Protein AF-0000000067942556 (afdb_homodimer)

Structure (mmCIF, N/CA/C/O backbone):
data_AF-0000000067942556-model_v1
#
loop_
_entity.id
_entity.type
_entity.pdbx_description
1 polymer 'PRA1 family protein'
#
loop_
_atom_site.group_PDB
_atom_site.id
_atom_site.type_symbol
_atom_site.label_atom_id
_atom_site.label_alt_id
_atom_site.label_comp_id
_atom_site.label_asym_id
_atom_site.label_entity_id
_atom_site.label_seq_id
_atom_site.pdbx_PDB_ins_code
_atom_site.Cartn_x
_atom_site.Cartn_y
_atom_site.Cartn_z
_atom_site.occupancy
_atom_site.B_iso_or_equiv
_atom_site.auth_seq_id
_atom_site.auth_comp_id
_atom_site.auth_asym_id
_atom_site.auth_atom_id
_atom_site.pdbx_PDB_model_num
ATOM 1 N N . MET A 1 1 ? -66.125 -30.047 -77.438 1 29.67 1 MET A N 1
ATOM 2 C CA . MET A 1 1 ? -66.25 -29.141 -76.25 1 29.67 1 MET A CA 1
ATOM 3 C C . MET A 1 1 ? -64.938 -28.469 -75.938 1 29.67 1 MET A C 1
ATOM 5 O O . MET A 1 1 ? -64 -29.125 -75.5 1 29.67 1 MET A O 1
ATOM 9 N N . SER A 1 2 ? -64.438 -27.516 -76.812 1 34.38 2 SER A N 1
ATOM 10 C CA . SER A 1 2 ? -63.219 -26.75 -76.938 1 34.38 2 SER A CA 1
ATOM 11 C C . SER A 1 2 ? -62.969 -25.875 -75.688 1 34.38 2 SER A C 1
ATOM 13 O O . SER A 1 2 ? -63.75 -24.969 -75.438 1 34.38 2 SER A O 1
ATOM 15 N N . SER A 1 3 ? -62.531 -26.422 -74.625 1 35.84 3 SER A N 1
ATOM 16 C CA . SER A 1 3 ? -62.312 -25.828 -73.312 1 35.84 3 SER A CA 1
ATOM 17 C C . SER A 1 3 ? -61.312 -24.672 -73.375 1 35.84 3 SER A C 1
ATOM 19 O O . SER A 1 3 ? -60.156 -24.875 -73.75 1 35.84 3 SER A O 1
ATOM 21 N N . SER A 1 4 ? -61.75 -23.5 -73.812 1 37.44 4 SER A N 1
ATOM 22 C CA . SER A 1 4 ? -61 -22.281 -73.938 1 37.44 4 SER A CA 1
ATOM 23 C C . SER A 1 4 ? -60.312 -21.922 -72.625 1 37.44 4 SER A C 1
ATOM 25 O O . SER A 1 4 ? -60.938 -21.875 -71.562 1 37.44 4 SER A O 1
ATOM 27 N N . ALA A 1 5 ? -59.031 -22.297 -72.562 1 43.97 5 ALA A N 1
ATOM 28 C CA . ALA A 1 5 ? -58.094 -22.125 -71.438 1 43.97 5 ALA A CA 1
ATOM 29 C C . ALA A 1 5 ? -58.062 -20.672 -71 1 43.97 5 ALA A C 1
ATOM 31 O O . ALA A 1 5 ? -58.094 -19.75 -71.812 1 43.97 5 ALA A O 1
ATOM 32 N N . PRO A 1 6 ? -58.562 -20.328 -69.812 1 46.94 6 PRO A N 1
ATOM 33 C CA . PRO A 1 6 ? -58.688 -18.953 -69.312 1 46.94 6 PRO A CA 1
ATOM 34 C C . PRO A 1 6 ? -57.375 -18.172 -69.375 1 46.94 6 PRO A C 1
ATOM 36 O O . PRO A 1 6 ? -56.312 -18.766 -69.312 1 46.94 6 PRO A O 1
ATOM 39 N N . PRO A 1 7 ? -57.344 -16.938 -69.938 1 42.56 7 PRO A N 1
ATOM 40 C CA . PRO A 1 7 ? -56.156 -16.109 -70.125 1 42.56 7 PRO A CA 1
ATOM 41 C C . PRO A 1 7 ? -55.406 -15.852 -68.875 1 42.56 7 PRO A C 1
ATOM 43 O O . PRO A 1 7 ? -56 -15.805 -67.75 1 42.56 7 PRO A O 1
ATOM 46 N N . VAL A 1 8 ? -54.156 -16.344 -68.688 1 43.06 8 VAL A N 1
ATOM 47 C CA . VAL A 1 8 ? -53.219 -16.219 -67.562 1 43.06 8 VAL A CA 1
ATOM 48 C C . VAL A 1 8 ? -52.938 -14.75 -67.312 1 43.06 8 VAL A C 1
ATOM 50 O O . VAL A 1 8 ? -52.656 -13.969 -68.188 1 43.06 8 VAL A O 1
ATOM 53 N N . LEU A 1 9 ? -53.688 -14.125 -66.438 1 42.94 9 LEU A N 1
ATOM 54 C CA . LEU A 1 9 ? -53.562 -12.727 -66.062 1 42.94 9 LEU A CA 1
ATOM 55 C C . LEU A 1 9 ? -52.094 -12.391 -65.75 1 42.94 9 LEU A C 1
ATOM 57 O O . LEU A 1 9 ? -51.375 -13.227 -65.25 1 42.94 9 LEU A O 1
ATOM 61 N N . PRO A 1 10 ? -51.5 -11.469 -66.5 1 36.75 10 PRO A N 1
ATOM 62 C CA . PRO A 1 10 ? -50.094 -11.102 -66.312 1 36.75 10 PRO A CA 1
ATOM 63 C C . PRO A 1 10 ? -49.75 -10.773 -64.875 1 36.75 10 PRO A C 1
ATOM 65 O O . PRO A 1 10 ? -50.562 -10.219 -64.125 1 36.75 10 PRO A O 1
ATOM 68 N N . VAL A 1 11 ? -49.125 -11.602 -64.188 1 34.81 11 VAL A N 1
ATOM 69 C CA . VAL A 1 11 ? -48.594 -11.422 -62.844 1 34.81 11 VAL A CA 1
ATOM 70 C C . VAL A 1 11 ? -47.875 -10.078 -62.75 1 34.81 11 VAL A C 1
ATOM 72 O O . VAL A 1 11 ? -47 -9.773 -63.562 1 34.81 11 VAL A O 1
ATOM 75 N N . ALA A 1 12 ? -48.562 -8.969 -62.312 1 37.53 12 ALA A N 1
ATOM 76 C CA . ALA A 1 12 ? -48 -7.648 -62.031 1 37.53 12 ALA A CA 1
ATOM 77 C C . ALA A 1 12 ? -46.594 -7.762 -61.406 1 37.53 12 ALA A C 1
ATOM 79 O O . ALA A 1 12 ? -46.375 -8.609 -60.531 1 37.53 12 ALA A O 1
ATOM 80 N N . ASN A 1 13 ? -45.594 -7.574 -62.156 1 37.03 13 ASN A N 1
ATOM 81 C CA . ASN A 1 13 ? -44.219 -7.465 -61.688 1 37.03 13 ASN A CA 1
ATOM 82 C C . ASN A 1 13 ? -44.125 -6.621 -60.438 1 37.03 13 ASN A C 1
ATOM 84 O O . ASN A 1 13 ? -44.406 -5.422 -60.438 1 37.03 13 ASN A O 1
ATOM 88 N N . VAL A 1 14 ? -44.719 -7.066 -59.281 1 43.12 14 VAL A N 1
ATOM 89 C CA . VAL A 1 14 ? -44.531 -6.32 -58.031 1 43.12 14 VAL A CA 1
ATOM 90 C C . VAL A 1 14 ? -43.062 -5.91 -57.906 1 43.12 14 VAL A C 1
ATOM 92 O O . VAL A 1 14 ? -42.156 -6.758 -57.969 1 43.12 14 VAL A O 1
ATOM 95 N N . PRO A 1 15 ? -42.719 -4.664 -58.375 1 41.09 15 PRO A N 1
ATOM 96 C CA . PRO A 1 15 ? -41.344 -4.242 -58.25 1 41.09 15 PRO A CA 1
ATOM 97 C C . PRO A 1 15 ? -40.719 -4.652 -56.906 1 41.09 15 PRO A C 1
ATOM 99 O O . PRO A 1 15 ? -41.438 -4.793 -55.906 1 41.09 15 PRO A O 1
ATOM 102 N N . PRO A 1 16 ? -39.625 -5.457 -56.938 1 42.25 16 PRO A N 1
ATOM 103 C CA . PRO A 1 16 ? -39 -5.848 -55.656 1 42.25 16 PRO A CA 1
ATOM 104 C C . PRO A 1 16 ? -38.938 -4.695 -54.656 1 42.25 16 PRO A C 1
ATOM 106 O O . PRO A 1 16 ? -38.906 -3.529 -55.062 1 42.25 16 PRO A O 1
ATOM 109 N N . PRO A 1 17 ? -39.656 -4.832 -53.469 1 44.44 17 PRO A N 1
ATOM 110 C CA . PRO A 1 17 ? -39.594 -3.744 -52.5 1 44.44 17 PRO A CA 1
ATOM 111 C C . PRO A 1 17 ? -38.219 -3.098 -52.438 1 44.44 17 PRO A C 1
ATOM 113 O O . PRO A 1 17 ? -37.219 -3.734 -52.75 1 44.44 17 PRO A O 1
ATOM 116 N N . PRO A 1 18 ? -38.156 -1.796 -52.656 1 41.84 18 PRO A N 1
ATOM 117 C CA . PRO A 1 18 ? -36.844 -1.133 -52.594 1 41.84 18 PRO A CA 1
ATOM 118 C C . PRO A 1 18 ? -35.938 -1.697 -51.469 1 41.84 18 PRO A C 1
ATOM 120 O O . PRO A 1 18 ? -36.438 -2.24 -50.5 1 41.84 18 PRO A O 1
ATOM 123 N N . PRO A 1 19 ? -34.719 -2.125 -51.844 1 36.06 19 PRO A N 1
ATOM 124 C CA . PRO A 1 19 ? -33.812 -2.604 -50.781 1 36.06 19 PRO A CA 1
ATOM 125 C C . PRO A 1 19 ? -33.906 -1.746 -49.5 1 36.06 19 PRO A C 1
ATOM 127 O O . PRO A 1 19 ? -34.031 -0.525 -49.594 1 36.06 19 PRO A O 1
ATOM 130 N N . ILE A 1 20 ? -34.688 -2.166 -48.5 1 35.66 20 ILE A N 1
ATOM 131 C CA . ILE A 1 20 ? -34.562 -1.499 -47.219 1 35.66 20 ILE A CA 1
ATOM 132 C C . ILE A 1 20 ? -33.094 -1.143 -46.938 1 35.66 20 ILE A C 1
ATOM 134 O O . ILE A 1 20 ? -32.219 -2.025 -46.875 1 35.66 20 ILE A O 1
ATOM 138 N N . GLY A 1 21 ? -32.531 -0.183 -47.688 1 34 21 GLY A N 1
ATOM 139 C CA . GLY A 1 21 ? -31.266 0.31 -47.219 1 34 21 GLY A CA 1
ATOM 140 C C . GLY A 1 21 ? -31.172 0.385 -45.688 1 34 21 GLY A C 1
ATOM 141 O O . GLY A 1 21 ? -31.953 1.108 -45.062 1 34 21 GLY A O 1
ATOM 142 N N . SER A 1 22 ? -31.094 -0.791 -45.031 1 33.66 22 SER A N 1
ATOM 143 C CA . SER A 1 22 ? -30.781 -0.807 -43.625 1 33.66 22 SER A CA 1
ATOM 144 C C . SER A 1 22 ? -29.719 0.242 -43.281 1 33.66 22 SER A C 1
ATOM 146 O O . SER A 1 22 ? -28.531 0.048 -43.531 1 33.66 22 SER A O 1
ATOM 148 N N . THR A 1 23 ? -29.922 1.494 -43.688 1 32.88 23 THR A N 1
ATOM 149 C CA . THR A 1 23 ? -29.062 2.414 -42.969 1 32.88 23 THR A CA 1
ATOM 150 C C . THR A 1 23 ? -29.047 2.072 -41.469 1 32.88 23 THR A C 1
ATOM 152 O O . THR A 1 23 ? -30.031 2.293 -40.781 1 32.88 23 THR A O 1
ATOM 155 N N . VAL A 1 24 ? -28.781 0.89 -41.062 1 27.91 24 VAL A N 1
ATOM 156 C CA . VAL A 1 24 ? -28.297 0.794 -39.688 1 27.91 24 VAL A CA 1
ATOM 157 C C . VAL A 1 24 ? -27.469 2.031 -39.344 1 27.91 24 VAL A C 1
ATOM 159 O O . VAL A 1 24 ? -26.391 2.244 -39.906 1 27.91 24 VAL A O 1
ATOM 162 N N . ALA A 1 25 ? -28.031 3.207 -39.281 1 28.47 25 ALA A N 1
ATOM 163 C CA . ALA A 1 25 ? -27.375 4.262 -38.5 1 28.47 25 ALA A CA 1
ATOM 164 C C . ALA A 1 25 ? -26.516 3.674 -37.375 1 28.47 25 ALA A C 1
ATOM 166 O O . ALA A 1 25 ? -27.031 2.957 -36.5 1 28.47 25 ALA A O 1
ATOM 167 N N . ALA A 1 26 ? -25.328 3.16 -37.719 1 29.22 26 ALA A N 1
ATOM 168 C CA . ALA A 1 26 ? -24.312 2.91 -36.719 1 29.22 26 ALA A CA 1
ATOM 169 C C . ALA A 1 26 ? -24.531 3.807 -35.5 1 29.22 26 ALA A C 1
ATOM 171 O O . ALA A 1 26 ? -24.469 5.035 -35.594 1 29.22 26 ALA A O 1
ATOM 172 N N . THR A 1 27 ? -25.562 3.627 -34.75 1 33.66 27 THR A N 1
ATOM 173 C CA . THR A 1 27 ? -25.516 4.238 -33.438 1 33.66 27 THR A CA 1
ATOM 174 C C . THR A 1 27 ? -24.078 4.441 -32.969 1 33.66 27 THR A C 1
ATOM 176 O O . THR A 1 27 ? -23.344 3.471 -32.75 1 33.66 27 THR A O 1
ATOM 179 N N . GLY A 1 28 ? -23.312 5.234 -33.719 1 34 28 GLY A N 1
ATOM 180 C CA . GLY A 1 28 ? -22.062 5.66 -33.125 1 34 28 GLY A CA 1
ATOM 181 C C . GLY A 1 28 ? -22.016 5.492 -31.625 1 34 28 GLY A C 1
ATOM 182 O O . GLY A 1 28 ? -22.938 5.914 -30.922 1 34 28 GLY A O 1
ATOM 183 N N . SER A 1 29 ? -21.688 4.305 -31.188 1 38.5 29 SER A N 1
ATOM 184 C CA . SER A 1 29 ? -21.312 4.164 -29.797 1 38.5 29 SER A CA 1
ATOM 185 C C . SER A 1 29 ? -20.75 5.469 -29.234 1 38.5 29 SER A C 1
ATOM 187 O O . SER A 1 29 ? -19.672 5.918 -29.656 1 38.5 29 SER A O 1
ATOM 189 N N . ASP A 1 30 ? -21.391 6.531 -29.125 1 39.78 30 ASP A N 1
ATOM 190 C CA . ASP A 1 30 ? -20.922 7.68 -28.375 1 39.78 30 ASP A CA 1
ATOM 191 C C . ASP A 1 30 ? -19.844 7.266 -27.359 1 39.78 30 ASP A C 1
ATOM 193 O O . ASP A 1 30 ? -20.078 6.395 -26.516 1 39.78 30 ASP A O 1
ATOM 197 N N . ALA A 1 31 ? -18.641 7.145 -27.734 1 46.03 31 ALA A N 1
ATOM 198 C CA . ALA A 1 31 ? -17.531 6.957 -26.797 1 46.03 31 ALA A CA 1
ATOM 199 C C . ALA A 1 31 ? -17.891 7.547 -25.422 1 46.03 31 ALA A C 1
ATOM 201 O O . ALA A 1 31 ? -18.438 8.648 -25.344 1 46.03 31 ALA A O 1
ATOM 202 N N . PRO A 1 32 ? -18.031 6.652 -24.531 1 50.38 32 PRO A N 1
ATOM 203 C CA . PRO A 1 32 ? -18.438 7.086 -23.188 1 50.38 32 PRO A CA 1
ATOM 204 C C . PRO A 1 32 ? -17.828 8.43 -22.781 1 50.38 32 PRO A C 1
ATOM 206 O O . PRO A 1 32 ? -18.406 9.148 -21.969 1 50.38 32 PRO A O 1
ATOM 209 N N . ALA A 1 33 ? -16.672 8.703 -23.375 1 53.78 33 ALA A N 1
ATOM 210 C CA . ALA A 1 33 ? -16.094 9.984 -22.953 1 53.78 33 ALA A CA 1
ATOM 211 C C . ALA A 1 33 ? -16.953 11.148 -23.406 1 53.78 33 ALA A C 1
ATOM 213 O O . ALA A 1 33 ? -16.953 12.219 -22.781 1 53.78 33 ALA A O 1
ATOM 214 N N . ASN A 1 34 ? -17.391 10.938 -24.594 1 55.81 34 ASN A N 1
ATOM 215 C CA . ASN A 1 34 ? -18.172 12.062 -25.109 1 55.81 34 ASN A CA 1
ATOM 216 C C . ASN A 1 34 ? -19.625 11.961 -24.672 1 55.81 34 ASN A C 1
ATOM 218 O O . ASN A 1 34 ? -20.484 12.648 -25.234 1 55.81 34 ASN A O 1
ATOM 222 N N . SER A 1 35 ? -19.844 10.969 -23.844 1 61.66 35 SER A N 1
ATOM 223 C CA . SER A 1 35 ? -21.219 10.891 -23.359 1 61.66 35 SER A CA 1
ATOM 224 C C . SER A 1 35 ? -21.578 12.094 -22.5 1 61.66 35 SER A C 1
ATOM 226 O O . SER A 1 35 ? -20.719 12.688 -21.859 1 61.66 35 SER A O 1
ATOM 228 N N . PRO A 1 36 ? -22.656 12.695 -22.797 1 73.88 36 PRO A N 1
ATOM 229 C CA . PRO A 1 36 ? -23.141 13.812 -21.984 1 73.88 36 PRO A CA 1
ATOM 230 C C . PRO A 1 36 ? -22.969 13.586 -20.484 1 73.88 36 PRO A C 1
ATOM 232 O O . PRO A 1 36 ? -22.688 14.523 -19.75 1 73.88 36 PRO A O 1
ATOM 235 N N . ALA A 1 37 ? -22.984 12.398 -20.094 1 73.69 37 ALA A N 1
ATOM 236 C CA . ALA A 1 37 ? -22.812 12.102 -18.688 1 73.69 37 ALA A CA 1
ATOM 237 C C . ALA A 1 37 ? -21.391 12.398 -18.234 1 73.69 37 ALA A C 1
ATOM 239 O O . ALA A 1 37 ? -21.172 12.93 -17.141 1 73.69 37 ALA A O 1
ATOM 240 N N . VAL A 1 38 ? -20.5 12.062 -19.078 1 75.12 38 VAL A N 1
ATOM 241 C CA . VAL A 1 38 ? -19.094 12.32 -18.75 1 75.12 38 VAL A CA 1
ATOM 242 C C . VAL A 1 38 ? -18.859 13.828 -18.688 1 75.12 38 VAL A C 1
ATOM 244 O O . VAL A 1 38 ? -18.125 14.312 -17.812 1 75.12 38 VAL A O 1
ATOM 247 N N . ARG A 1 39 ? -19.453 14.469 -19.547 1 79.62 39 ARG A N 1
ATOM 248 C CA . ARG A 1 39 ? -19.312 15.922 -19.547 1 79.62 39 ARG A CA 1
ATOM 249 C C . ARG A 1 39 ? -19.906 16.531 -18.281 1 79.62 39 ARG A C 1
ATOM 251 O O . ARG A 1 39 ? -19.328 17.438 -17.688 1 79.62 39 ARG A O 1
ATOM 258 N N . VAL A 1 40 ? -21.031 16.062 -17.906 1 81.81 40 VAL A N 1
ATOM 259 C CA . VAL A 1 40 ? -21.672 16.562 -16.688 1 81.81 40 VAL A CA 1
ATOM 260 C C . VAL A 1 40 ? -20.797 16.25 -15.477 1 81.81 40 VAL A C 1
ATOM 262 O O . VAL A 1 40 ? -20.641 17.078 -14.586 1 81.81 40 VAL A O 1
ATOM 265 N N . LEU A 1 41 ? -20.188 15.031 -15.516 1 79.19 41 LEU A N 1
ATOM 266 C CA . LEU A 1 41 ? -19.312 14.641 -14.422 1 79.19 41 LEU A CA 1
ATOM 267 C C . LEU A 1 41 ? -18.078 15.547 -14.359 1 79.19 41 LEU A C 1
ATOM 269 O O . LEU A 1 41 ? -17.688 16 -13.281 1 79.19 41 LEU A O 1
ATOM 273 N N . LEU A 1 42 ? -17.625 15.727 -15.484 1 81.12 42 LEU A N 1
ATOM 274 C CA . LEU A 1 42 ? -16.438 16.578 -15.547 1 81.12 42 LEU A CA 1
ATOM 275 C C . LEU A 1 42 ? -16.766 18 -15.109 1 81.12 42 LEU A C 1
ATOM 277 O O . LEU A 1 42 ? -15.984 18.625 -14.398 1 81.12 42 LEU A O 1
ATOM 281 N N . ASN A 1 43 ? -17.859 18.5 -15.547 1 83.75 43 ASN A N 1
ATOM 282 C CA . ASN A 1 43 ? -18.297 19.828 -15.156 1 83.75 43 ASN A CA 1
ATOM 283 C C . ASN A 1 43 ? -18.578 19.922 -13.656 1 83.75 43 ASN A C 1
ATOM 285 O O . ASN A 1 43 ? -18.219 20.906 -13.016 1 83.75 43 ASN A O 1
ATOM 289 N N . ASN A 1 44 ? -19.156 18.906 -13.164 1 83.81 44 ASN A N 1
ATOM 290 C CA . ASN A 1 44 ? -19.406 18.875 -11.727 1 83.81 44 ASN A CA 1
ATOM 291 C C . ASN A 1 44 ? -18.109 18.828 -10.93 1 83.81 44 ASN A C 1
ATOM 293 O O . ASN A 1 44 ? -17.984 19.484 -9.898 1 83.81 44 ASN A O 1
ATOM 297 N N . LEU A 1 45 ? -17.234 18.078 -11.43 1 80.69 45 LEU A N 1
ATOM 298 C CA . LEU A 1 45 ? -15.93 17.984 -10.781 1 80.69 45 LEU A CA 1
ATOM 299 C C . LEU A 1 45 ? -15.203 19.328 -10.828 1 80.69 45 LEU A C 1
ATOM 301 O O . LEU A 1 45 ? -14.625 19.766 -9.836 1 80.69 45 LEU A O 1
ATOM 305 N N . SER A 1 46 ? -15.32 19.922 -11.906 1 85.88 46 SER A N 1
ATOM 306 C CA . SER A 1 46 ? -14.68 21.219 -12.078 1 85.88 46 SER A CA 1
ATOM 307 C C . SER A 1 46 ? -15.312 22.281 -11.18 1 85.88 46 SER A C 1
ATOM 309 O O . SER A 1 46 ? -14.609 23.094 -10.578 1 85.88 46 SER A O 1
ATOM 311 N N . GLU A 1 47 ? -16.562 22.266 -11.117 1 83.88 47 GLU A N 1
ATOM 312 C CA . GLU A 1 47 ? -17.266 23.219 -10.273 1 83.88 47 GLU A CA 1
ATOM 313 C C . GLU A 1 47 ? -16.984 22.953 -8.789 1 83.88 47 GLU A C 1
ATOM 315 O O . GLU A 1 47 ? -16.781 23.906 -8.023 1 83.88 47 GLU A O 1
ATOM 320 N N . SER A 1 48 ? -16.984 21.719 -8.469 1 81.62 48 SER A N 1
ATOM 321 C CA . SER A 1 48 ? -16.672 21.328 -7.09 1 81.62 48 SER A CA 1
ATOM 322 C C . SER A 1 48 ? -15.258 21.75 -6.707 1 81.62 48 SER A C 1
ATOM 324 O O . SER A 1 48 ? -15.023 22.219 -5.594 1 81.62 48 SER A O 1
ATOM 326 N N . LEU A 1 49 ? -14.484 21.578 -7.598 1 82.75 49 LEU A N 1
ATOM 327 C CA . LEU A 1 49 ? -13.102 21.969 -7.352 1 82.75 49 LEU A CA 1
ATOM 328 C C . LEU A 1 49 ? -12.969 23.484 -7.223 1 82.75 49 LEU A C 1
ATOM 330 O O . LEU A 1 49 ? -12.25 23.969 -6.348 1 82.75 49 LEU A O 1
ATOM 334 N N . ARG A 1 50 ? -13.656 24.156 -8.023 1 84 50 ARG A N 1
ATOM 335 C CA . ARG A 1 50 ? -13.625 25.625 -7.969 1 84 50 ARG A CA 1
ATOM 336 C C . ARG A 1 50 ? -14.234 26.125 -6.668 1 84 50 ARG A C 1
ATOM 338 O O . ARG A 1 50 ? -13.695 27.062 -6.047 1 84 50 ARG A O 1
ATOM 345 N N . HIS A 1 51 ? -15.258 25.516 -6.328 1 81.25 51 HIS A N 1
ATOM 346 C CA . HIS A 1 51 ? -15.914 25.891 -5.078 1 81.25 51 HIS A CA 1
ATOM 347 C C . HIS A 1 51 ? -15.023 25.594 -3.877 1 81.25 51 HIS A C 1
ATOM 349 O O . HIS A 1 51 ? -14.906 26.406 -2.965 1 81.25 51 HIS A O 1
ATOM 355 N N . GLY A 1 52 ? -14.445 24.5 -3.936 1 80.19 52 GLY A N 1
ATOM 356 C CA . GLY A 1 52 ? -13.531 24.125 -2.867 1 80.19 52 GLY A CA 1
ATOM 357 C C . GLY A 1 52 ? -12.328 25.031 -2.754 1 80.19 52 GLY A C 1
ATOM 358 O O . GLY A 1 52 ? -11.945 25.438 -1.651 1 80.19 52 GLY A O 1
ATOM 359 N N . LEU A 1 53 ? -11.883 25.406 -3.842 1 83.38 53 LEU A N 1
ATOM 360 C CA . LEU A 1 53 ? -10.703 26.266 -3.861 1 83.38 53 LEU A CA 1
ATOM 361 C C . LEU A 1 53 ? -11.07 27.688 -3.418 1 83.38 53 LEU A C 1
ATOM 363 O O . LEU A 1 53 ? -10.203 28.422 -2.955 1 83.38 53 LEU A O 1
ATOM 367 N N . ALA A 1 54 ? -12.336 27.953 -3.537 1 84.69 54 ALA A N 1
ATOM 368 C CA . ALA A 1 54 ? -12.805 29.281 -3.121 1 84.69 54 ALA A CA 1
ATOM 369 C C . ALA A 1 54 ? -12.852 29.375 -1.599 1 84.69 54 ALA A C 1
ATOM 371 O O . ALA A 1 54 ? -12.859 30.484 -1.048 1 84.69 54 ALA A O 1
ATOM 372 N N . LEU A 1 55 ? -12.875 28.219 -0.959 1 85.88 55 LEU A N 1
ATOM 373 C CA . LEU A 1 55 ? -12.953 28.188 0.497 1 85.88 55 LEU A CA 1
ATOM 374 C C . LEU A 1 55 ? -11.57 28.328 1.122 1 85.88 55 LEU A C 1
ATOM 376 O O . LEU A 1 55 ? -11.43 28.297 2.348 1 85.88 55 LEU A O 1
ATOM 380 N N . ARG A 1 56 ? -10.609 28.672 0.343 1 88.31 56 ARG A N 1
ATOM 381 C CA . ARG A 1 56 ? -9.242 28.812 0.847 1 88.31 56 ARG A CA 1
ATOM 382 C C . ARG A 1 56 ? -9.078 30.109 1.625 1 88.31 56 ARG A C 1
ATOM 384 O O . ARG A 1 56 ? -9.742 31.109 1.33 1 88.31 56 ARG A O 1
ATOM 391 N N . ARG A 1 57 ? -8.25 30.031 2.684 1 91.19 57 ARG A N 1
ATOM 392 C CA . ARG A 1 57 ? -7.871 31.234 3.404 1 91.19 57 ARG A CA 1
ATOM 393 C C . ARG A 1 57 ? -6.789 32 2.652 1 91.19 57 ARG A C 1
ATOM 395 O O . ARG A 1 57 ? -6.086 31.438 1.815 1 91.19 57 ARG A O 1
ATOM 402 N N . PRO A 1 58 ? -6.781 33.312 2.91 1 93.12 58 PRO A N 1
ATOM 403 C CA . PRO A 1 58 ? -5.719 34.062 2.244 1 93.12 58 PRO A CA 1
ATOM 404 C C . PRO A 1 58 ? -4.324 33.531 2.539 1 93.12 58 PRO A C 1
ATOM 406 O O . PRO A 1 58 ? -4.02 33.188 3.686 1 93.12 58 PRO A O 1
ATOM 409 N N . TRP A 1 59 ? -3.555 33.406 1.539 1 93.94 59 TRP A N 1
ATOM 410 C CA . TRP A 1 59 ? -2.211 32.844 1.636 1 93.94 59 TRP A CA 1
ATOM 411 C C . TRP A 1 59 ? -1.336 33.688 2.564 1 93.94 59 TRP A C 1
ATOM 413 O O . TRP A 1 59 ? -0.419 33.156 3.201 1 93.94 59 TRP A O 1
ATOM 423 N N . THR A 1 60 ? -1.626 34.969 2.645 1 93.31 60 THR A N 1
ATOM 424 C CA . THR A 1 60 ? -0.861 35.875 3.508 1 93.31 60 THR A CA 1
ATOM 425 C C . THR A 1 60 ? -1.084 35.531 4.977 1 93.31 60 THR A C 1
ATOM 427 O O . THR A 1 60 ? -0.178 35.688 5.801 1 93.31 60 THR A O 1
ATOM 430 N N . GLU A 1 61 ? -2.293 35.062 5.215 1 92 61 GLU A N 1
ATOM 431 C CA . GLU A 1 61 ? -2.592 34.625 6.578 1 92 61 GLU A CA 1
ATOM 432 C C . GLU A 1 61 ? -1.825 33.375 6.938 1 92 61 GLU A C 1
ATOM 434 O O . GLU A 1 61 ? -1.373 33.219 8.07 1 92 61 GLU A O 1
ATOM 439 N N . LEU A 1 62 ? -1.673 32.531 5.949 1 93.69 62 LEU A N 1
ATOM 440 C CA . LEU A 1 62 ? -0.983 31.266 6.148 1 93.69 62 LEU A CA 1
ATOM 441 C C . LEU A 1 62 ? 0.496 31.484 6.445 1 93.69 62 LEU A C 1
ATOM 443 O O . LEU A 1 62 ? 1.077 30.797 7.285 1 93.69 62 LEU A O 1
ATOM 447 N N . VAL A 1 63 ? 1.02 32.438 5.84 1 93.19 63 VAL A N 1
ATOM 448 C CA . VAL A 1 63 ? 2.465 32.625 5.945 1 93.19 63 VAL A CA 1
ATOM 449 C C . VAL A 1 63 ? 2.777 33.75 6.934 1 93.19 63 VAL A C 1
ATOM 451 O O . VAL A 1 63 ? 3.916 34.219 7.02 1 93.19 63 VAL A O 1
ATOM 454 N N . ASP A 1 64 ? 1.762 34.25 7.676 1 91.5 64 ASP A N 1
ATOM 455 C CA . ASP A 1 64 ? 1.982 35.312 8.656 1 91.5 64 ASP A CA 1
ATOM 456 C C . ASP A 1 64 ? 2.994 34.875 9.711 1 91.5 64 ASP A C 1
ATOM 458 O O . ASP A 1 64 ? 2.67 34.094 10.602 1 91.5 64 ASP A O 1
ATOM 462 N N . ARG A 1 65 ? 4.141 35.438 9.727 1 88.56 65 ARG A N 1
ATOM 463 C CA . ARG A 1 65 ? 5.238 35.031 10.602 1 88.56 65 ARG A CA 1
ATOM 464 C C . ARG A 1 65 ? 4.977 35.469 12.039 1 88.56 65 ARG A C 1
ATOM 466 O O . ARG A 1 65 ? 5.523 34.875 12.977 1 88.56 65 ARG A O 1
ATOM 473 N N . SER A 1 66 ? 4.199 36.469 12.195 1 90.06 66 SER A N 1
ATOM 474 C CA . SER A 1 66 ? 3.922 37 13.531 1 90.06 66 SER A CA 1
ATOM 475 C C . SER A 1 66 ? 3.074 36 14.336 1 90.06 66 SER A C 1
ATOM 477 O O . SER A 1 66 ? 3.023 36.062 15.562 1 90.06 66 SER A O 1
ATOM 479 N N . ALA A 1 67 ? 2.496 35.062 13.648 1 90.44 67 ALA A N 1
ATOM 480 C CA . ALA A 1 67 ? 1.596 34.125 14.32 1 90.44 67 ALA A CA 1
ATOM 481 C C . ALA A 1 67 ? 2.303 32.812 14.625 1 90.44 67 ALA A C 1
ATOM 483 O O . ALA A 1 67 ? 1.693 31.875 15.156 1 90.44 67 ALA A O 1
ATOM 484 N N . PHE A 1 68 ? 3.574 32.75 14.32 1 93.62 68 PHE A N 1
ATOM 485 C CA . PHE A 1 68 ? 4.312 31.516 14.547 1 93.62 68 PHE A CA 1
ATOM 486 C C . PHE A 1 68 ? 4.906 31.484 15.953 1 93.62 68 PHE A C 1
ATOM 488 O O . PHE A 1 68 ? 5.379 32.5 16.453 1 93.62 68 PHE A O 1
ATOM 495 N N . SER A 1 69 ? 4.762 30.422 16.594 1 93.44 69 SER A N 1
ATOM 496 C CA . SER A 1 69 ? 5.348 30.203 17.922 1 93.44 69 SER A CA 1
ATOM 497 C C . SER A 1 69 ? 5.68 28.734 18.141 1 93.44 69 SER A C 1
ATOM 499 O O . SER A 1 69 ? 5.051 27.859 17.547 1 93.44 69 SER A O 1
ATOM 501 N N . LYS A 1 70 ? 6.609 28.5 18.859 1 92.5 70 LYS A N 1
ATOM 502 C CA . LYS A 1 70 ? 7.008 27.141 19.156 1 92.5 70 LYS A CA 1
ATOM 503 C C . LYS A 1 70 ? 6.07 26.5 20.188 1 92.5 70 LYS A C 1
ATOM 505 O O . LYS A 1 70 ? 5.773 27.109 21.219 1 92.5 70 LYS A O 1
ATOM 510 N N . PRO A 1 71 ? 5.637 25.312 19.844 1 90.44 71 PRO A N 1
ATOM 511 C CA . PRO A 1 71 ? 4.801 24.641 20.828 1 90.44 71 PRO A CA 1
ATOM 512 C C . PRO A 1 71 ? 5.582 24.219 22.078 1 90.44 71 PRO A C 1
ATOM 514 O O . PRO A 1 71 ? 6.77 23.891 21.984 1 90.44 71 PRO A O 1
ATOM 517 N N . GLU A 1 72 ? 4.879 24.203 23.141 1 86.81 72 GLU A N 1
ATOM 518 C CA . GLU A 1 72 ? 5.516 23.922 24.422 1 86.81 72 GLU A CA 1
ATOM 519 C C . GLU A 1 72 ? 5.645 22.422 24.672 1 86.81 72 GLU A C 1
ATOM 521 O O . GLU A 1 72 ? 6.516 21.984 25.422 1 86.81 72 GLU A O 1
ATOM 526 N N . SER A 1 73 ? 4.723 21.672 24.094 1 81.38 73 SER A N 1
ATOM 527 C CA . SER A 1 73 ? 4.699 20.234 24.25 1 81.38 73 SER A CA 1
ATOM 528 C C . SER A 1 73 ? 4.227 19.547 22.969 1 81.38 73 SER A C 1
ATOM 530 O O . SER A 1 73 ? 3.703 20.188 22.062 1 81.38 73 SER A O 1
ATOM 532 N N . PHE A 1 74 ? 4.496 18.312 22.984 1 80.81 74 PHE A N 1
ATOM 533 C CA . PHE A 1 74 ? 4.047 17.547 21.828 1 80.81 74 PHE A CA 1
ATOM 534 C C . PHE A 1 74 ? 2.525 17.5 21.766 1 80.81 74 PHE A C 1
ATOM 536 O O . PHE A 1 74 ? 1.938 17.516 20.688 1 80.81 74 PHE A O 1
ATOM 543 N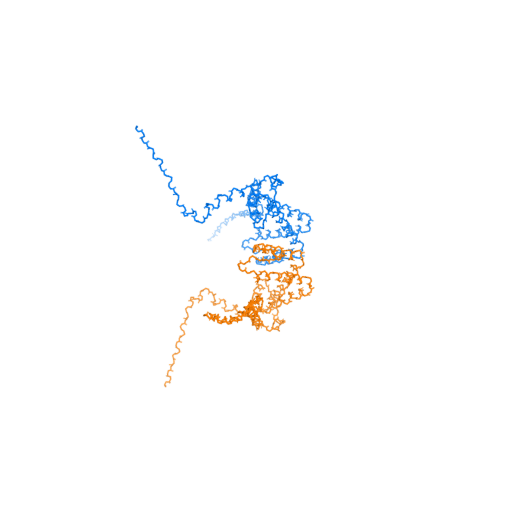 N . SER A 1 75 ? 1.974 17.375 22.922 1 81 75 SER A N 1
ATOM 544 C CA . SER A 1 75 ? 0.516 17.359 22.984 1 81 75 SER A CA 1
ATOM 545 C C . SER A 1 75 ? -0.076 18.656 22.453 1 81 75 SER A C 1
ATOM 547 O O . SER A 1 75 ? -1.062 18.641 21.703 1 81 75 SER A O 1
ATOM 549 N N . GLU A 1 76 ? 0.516 19.688 22.828 1 86.62 76 GLU A N 1
ATOM 550 C CA . GLU A 1 76 ? 0.079 20.984 22.312 1 86.62 76 GLU A CA 1
ATOM 551 C C . GLU A 1 76 ? 0.286 21.062 20.797 1 86.62 76 GLU A C 1
ATOM 553 O O . GLU A 1 76 ? -0.558 21.609 20.078 1 86.62 76 GLU A O 1
ATOM 558 N N . ALA A 1 77 ? 1.371 20.578 20.359 1 89.69 77 ALA A N 1
ATOM 559 C CA . ALA A 1 77 ? 1.677 20.578 18.938 1 89.69 77 ALA A CA 1
ATOM 560 C C . ALA A 1 77 ? 0.618 19.812 18.141 1 89.69 77 ALA A C 1
ATOM 562 O O . ALA A 1 77 ? 0.17 20.281 17.094 1 89.69 77 ALA A O 1
ATOM 563 N N . THR A 1 78 ? 0.261 18.719 18.672 1 86.75 78 THR A N 1
ATOM 564 C CA . THR A 1 78 ? -0.735 17.891 17.984 1 86.75 78 THR A CA 1
ATOM 565 C C . THR A 1 78 ? -2.086 18.609 17.953 1 86.75 78 THR A C 1
ATOM 567 O O . THR A 1 78 ? -2.809 18.516 16.953 1 86.75 78 THR A O 1
ATOM 570 N N . LEU A 1 79 ? -2.393 19.266 19 1 87.06 79 LEU A N 1
ATOM 571 C CA . LEU A 1 79 ? -3.637 20.016 19.062 1 87.06 79 LEU A CA 1
ATOM 572 C C . LEU A 1 79 ? -3.619 21.172 18.062 1 87.06 79 LEU A C 1
ATOM 574 O O . LEU A 1 79 ? -4.602 21.391 17.344 1 87.06 79 LEU A O 1
ATOM 578 N N . ARG A 1 80 ? -2.547 21.797 18.016 1 93.25 80 ARG A N 1
ATOM 579 C CA . ARG A 1 80 ? -2.4 22.906 17.078 1 93.25 80 ARG A CA 1
ATOM 580 C C . ARG A 1 80 ? -2.545 22.422 15.633 1 93.25 80 ARG A C 1
ATOM 582 O O . ARG A 1 80 ? -3.191 23.078 14.82 1 93.25 80 ARG A O 1
ATOM 589 N N . VAL A 1 81 ? -1.951 21.328 15.359 1 94.06 81 VAL A N 1
ATOM 590 C CA . VAL A 1 81 ? -2.023 20.766 14.016 1 94.06 81 VAL A CA 1
ATOM 591 C C . VAL A 1 81 ? -3.479 20.469 13.656 1 94.06 81 VAL A C 1
ATOM 593 O O . VAL A 1 81 ? -3.918 20.766 12.539 1 94.06 81 VAL A O 1
ATOM 596 N N . ARG A 1 82 ? -4.148 19.906 14.578 1 92.62 82 ARG A N 1
ATOM 597 C CA . ARG A 1 82 ? -5.547 19.562 14.336 1 92.62 82 ARG A CA 1
ATOM 598 C C . ARG A 1 82 ? -6.383 20.812 14.102 1 92.62 82 ARG A C 1
ATOM 600 O O . ARG A 1 82 ? -7.191 20.859 13.172 1 92.62 82 ARG A O 1
ATOM 607 N N . LYS A 1 83 ? -6.258 21.812 14.914 1 92.06 83 LYS A N 1
ATOM 608 C CA . LYS A 1 83 ? -7.008 23.062 14.797 1 92.06 83 LYS A CA 1
ATOM 609 C C . LYS A 1 83 ? -6.664 23.797 13.508 1 92.06 83 LYS A C 1
ATOM 611 O O . LYS A 1 83 ? -7.555 24.234 12.781 1 92.06 83 LYS A O 1
ATOM 616 N N . ASN A 1 84 ? -5.371 23.875 13.25 1 94.62 84 ASN A N 1
ATOM 617 C CA . ASN A 1 84 ? -4.93 24.562 12.039 1 94.62 84 ASN A CA 1
ATOM 618 C C . ASN A 1 84 ? -5.328 23.797 10.781 1 94.62 84 ASN A C 1
ATOM 620 O O . ASN A 1 84 ? -5.594 24.391 9.742 1 94.62 84 ASN A O 1
ATOM 624 N N . TYR A 1 85 ? -5.383 22.516 10.891 1 93.88 85 TYR A N 1
ATOM 625 C CA . TYR A 1 85 ? -5.812 21.719 9.758 1 93.88 85 TYR A CA 1
ATOM 626 C C . TYR A 1 85 ? -7.258 22.016 9.383 1 93.88 85 TYR A C 1
ATOM 628 O O . TYR A 1 85 ? -7.594 22.109 8.203 1 93.88 85 TYR A O 1
ATOM 636 N N . SER A 1 86 ? -8.023 22.109 10.406 1 91.5 86 SER A N 1
ATOM 637 C CA . SER A 1 86 ? -9.438 22.422 10.172 1 91.5 86 SER A CA 1
ATOM 638 C C . SER A 1 86 ? -9.609 23.812 9.602 1 91.5 86 SER A C 1
ATOM 640 O O . SER A 1 86 ? -10.477 24.047 8.75 1 91.5 86 SER A O 1
ATOM 642 N N . TYR A 1 87 ? -8.789 24.734 10.062 1 91.69 87 TYR A N 1
ATOM 643 C CA . TYR A 1 87 ? -8.898 26.125 9.672 1 91.69 87 TYR A CA 1
ATOM 644 C C . TYR A 1 87 ? -8.32 26.344 8.273 1 91.69 87 TYR A C 1
ATOM 646 O O . TYR A 1 87 ? -8.93 27.016 7.438 1 91.69 87 TYR A O 1
ATOM 654 N N . PHE A 1 88 ? -7.168 25.734 7.918 1 94.44 88 PHE A N 1
ATOM 655 C CA . PHE A 1 88 ? -6.469 25.922 6.652 1 94.44 88 PHE A CA 1
ATOM 656 C C . PHE A 1 88 ? -6.605 24.688 5.77 1 94.44 88 PHE A C 1
ATOM 658 O O . PHE A 1 88 ? -5.688 24.359 5.02 1 94.44 88 PHE A O 1
ATOM 665 N N . ARG A 1 89 ? -7.641 23.969 5.777 1 94.06 89 ARG A N 1
ATOM 666 C CA . ARG A 1 89 ? -7.793 22.672 5.121 1 94.06 89 ARG A CA 1
ATOM 667 C C . ARG A 1 89 ? -7.551 22.797 3.621 1 94.06 89 ARG A C 1
ATOM 669 O O . ARG A 1 89 ? -6.781 22.016 3.049 1 94.06 89 ARG A O 1
ATOM 676 N N . VAL A 1 90 ? -8.156 23.719 3.07 1 94.12 90 VAL A N 1
ATOM 677 C CA . VAL A 1 90 ? -8.062 23.875 1.622 1 94.12 90 VAL A CA 1
ATOM 678 C C . VAL A 1 90 ? -6.648 24.297 1.239 1 94.12 90 VAL A C 1
ATOM 680 O O . VAL A 1 90 ? -6.09 23.812 0.255 1 94.12 90 VAL A O 1
ATOM 683 N N . ASN A 1 91 ? -6.031 25.219 1.961 1 95.94 91 ASN A N 1
ATOM 684 C CA . ASN A 1 91 ? -4.652 25.641 1.717 1 95.94 91 ASN A CA 1
ATOM 685 C C . ASN A 1 91 ? -3.688 24.453 1.809 1 95.94 91 ASN A C 1
ATOM 687 O O . ASN A 1 91 ? -2.793 24.312 0.973 1 95.94 91 ASN A O 1
ATOM 691 N N . TYR A 1 92 ? -3.928 23.641 2.787 1 97.31 92 TYR A N 1
ATOM 692 C CA . TYR A 1 92 ? -3.047 22.5 3.008 1 97.31 92 TYR A CA 1
ATOM 693 C C . TYR A 1 92 ? -3.178 21.484 1.882 1 97.31 92 TYR A C 1
ATOM 695 O O . TYR A 1 92 ? -2.178 20.938 1.411 1 97.31 92 TYR A O 1
ATOM 703 N N . TYR A 1 93 ? -4.332 21.203 1.478 1 96.06 93 TYR A N 1
ATOM 704 C CA . TYR A 1 93 ? -4.523 20.312 0.341 1 96.06 93 TYR A CA 1
ATOM 705 C C . TYR A 1 93 ? -3.836 20.859 -0.905 1 96.06 93 TYR A C 1
ATOM 707 O O . TYR A 1 93 ? -3.225 20.094 -1.665 1 96.06 93 TYR A O 1
ATOM 715 N N . ALA A 1 94 ? -3.98 22.078 -1.107 1 95.38 94 ALA A N 1
ATOM 716 C CA . ALA A 1 94 ? -3.355 22.719 -2.262 1 95.38 94 ALA A CA 1
ATOM 717 C C . ALA A 1 94 ? -1.835 22.594 -2.199 1 95.38 94 ALA A C 1
ATOM 719 O O . ALA A 1 94 ? -1.182 22.359 -3.217 1 95.38 94 ALA A O 1
ATOM 720 N N . ILE A 1 95 ? -1.293 22.766 -1.049 1 97.25 95 ILE A N 1
ATOM 721 C CA . ILE A 1 95 ? 0.15 22.672 -0.857 1 97.25 95 ILE A CA 1
ATOM 722 C C . ILE A 1 95 ? 0.615 21.25 -1.172 1 97.25 95 ILE A C 1
ATOM 724 O O . ILE A 1 95 ? 1.577 21.062 -1.918 1 97.25 95 ILE A O 1
ATOM 728 N N . VAL A 1 96 ? -0.089 20.297 -0.643 1 97.94 96 VAL A N 1
ATOM 729 C CA . VAL A 1 96 ? 0.265 18.906 -0.873 1 97.94 96 VAL A CA 1
ATOM 730 C C . VAL A 1 96 ? 0.128 18.578 -2.357 1 97.94 96 VAL A C 1
ATOM 732 O O . VAL A 1 96 ? 1.002 17.922 -2.939 1 97.94 96 VAL A O 1
ATOM 735 N N . ALA A 1 97 ? -0.909 19.031 -2.943 1 96.94 97 ALA A N 1
ATOM 736 C CA . ALA A 1 97 ? -1.122 18.812 -4.371 1 96.94 97 ALA A CA 1
ATOM 737 C C . ALA A 1 97 ? -0.021 19.484 -5.199 1 96.94 97 ALA A C 1
ATOM 739 O O . ALA A 1 97 ? 0.44 18.906 -6.191 1 96.94 97 ALA A O 1
ATOM 740 N N . GLY A 1 98 ? 0.309 20.656 -4.797 1 97.69 98 GLY A N 1
ATOM 741 C CA . GLY A 1 98 ? 1.388 21.344 -5.484 1 97.69 98 GLY A CA 1
ATOM 742 C C . GLY A 1 98 ? 2.709 20.609 -5.418 1 97.69 98 GLY A C 1
ATOM 743 O O . GLY A 1 98 ? 3.406 20.484 -6.426 1 97.69 98 GLY A O 1
ATOM 744 N N . ILE A 1 99 ? 3.025 20.141 -4.27 1 98.44 99 ILE A N 1
ATOM 745 C CA . ILE A 1 99 ? 4.266 19.391 -4.078 1 98.44 99 ILE A CA 1
ATOM 746 C C . ILE A 1 99 ? 4.23 18.109 -4.914 1 98.44 99 ILE A C 1
ATOM 748 O O . ILE A 1 99 ? 5.223 17.75 -5.551 1 98.44 99 ILE A O 1
ATOM 752 N N . LEU A 1 100 ? 3.121 17.469 -4.918 1 98.06 100 LEU A N 1
ATOM 753 C CA . LEU A 1 100 ? 2.947 16.266 -5.73 1 98.06 100 LEU A CA 1
ATOM 754 C C . LEU A 1 100 ? 3.127 16.578 -7.211 1 98.06 100 LEU A C 1
ATOM 756 O O . LEU A 1 100 ? 3.828 15.859 -7.922 1 98.06 100 LEU A O 1
ATOM 760 N N . ALA A 1 101 ? 2.553 17.625 -7.625 1 97.5 101 ALA A N 1
ATOM 761 C CA . ALA A 1 101 ? 2.631 18.031 -9.031 1 97.5 101 ALA A CA 1
ATOM 762 C C . ALA A 1 101 ? 4.07 18.328 -9.438 1 97.5 101 ALA A C 1
ATOM 764 O O . ALA A 1 101 ? 4.547 17.859 -10.469 1 97.5 101 ALA A O 1
ATOM 765 N N . VAL A 1 102 ? 4.73 19.062 -8.656 1 98.06 102 VAL A N 1
ATOM 766 C CA . VAL A 1 102 ? 6.117 19.422 -8.945 1 98.06 102 VAL A CA 1
ATOM 767 C C . VAL A 1 102 ? 6.977 18.156 -8.969 1 98.06 102 VAL A C 1
ATOM 769 O O . VAL A 1 102 ? 7.84 18.016 -9.844 1 98.06 102 VAL A O 1
ATOM 772 N N . SER A 1 103 ? 6.699 17.312 -7.996 1 98.06 103 SER A N 1
ATOM 773 C CA . SER A 1 103 ? 7.457 16.062 -7.926 1 98.06 103 SER A CA 1
ATOM 774 C C . SER A 1 103 ? 7.246 15.219 -9.18 1 98.06 103 SER A C 1
ATOM 776 O O . SER A 1 103 ? 8.203 14.648 -9.711 1 98.06 103 SER A O 1
ATOM 778 N N . LEU A 1 104 ? 6.141 15.133 -9.664 1 97.75 104 LEU A N 1
ATOM 779 C CA . LEU A 1 104 ? 5.836 14.344 -10.852 1 97.75 104 LEU A CA 1
ATOM 780 C C . LEU A 1 104 ? 6.371 15.016 -12.109 1 97.75 104 LEU A C 1
ATOM 782 O O . LEU A 1 104 ? 6.871 14.344 -13.016 1 97.75 104 LEU A O 1
ATOM 786 N N . LEU A 1 105 ? 6.332 16.312 -12.172 1 97.5 105 LEU A N 1
ATOM 787 C CA . LEU A 1 105 ? 6.816 17.062 -13.336 1 97.5 105 LEU A CA 1
ATOM 788 C C . LEU A 1 105 ? 8.336 16.984 -13.43 1 97.5 105 LEU A C 1
ATOM 790 O O . LEU A 1 105 ? 8.891 17.016 -14.531 1 97.5 105 LEU A O 1
ATOM 794 N N . THR A 1 106 ? 8.898 16.844 -12.312 1 97.75 106 THR A N 1
ATOM 795 C CA . THR A 1 106 ? 10.359 16.75 -12.305 1 97.75 106 THR A CA 1
ATOM 796 C C . THR A 1 106 ? 10.805 15.32 -12.539 1 97.75 106 THR A C 1
ATOM 798 O O . THR A 1 106 ? 12.008 15.047 -12.648 1 97.75 106 THR A O 1
ATOM 801 N N . ASN A 1 107 ? 9.969 14.422 -12.594 1 98 107 ASN A N 1
ATOM 802 C CA . ASN A 1 107 ? 10.211 13.016 -12.906 1 98 107 ASN A CA 1
ATOM 803 C C . ASN A 1 107 ? 9.359 12.547 -14.086 1 98 107 ASN A C 1
ATOM 805 O O . ASN A 1 107 ? 8.398 11.805 -13.906 1 98 107 ASN A O 1
ATOM 809 N N . PRO A 1 108 ? 9.773 12.859 -15.297 1 96.94 108 PRO A N 1
ATOM 810 C CA . PRO A 1 108 ? 8.945 12.602 -16.469 1 96.94 108 PRO A CA 1
ATOM 811 C C . PRO A 1 108 ? 8.68 11.109 -16.688 1 96.94 108 PRO A C 1
ATOM 813 O O . PRO A 1 108 ? 7.605 10.734 -17.172 1 96.94 108 PRO A O 1
ATOM 816 N N . PHE A 1 109 ? 9.711 10.359 -16.422 1 97.25 109 PHE A N 1
ATOM 817 C CA . PHE A 1 109 ? 9.523 8.922 -16.578 1 97.25 109 PHE A CA 1
ATOM 818 C C . PHE A 1 109 ? 8.391 8.422 -15.688 1 97.25 109 PHE A C 1
ATOM 820 O O . PHE A 1 109 ? 7.504 7.703 -16.141 1 97.25 109 PHE A O 1
ATOM 827 N N . SER A 1 110 ? 8.422 8.758 -14.414 1 97.5 110 SER A N 1
ATOM 828 C CA . SER A 1 110 ? 7.355 8.375 -13.492 1 97.5 110 SER A CA 1
ATOM 829 C C . SER A 1 110 ? 6.016 8.961 -13.914 1 97.5 110 SER A C 1
ATOM 831 O O . SER A 1 110 ? 4.977 8.312 -13.781 1 97.5 110 SER A O 1
ATOM 833 N N . LEU A 1 111 ? 6.098 10.086 -14.398 1 97.94 111 LEU A N 1
ATOM 834 C CA . LEU A 1 111 ? 4.871 10.742 -14.844 1 97.94 111 LEU A CA 1
ATOM 835 C C . LEU A 1 111 ? 4.234 9.977 -16 1 97.94 111 LEU A C 1
ATOM 837 O O . LEU A 1 111 ? 3.033 9.695 -15.977 1 97.94 111 LEU A O 1
ATOM 841 N N . ILE A 1 112 ? 4.934 9.609 -16.953 1 98.06 112 ILE A N 1
ATOM 842 C CA . ILE A 1 112 ? 4.441 8.898 -18.125 1 98.06 112 ILE A CA 1
ATOM 843 C C . ILE A 1 112 ? 3.857 7.551 -17.703 1 98.06 112 ILE A C 1
ATOM 845 O O . ILE A 1 112 ? 2.77 7.172 -18.141 1 98.06 112 ILE A O 1
ATOM 849 N N . LEU A 1 113 ? 4.562 6.883 -16.859 1 97.94 113 LEU A N 1
ATOM 850 C CA . LEU A 1 113 ? 4.102 5.578 -16.391 1 97.94 113 LEU A CA 1
ATOM 851 C C . LEU A 1 113 ? 2.809 5.711 -15.602 1 97.94 113 LEU A C 1
ATOM 853 O O . LEU A 1 113 ? 1.902 4.887 -15.742 1 97.94 113 LEU A O 1
ATOM 857 N N . LEU A 1 114 ? 2.812 6.703 -14.82 1 97.62 114 LEU A N 1
ATOM 858 C CA . LEU A 1 114 ? 1.618 6.91 -14.008 1 97.62 114 LEU A CA 1
ATOM 859 C C . LEU A 1 114 ? 0.418 7.254 -14.891 1 97.62 114 LEU A C 1
ATOM 861 O O . LEU A 1 114 ? -0.677 6.727 -14.68 1 97.62 114 LEU A O 1
ATOM 865 N N . VAL A 1 115 ? 0.579 8.109 -15.781 1 96.62 115 VAL A N 1
ATOM 866 C CA . VAL A 1 115 ? -0.495 8.484 -16.703 1 96.62 115 VAL A CA 1
ATOM 867 C C . VAL A 1 115 ? -0.945 7.27 -17.5 1 96.62 115 VAL A C 1
ATOM 869 O O . VAL A 1 115 ? -2.143 7.055 -17.703 1 96.62 115 VAL A O 1
ATOM 872 N N . GLY A 1 116 ? 0.005 6.523 -18.016 1 96.62 116 GLY A N 1
ATOM 873 C CA . GLY A 1 116 ? -0.325 5.293 -18.719 1 96.62 116 GLY A CA 1
ATOM 874 C C . GLY A 1 116 ? -1.116 4.312 -17.875 1 96.62 116 GLY A C 1
ATOM 875 O O . GLY A 1 116 ? -2.074 3.703 -18.344 1 96.62 116 GLY A O 1
ATOM 876 N N . LEU A 1 117 ? -0.704 4.176 -16.703 1 96.38 117 LEU A N 1
ATOM 877 C CA . LEU A 1 117 ? -1.404 3.285 -15.781 1 96.38 117 LEU A CA 1
ATOM 878 C C . LEU A 1 117 ? -2.824 3.779 -15.523 1 96.38 117 LEU A C 1
ATOM 880 O O . LEU A 1 117 ? -3.773 2.992 -15.539 1 96.38 117 LEU A O 1
ATOM 884 N N . LEU A 1 118 ? -2.926 5.039 -15.25 1 94.38 118 LEU A N 1
ATOM 885 C CA . LEU A 1 118 ? -4.242 5.625 -15.008 1 94.38 118 LEU A CA 1
ATOM 886 C C . LEU A 1 118 ? -5.133 5.473 -16.234 1 94.38 118 LEU A C 1
ATOM 888 O O . LEU A 1 118 ? -6.32 5.164 -16.109 1 94.38 118 LEU A O 1
ATOM 892 N N . ALA A 1 119 ? -4.609 5.695 -17.375 1 93 119 ALA A N 1
ATOM 893 C CA . ALA A 1 119 ? -5.352 5.535 -18.625 1 93 119 ALA A CA 1
ATOM 894 C C . ALA A 1 119 ? -5.824 4.094 -18.797 1 93 119 ALA A C 1
ATOM 896 O O . ALA A 1 119 ? -6.957 3.854 -19.234 1 93 119 ALA A O 1
ATOM 897 N N . SER A 1 120 ? -5.031 3.213 -18.469 1 91.5 120 SER A N 1
ATOM 898 C CA . SER A 1 120 ? -5.371 1.799 -18.578 1 91.5 120 SER A CA 1
ATOM 899 C C . SER A 1 120 ? -6.52 1.433 -17.641 1 91.5 120 SER A C 1
ATOM 901 O O . SER A 1 120 ? -7.441 0.718 -18.031 1 91.5 120 SER A O 1
ATOM 903 N N . TRP A 1 121 ? -6.453 1.92 -16.5 1 91 121 TRP A N 1
ATOM 904 C CA . TRP A 1 121 ? -7.523 1.665 -15.539 1 91 121 TRP A CA 1
ATOM 905 C C . TRP A 1 121 ? -8.828 2.307 -15.992 1 91 121 TRP A C 1
ATOM 907 O O . TRP A 1 121 ? -9.898 1.697 -15.891 1 91 121 TRP A O 1
ATOM 917 N N . THR A 1 122 ? -8.695 3.516 -16.422 1 86.38 122 THR A N 1
ATOM 918 C CA . THR A 1 122 ? -9.875 4.23 -16.891 1 86.38 122 THR A CA 1
ATOM 919 C C . THR A 1 122 ? -10.484 3.533 -18.109 1 86.38 122 THR A C 1
ATOM 921 O O . THR A 1 122 ? -11.711 3.434 -18.219 1 86.38 122 THR A O 1
ATOM 924 N N . PHE A 1 123 ? -9.648 3.1 -18.984 1 82.25 123 PHE A N 1
ATOM 925 C CA . PHE A 1 123 ? -10.109 2.379 -20.156 1 82.25 123 PHE A CA 1
ATOM 926 C C . PHE A 1 123 ? -10.867 1.116 -19.766 1 82.25 123 PHE A C 1
ATOM 928 O O . PHE A 1 123 ? -11.922 0.819 -20.312 1 82.25 123 PHE A O 1
ATOM 935 N N . LEU A 1 124 ? -10.32 0.464 -18.812 1 78.62 124 LEU A N 1
ATOM 936 C CA . LEU A 1 124 ? -10.977 -0.758 -18.359 1 78.62 124 LEU A CA 1
ATOM 937 C C . LEU A 1 124 ? -12.32 -0.445 -17.703 1 78.62 124 LEU A C 1
ATOM 939 O O . LEU A 1 124 ? -13.297 -1.175 -17.906 1 78.62 124 LEU A O 1
ATOM 943 N N . TYR A 1 125 ? -12.32 0.521 -16.906 1 74.38 125 TYR A N 1
ATOM 944 C CA . TYR A 1 125 ? -13.539 0.876 -16.188 1 74.38 125 TYR A CA 1
ATOM 945 C C . TYR A 1 125 ? -14.609 1.396 -17.141 1 74.38 125 TYR A C 1
ATOM 947 O O . TYR A 1 125 ? -15.797 1.126 -16.953 1 74.38 125 TYR A O 1
ATOM 955 N N . LEU A 1 126 ? -14.188 2.145 -18.047 1 66.19 126 LEU A N 1
ATOM 956 C CA . LEU A 1 126 ? -15.141 2.766 -18.953 1 66.19 126 LEU A CA 1
ATOM 957 C C . LEU A 1 126 ? -15.609 1.771 -20.016 1 66.19 126 LEU A C 1
ATOM 959 O O . LEU A 1 126 ? -16.75 1.843 -20.469 1 66.19 126 LEU A O 1
ATOM 963 N N . PHE A 1 127 ? -14.719 1.077 -20.484 1 59.66 127 PHE A N 1
ATOM 964 C CA . PHE A 1 127 ? -15.078 0.198 -21.594 1 59.66 127 PHE A CA 1
ATOM 965 C C . PHE A 1 127 ? -15.602 -1.137 -21.078 1 59.66 127 PHE A C 1
ATOM 967 O O . PHE A 1 127 ? -15.961 -2.016 -21.859 1 59.66 127 PHE A O 1
ATOM 974 N N . ARG A 1 128 ? -15.477 -1.344 -19.75 1 57.06 128 ARG A N 1
ATOM 975 C CA . ARG A 1 128 ? -16.031 -2.609 -19.281 1 57.06 128 ARG A CA 1
ATOM 976 C C . ARG A 1 128 ? -17.562 -2.598 -19.375 1 57.06 128 ARG A C 1
ATOM 978 O O . ARG A 1 128 ? -18.234 -1.914 -18.594 1 57.06 128 ARG A O 1
ATOM 985 N N . PRO A 1 129 ? -18.047 -2.723 -20.5 1 49.72 129 PRO A N 1
ATOM 986 C CA . PRO A 1 129 ? -19.5 -2.928 -20.516 1 49.72 129 PRO A CA 1
ATOM 987 C C . PRO A 1 129 ? -19.953 -4.031 -19.562 1 49.72 129 PRO A C 1
ATOM 989 O O . PRO A 1 129 ? -19.188 -4.961 -19.281 1 49.72 129 PRO A O 1
ATOM 992 N N . SER A 1 130 ? -20.828 -3.713 -18.531 1 48.78 130 SER A N 1
ATOM 993 C CA . SER A 1 130 ? -21.469 -4.66 -17.609 1 48.78 130 SER A CA 1
ATOM 994 C C . SER A 1 130 ? -21.609 -6.035 -18.266 1 48.78 130 SER A C 1
ATOM 996 O O . SER A 1 130 ? -21.594 -7.055 -17.562 1 48.78 130 SER A O 1
ATOM 998 N N . ASP A 1 131 ? -22.094 -6.191 -19.422 1 50.09 131 ASP A N 1
ATOM 999 C CA . ASP A 1 131 ? -22.625 -7.457 -19.938 1 50.09 131 ASP A CA 1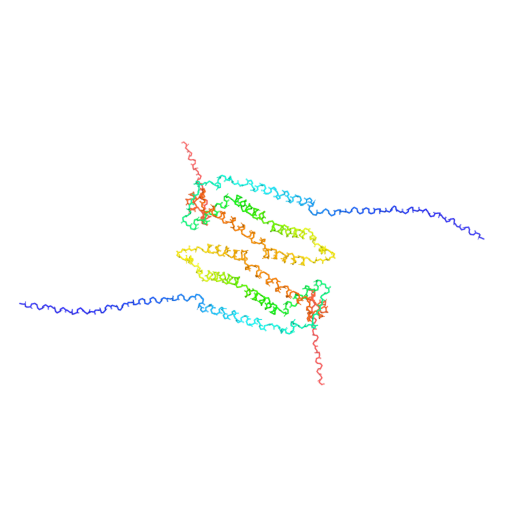
ATOM 1000 C C . ASP A 1 131 ? -21.562 -8.188 -20.766 1 50.09 131 ASP A C 1
ATOM 1002 O O . ASP A 1 131 ? -21.766 -9.344 -21.156 1 50.09 131 ASP A O 1
ATOM 1006 N N . ARG A 1 132 ? -20.578 -7.406 -21.5 1 51.88 132 ARG A N 1
ATOM 1007 C CA . ARG A 1 132 ? -19.844 -8.18 -22.5 1 51.88 132 ARG A CA 1
ATOM 1008 C C . ARG A 1 132 ? -18.391 -8.359 -22.094 1 51.88 132 ARG A C 1
ATOM 1010 O O . ARG A 1 132 ? -17.797 -7.477 -21.453 1 51.88 132 ARG A O 1
ATOM 1017 N N . PRO A 1 133 ? -17.875 -9.586 -22.109 1 52.69 133 PRO A N 1
ATOM 1018 C CA . PRO A 1 133 ? -16.469 -9.914 -21.891 1 52.69 133 PRO A CA 1
ATOM 1019 C C . PRO A 1 133 ? -15.523 -8.992 -22.641 1 52.69 133 PRO A C 1
ATOM 1021 O O . PRO A 1 133 ? -15.852 -8.531 -23.734 1 52.69 133 PRO A O 1
ATOM 1024 N N . LEU A 1 134 ? -14.75 -8.156 -22.094 1 50.88 134 LEU A N 1
ATOM 1025 C CA . LEU A 1 134 ? -13.797 -7.246 -22.719 1 50.88 134 LEU A CA 1
ATOM 1026 C C . LEU A 1 134 ? -13.039 -7.941 -23.844 1 50.88 134 LEU A C 1
ATOM 1028 O O . LEU A 1 134 ? -12.43 -8.992 -23.625 1 50.88 134 LEU A O 1
ATOM 1032 N N . VAL A 1 135 ? -13.453 -7.734 -25.016 1 48.56 135 VAL A N 1
ATOM 1033 C CA . VAL A 1 135 ? -12.742 -8.281 -26.172 1 48.56 135 VAL A CA 1
ATOM 1034 C C . VAL A 1 135 ? -11.469 -7.473 -26.422 1 48.56 135 VAL A C 1
ATOM 1036 O O . VAL A 1 135 ? -11.531 -6.277 -26.719 1 48.56 135 VAL A O 1
ATOM 1039 N N . ILE A 1 136 ? -10.461 -7.664 -25.719 1 47.97 136 ILE A N 1
ATOM 1040 C CA . ILE A 1 136 ? -9.203 -7.031 -26.109 1 47.97 136 ILE A CA 1
ATOM 1041 C C . ILE A 1 136 ? -8.5 -7.891 -27.156 1 47.97 136 ILE A C 1
ATOM 1043 O O . ILE A 1 136 ? -8.156 -9.047 -26.891 1 47.97 136 ILE A O 1
ATOM 1047 N N . LEU A 1 137 ? -8.109 -7.301 -28.234 1 49.03 137 LEU A N 1
ATOM 1048 C CA . LEU A 1 137 ? -7.422 -7.887 -29.391 1 49.03 137 LEU A CA 1
ATOM 1049 C C . LEU A 1 137 ? -8.102 -9.172 -29.828 1 49.03 137 LEU A C 1
ATOM 1051 O O . LEU A 1 137 ? -7.43 -10.156 -30.156 1 49.03 137 LEU A O 1
ATOM 1055 N N . GLY A 1 138 ? -9.359 -9.258 -29.672 1 50.41 138 GLY A N 1
ATOM 1056 C CA . GLY A 1 138 ? -10.102 -10.391 -30.203 1 50.41 138 GLY A CA 1
ATOM 1057 C C . GLY A 1 138 ? -10.414 -11.445 -29.172 1 50.41 138 GLY A C 1
ATOM 1058 O O . GLY A 1 138 ? -11.047 -12.453 -29.469 1 50.41 138 GLY A O 1
ATOM 1059 N N . ARG A 1 139 ? -9.641 -11.32 -28.078 1 55.47 139 ARG A N 1
ATOM 1060 C CA . ARG A 1 139 ? -9.898 -12.336 -27.062 1 55.47 139 ARG A CA 1
ATOM 1061 C C . ARG A 1 139 ? -10.789 -11.797 -25.953 1 55.47 139 ARG A C 1
ATOM 1063 O O . ARG A 1 139 ? -10.719 -10.609 -25.609 1 55.47 139 ARG A O 1
ATOM 1070 N N . THR A 1 140 ? -11.734 -12.422 -25.703 1 57.94 140 THR A N 1
ATOM 1071 C CA . THR A 1 140 ? -12.695 -12.094 -24.656 1 57.94 140 THR A CA 1
ATOM 1072 C C . THR A 1 140 ? -12.094 -12.328 -23.281 1 57.94 140 THR A C 1
ATOM 1074 O O . THR A 1 140 ? -11.695 -13.445 -22.953 1 57.94 140 THR A O 1
ATOM 1077 N N . TYR A 1 141 ? -11.555 -11.258 -22.75 1 62.62 141 TYR A N 1
ATOM 1078 C CA . TYR A 1 141 ? -11.062 -11.391 -21.375 1 62.62 141 TYR A CA 1
ATOM 1079 C C . TYR A 1 141 ? -12.195 -11.219 -20.375 1 62.62 141 TYR A C 1
ATOM 1081 O O . TYR A 1 141 ? -13.055 -10.352 -20.547 1 62.62 141 TYR A O 1
ATOM 1089 N N . THR A 1 142 ? -12.242 -12.219 -19.5 1 67.44 142 THR A N 1
ATOM 1090 C CA . THR A 1 142 ? -13.203 -12.102 -18.406 1 67.44 142 THR A CA 1
ATOM 1091 C C . THR A 1 142 ? -12.82 -10.945 -17.484 1 67.44 142 THR A C 1
ATOM 1093 O O . THR A 1 142 ? -11.688 -10.469 -17.516 1 67.44 142 THR A O 1
ATOM 1096 N N . ASP A 1 143 ? -13.727 -10.367 -16.875 1 71.88 143 ASP A N 1
ATOM 1097 C CA . ASP A 1 143 ? -13.531 -9.266 -15.938 1 71.88 143 ASP A CA 1
ATOM 1098 C C . ASP A 1 143 ? -12.445 -9.594 -14.914 1 71.88 143 ASP A C 1
ATOM 1100 O O . ASP A 1 143 ? -11.617 -8.734 -14.586 1 71.88 143 ASP A O 1
ATOM 1104 N N . PHE A 1 144 ? -12.492 -10.75 -14.531 1 72.31 144 PHE A N 1
ATOM 1105 C CA . PHE A 1 144 ? -11.516 -11.141 -13.516 1 72.31 144 PHE A CA 1
ATOM 1106 C C . PHE A 1 144 ? -10.102 -11.133 -14.094 1 72.31 144 PHE A C 1
ATOM 1108 O O . PHE A 1 144 ? -9.164 -10.695 -13.43 1 72.31 144 PHE A O 1
ATOM 1115 N N . GLU A 1 145 ? -10.039 -11.547 -15.273 1 75.12 145 GLU A N 1
ATOM 1116 C CA . GLU A 1 145 ? -8.727 -11.594 -15.906 1 75.12 145 GLU A CA 1
ATOM 1117 C C . GLU A 1 145 ? -8.148 -10.195 -16.109 1 75.12 145 GLU A C 1
ATOM 1119 O O . GLU A 1 145 ? -6.973 -9.961 -15.82 1 75.12 145 GLU A O 1
ATOM 1124 N N . THR A 1 146 ? -8.93 -9.406 -16.547 1 79.56 146 THR A N 1
ATOM 1125 C CA . THR A 1 146 ? -8.484 -8.039 -16.781 1 79.56 146 THR A CA 1
ATOM 1126 C C . THR A 1 146 ? -8.094 -7.359 -15.477 1 79.56 146 THR A C 1
ATOM 1128 O O . THR A 1 146 ? -7.086 -6.66 -15.406 1 79.56 146 THR A O 1
ATOM 1131 N N . LEU A 1 147 ? -8.789 -7.656 -14.5 1 83.88 147 LEU A N 1
ATOM 1132 C CA . LEU A 1 147 ? -8.508 -7.07 -13.195 1 83.88 147 LEU A CA 1
ATOM 1133 C C . LEU A 1 147 ? -7.199 -7.613 -12.633 1 83.88 147 LEU A C 1
ATOM 1135 O O . LEU A 1 147 ? -6.418 -6.863 -12.039 1 83.88 147 LEU A O 1
ATOM 1139 N N . ALA A 1 148 ? -6.98 -8.797 -12.867 1 84.25 148 ALA A N 1
ATOM 1140 C CA . ALA A 1 148 ? -5.766 -9.422 -12.367 1 84.25 148 ALA A CA 1
ATOM 1141 C C . ALA A 1 148 ? -4.531 -8.883 -13.086 1 84.25 148 ALA A C 1
ATOM 1143 O O . ALA A 1 148 ? -3.516 -8.586 -12.453 1 84.25 148 ALA A O 1
ATOM 1144 N N . ILE A 1 149 ? -4.668 -8.742 -14.297 1 86.56 149 ILE A N 1
ATOM 1145 C CA . ILE A 1 149 ? -3.549 -8.266 -15.102 1 86.56 149 ILE A CA 1
ATOM 1146 C C . ILE A 1 149 ? -3.244 -6.812 -14.75 1 86.56 149 ILE A C 1
ATOM 1148 O O . ILE A 1 149 ? -2.084 -6.445 -14.555 1 86.56 149 ILE A O 1
ATOM 1152 N N . LEU A 1 150 ? -4.293 -6.047 -14.688 1 92 150 LEU A N 1
ATOM 1153 C CA . LEU A 1 150 ? -4.098 -4.633 -14.383 1 92 150 LEU A CA 1
ATOM 1154 C C . LEU A 1 150 ? -3.564 -4.453 -12.969 1 92 150 LEU A C 1
ATOM 1156 O O . LEU A 1 150 ? -2.76 -3.553 -12.711 1 92 150 LEU A O 1
ATOM 1160 N N . SER A 1 151 ? -4.016 -5.285 -12.102 1 93.06 151 SER A N 1
ATOM 1161 C CA . SER A 1 151 ? -3.506 -5.23 -10.734 1 93.06 151 SER A CA 1
ATOM 1162 C C . SER A 1 151 ? -2.033 -5.625 -10.672 1 93.06 151 SER A C 1
ATOM 1164 O O . SER A 1 151 ? -1.248 -5.004 -9.961 1 93.06 151 SER A O 1
ATOM 1166 N N . GLY A 1 152 ? -1.694 -6.648 -11.359 1 94.25 152 GLY A N 1
ATOM 1167 C CA . GLY A 1 152 ? -0.292 -7.023 -11.461 1 94.25 152 GLY A CA 1
ATOM 1168 C C . GLY A 1 152 ? 0.578 -5.926 -12.039 1 94.25 152 GLY A C 1
ATOM 1169 O O . GLY A 1 152 ? 1.667 -5.656 -11.531 1 94.25 152 GLY A O 1
ATOM 1170 N N . LEU A 1 153 ? 0.059 -5.348 -13.016 1 95 153 LEU A N 1
ATOM 1171 C CA . LEU A 1 153 ? 0.766 -4.242 -13.656 1 95 153 LEU A CA 1
ATOM 1172 C C . LEU A 1 153 ? 0.935 -3.074 -12.688 1 95 153 LEU A C 1
ATOM 1174 O O . LEU A 1 153 ? 1.98 -2.422 -12.672 1 95 153 LEU A O 1
ATOM 1178 N N . THR A 1 154 ? -0.053 -2.82 -11.961 1 97.06 154 THR A N 1
ATOM 1179 C CA . THR A 1 154 ? 0.016 -1.761 -10.961 1 97.06 154 THR A CA 1
ATOM 1180 C C . THR A 1 154 ? 1.133 -2.035 -9.953 1 97.06 154 THR A C 1
ATOM 1182 O O . THR A 1 154 ? 1.931 -1.147 -9.648 1 97.06 154 THR A O 1
ATOM 1185 N N . LEU A 1 155 ? 1.234 -3.221 -9.562 1 97 155 LEU A N 1
ATOM 1186 C CA . LEU A 1 155 ? 2.264 -3.596 -8.602 1 97 155 LEU A CA 1
ATOM 1187 C C . LEU A 1 155 ? 3.656 -3.439 -9.203 1 97 155 LEU A C 1
ATOM 1189 O O . LEU A 1 155 ? 4.57 -2.943 -8.547 1 97 155 LEU A O 1
ATOM 1193 N N . ILE A 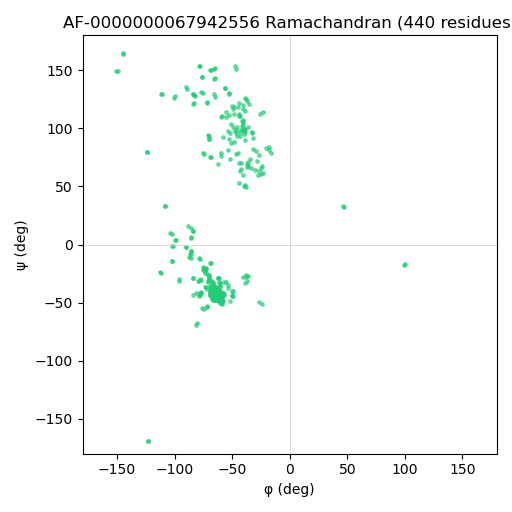1 156 ? 3.744 -3.793 -10.336 1 96.5 156 ILE A N 1
ATOM 1194 C CA . ILE A 1 156 ? 5.023 -3.701 -11.031 1 96.5 156 ILE A CA 1
ATOM 1195 C C . ILE A 1 156 ? 5.426 -2.234 -11.18 1 96.5 156 ILE A C 1
ATOM 1197 O O . ILE A 1 156 ? 6.551 -1.856 -10.836 1 96.5 156 ILE A O 1
ATOM 1201 N N . VAL A 1 157 ? 4.5 -1.473 -11.609 1 97.25 157 VAL A N 1
ATOM 1202 C CA . VAL A 1 157 ? 4.781 -0.068 -11.891 1 97.25 157 VAL A CA 1
ATOM 1203 C C . VAL A 1 157 ? 5.082 0.665 -10.578 1 97.25 157 VAL A C 1
ATOM 1205 O O . VAL A 1 157 ? 6.031 1.445 -10.508 1 97.25 157 VAL A O 1
ATOM 1208 N N . VAL A 1 158 ? 4.395 0.371 -9.562 1 97.38 158 VAL A N 1
ATOM 1209 C CA . VAL A 1 158 ? 4.496 1.121 -8.32 1 97.38 158 VAL A CA 1
ATOM 1210 C C . VAL A 1 158 ? 5.73 0.672 -7.543 1 97.38 158 VAL A C 1
ATOM 1212 O O . VAL A 1 158 ? 6.422 1.494 -6.934 1 97.38 158 VAL A O 1
ATOM 1215 N N . PHE A 1 159 ? 6.109 -0.561 -7.668 1 96.94 159 PHE A N 1
ATOM 1216 C CA . PHE A 1 159 ? 7.145 -1.042 -6.762 1 96.94 159 PHE A CA 1
ATOM 1217 C C . PHE A 1 159 ? 8.43 -1.336 -7.52 1 96.94 159 PHE A C 1
ATOM 1219 O O . PHE A 1 159 ? 9.516 -1.346 -6.934 1 96.94 159 PHE A O 1
ATOM 1226 N N . LEU A 1 160 ? 8.328 -1.587 -8.734 1 95.44 160 LEU A N 1
ATOM 1227 C CA . LEU A 1 160 ? 9.531 -1.964 -9.469 1 95.44 160 LEU A CA 1
ATOM 1228 C C . LEU A 1 160 ? 10.055 -0.79 -10.289 1 95.44 160 LEU A C 1
ATOM 1230 O O . LEU A 1 160 ? 11.078 -0.91 -10.961 1 95.44 160 LEU A O 1
ATOM 1234 N N . THR A 1 161 ? 9.391 0.26 -10.227 1 95.5 161 THR A N 1
ATOM 1235 C CA . THR A 1 161 ? 9.859 1.506 -10.82 1 95.5 161 THR A CA 1
ATOM 1236 C C . THR A 1 161 ? 9.93 2.613 -9.766 1 95.5 161 THR A C 1
ATOM 1238 O O . THR A 1 161 ? 9.805 2.35 -8.57 1 95.5 161 THR A O 1
ATOM 1241 N N . SER A 1 162 ? 10.125 3.873 -10.281 1 94.75 162 SER A N 1
ATOM 1242 C CA . SER A 1 162 ? 10.289 4.98 -9.352 1 94.75 162 SER A CA 1
ATOM 1243 C C . SER A 1 162 ? 8.945 5.617 -9 1 94.75 162 SER A C 1
ATOM 1245 O O . SER A 1 162 ? 8.875 6.504 -8.148 1 94.75 162 SER A O 1
ATOM 1247 N N . VAL A 1 163 ? 7.922 5.125 -9.586 1 96.81 163 VAL A N 1
ATOM 1248 C CA . VAL A 1 163 ? 6.621 5.77 -9.43 1 96.81 163 VAL A CA 1
ATOM 1249 C C . VAL A 1 163 ? 6.23 5.781 -7.949 1 96.81 163 VAL A C 1
ATOM 1251 O O . VAL A 1 163 ? 5.855 6.824 -7.41 1 96.81 163 VAL A O 1
ATOM 1254 N N . GLY A 1 164 ? 6.316 4.656 -7.359 1 96.88 164 GLY A N 1
ATOM 1255 C CA . GLY A 1 164 ? 5.945 4.574 -5.957 1 96.88 164 GLY A CA 1
ATOM 1256 C C . GLY A 1 164 ? 6.777 5.473 -5.062 1 96.88 164 GLY A C 1
ATOM 1257 O O . GLY A 1 164 ? 6.242 6.16 -4.191 1 96.88 164 GLY A O 1
ATOM 1258 N N . SER A 1 165 ? 8.047 5.441 -5.223 1 96.88 165 SER A N 1
ATOM 1259 C CA . SER A 1 165 ? 8.938 6.234 -4.387 1 96.88 165 SER A CA 1
ATOM 1260 C C . SER A 1 165 ? 8.703 7.73 -4.59 1 96.88 165 SER A C 1
ATOM 1262 O O . SER A 1 165 ? 8.727 8.5 -3.629 1 96.88 165 SER A O 1
ATOM 1264 N N . VAL A 1 166 ? 8.492 8.141 -5.789 1 97.75 166 VAL A N 1
ATOM 1265 C CA . VAL A 1 166 ? 8.242 9.539 -6.102 1 97.75 166 VAL A CA 1
ATOM 1266 C C . VAL A 1 166 ? 6.945 10 -5.426 1 97.75 166 VAL A C 1
ATOM 1268 O O . VAL A 1 166 ? 6.91 11.055 -4.793 1 97.75 166 VAL A O 1
ATOM 1271 N N . LEU A 1 167 ? 5.949 9.172 -5.539 1 98.06 167 LEU A N 1
ATOM 1272 C CA . LEU A 1 167 ? 4.652 9.523 -4.969 1 98.06 167 LEU A CA 1
ATOM 1273 C C . LEU A 1 167 ? 4.727 9.578 -3.447 1 98.06 167 LEU A C 1
ATOM 1275 O O . LEU A 1 167 ? 4.266 10.547 -2.834 1 98.06 167 LEU A O 1
ATOM 1279 N N . VAL A 1 168 ? 5.301 8.594 -2.908 1 98 168 VAL A N 1
ATOM 1280 C CA . VAL A 1 168 ? 5.328 8.484 -1.454 1 98 168 VAL A CA 1
ATOM 1281 C C . VAL A 1 168 ? 6.238 9.57 -0.874 1 98 168 VAL A C 1
ATOM 1283 O O . VAL A 1 168 ? 5.898 10.195 0.132 1 98 168 VAL A O 1
ATOM 1286 N N . SER A 1 169 ? 7.352 9.781 -1.457 1 97.69 169 SER A N 1
ATOM 1287 C CA . SER A 1 169 ? 8.25 10.82 -0.957 1 97.69 169 SER A CA 1
ATOM 1288 C C . SER A 1 169 ? 7.602 12.203 -1.05 1 97.69 169 SER A C 1
ATOM 1290 O O . SER A 1 169 ? 7.762 13.031 -0.15 1 97.69 169 SER A O 1
ATOM 1292 N N . ALA A 1 170 ? 6.906 12.422 -2.141 1 98.38 170 ALA A N 1
ATOM 1293 C CA . ALA A 1 170 ? 6.219 13.695 -2.307 1 98.38 170 ALA A CA 1
ATOM 1294 C C . ALA A 1 170 ? 5.129 13.875 -1.251 1 98.38 170 ALA A C 1
ATOM 1296 O O . ALA A 1 170 ? 4.996 14.945 -0.66 1 98.38 170 ALA A O 1
ATOM 1297 N N . LEU A 1 171 ? 4.406 12.844 -1.09 1 97.81 171 LEU A N 1
ATOM 1298 C CA . LEU A 1 171 ? 3.338 12.898 -0.096 1 97.81 171 LEU A CA 1
ATOM 1299 C C . LEU A 1 171 ? 3.91 13.086 1.306 1 97.81 171 LEU A C 1
ATOM 1301 O O . LEU A 1 171 ? 3.385 13.875 2.096 1 97.81 171 LEU A O 1
ATOM 1305 N N . MET A 1 172 ? 4.953 12.398 1.559 1 97.69 172 MET A N 1
ATOM 1306 C CA . MET A 1 172 ? 5.594 12.523 2.863 1 97.69 172 MET A CA 1
ATOM 1307 C C . MET A 1 172 ? 6.117 13.938 3.074 1 97.69 172 MET A C 1
ATOM 1309 O O . MET A 1 172 ? 6 14.492 4.168 1 97.69 172 MET A O 1
ATOM 1313 N N . LEU A 1 173 ? 6.656 14.438 2.113 1 97.5 173 LEU A N 1
ATOM 1314 C CA . LEU A 1 173 ? 7.137 15.812 2.174 1 97.5 173 LEU A CA 1
ATOM 1315 C C . LEU A 1 173 ? 5.984 16.797 2.389 1 97.5 173 LEU A C 1
ATOM 1317 O O . LEU A 1 173 ? 6.086 17.703 3.205 1 97.5 173 LEU A O 1
ATOM 1321 N N . GLY A 1 174 ? 4.891 16.625 1.657 1 98.06 174 GLY A N 1
ATOM 1322 C CA . GLY A 1 174 ? 3.719 17.469 1.831 1 98.06 174 GLY A CA 1
ATOM 1323 C C . GLY A 1 174 ? 3.145 17.406 3.234 1 98.06 174 GLY A C 1
ATOM 1324 O O . GLY A 1 174 ? 2.865 18.453 3.84 1 98.06 174 GLY A O 1
ATOM 1325 N N . VAL A 1 175 ? 3.039 16.234 3.703 1 96.31 175 VAL A N 1
ATOM 1326 C CA . VAL A 1 175 ? 2.502 16.047 5.047 1 96.31 175 VAL A CA 1
ATOM 1327 C C . VAL A 1 175 ? 3.439 16.688 6.07 1 96.31 175 VAL A C 1
ATOM 1329 O O . VAL A 1 175 ? 2.986 17.312 7.023 1 96.31 175 VAL A O 1
ATOM 1332 N N . ALA A 1 176 ? 4.719 16.516 5.887 1 96 176 ALA A N 1
ATOM 1333 C CA . ALA A 1 176 ? 5.703 17.094 6.797 1 96 176 ALA A CA 1
ATOM 1334 C C . ALA A 1 176 ? 5.598 18.609 6.824 1 96 176 ALA A C 1
ATOM 1336 O O . ALA A 1 176 ? 5.594 19.219 7.895 1 96 176 ALA A O 1
ATOM 1337 N N . VAL A 1 177 ? 5.453 19.172 5.691 1 97.69 177 VAL A N 1
ATOM 1338 C CA . VAL A 1 177 ? 5.359 20.625 5.578 1 97.69 177 VAL A CA 1
ATOM 1339 C C . VAL A 1 177 ? 4.09 21.125 6.277 1 97.69 177 VAL A C 1
ATOM 1341 O O . VAL A 1 177 ? 4.133 22.078 7.043 1 97.69 177 VAL A O 1
ATOM 1344 N N . VAL A 1 178 ? 3.01 20.422 6.047 1 97.38 178 VAL A N 1
ATOM 1345 C CA . VAL A 1 178 ? 1.725 20.812 6.621 1 97.38 178 VAL A CA 1
ATOM 1346 C C . VAL A 1 178 ? 1.763 20.625 8.141 1 97.38 178 VAL A C 1
ATOM 1348 O O . VAL A 1 178 ? 1.299 21.484 8.883 1 97.38 178 VAL A O 1
ATOM 1351 N N . CYS A 1 179 ? 2.332 19.562 8.594 1 94.81 179 CYS A N 1
ATOM 1352 C CA . CYS A 1 179 ? 2.4 19.297 10.023 1 94.81 179 CYS A CA 1
ATOM 1353 C C . CYS A 1 179 ? 3.303 20.297 10.727 1 94.81 179 CYS A C 1
ATOM 1355 O O . CYS A 1 179 ? 2.994 20.75 11.836 1 94.81 179 CYS A O 1
ATOM 1357 N N . ILE A 1 180 ? 4.379 20.656 10.125 1 95.44 180 ILE A N 1
ATOM 1358 C CA . ILE A 1 180 ? 5.297 21.625 10.703 1 95.44 180 ILE A CA 1
ATOM 1359 C C . ILE A 1 180 ? 4.609 22.984 10.789 1 95.44 180 ILE A C 1
ATOM 1361 O O . ILE A 1 180 ? 4.645 23.641 11.828 1 95.44 180 ILE A O 1
ATOM 1365 N N . HIS A 1 181 ? 3.979 23.359 9.773 1 97 181 HIS A N 1
ATOM 1366 C CA . HIS A 1 181 ? 3.256 24.625 9.789 1 97 181 HIS A CA 1
ATOM 1367 C C . HIS A 1 181 ? 2.145 24.609 10.836 1 97 181 HIS A C 1
ATOM 1369 O O . HIS A 1 181 ? 1.989 25.578 11.594 1 97 181 HIS A O 1
ATOM 1375 N N . GLY A 1 182 ? 1.368 23.516 10.805 1 96.12 182 GLY A N 1
ATOM 1376 C CA . GLY A 1 182 ? 0.264 23.406 11.742 1 96.12 182 GLY A CA 1
ATOM 1377 C C . GLY A 1 182 ? 0.71 23.422 13.188 1 96.12 182 GLY A C 1
ATOM 1378 O O . GLY A 1 182 ? 0.01 23.953 14.055 1 96.12 182 GLY A O 1
ATOM 1379 N N . ALA A 1 183 ? 1.832 22.891 13.445 1 94.44 183 ALA A N 1
ATOM 1380 C CA . ALA A 1 183 ? 2.338 22.812 14.812 1 94.44 183 ALA A CA 1
ATOM 1381 C C . ALA A 1 183 ? 2.883 24.156 15.281 1 94.44 183 ALA A C 1
ATOM 1383 O O . ALA A 1 183 ? 2.789 24.5 16.453 1 94.44 183 ALA A O 1
ATOM 1384 N N . PHE A 1 184 ? 3.387 24.938 14.414 1 95.81 184 PHE A N 1
ATOM 1385 C CA . PHE A 1 184 ? 4.098 26.141 14.82 1 95.81 184 PHE A CA 1
ATOM 1386 C C . PHE A 1 184 ? 3.219 27.375 14.641 1 95.81 184 PHE A C 1
ATOM 1388 O O . PHE A 1 184 ? 3.523 28.438 15.18 1 95.81 184 PHE A O 1
ATOM 1395 N N . ARG A 1 185 ? 2.152 27.188 13.906 1 94.31 185 ARG A N 1
ATOM 1396 C CA . ARG A 1 185 ? 1.212 28.297 13.758 1 94.31 185 ARG A CA 1
ATOM 1397 C C . ARG A 1 185 ? 0.244 28.359 14.938 1 94.31 185 ARG A C 1
ATOM 1399 O O . ARG A 1 185 ? -0.492 27.391 15.188 1 94.31 185 ARG A O 1
ATOM 1406 N N . ALA A 1 186 ? 0.2 29.453 15.656 1 90.25 186 ALA A N 1
ATOM 1407 C CA . ALA A 1 186 ? -0.71 29.625 16.781 1 90.25 186 ALA A CA 1
ATOM 1408 C C . ALA A 1 186 ? -2.15 29.797 16.312 1 90.25 186 ALA A C 1
ATOM 1410 O O . ALA A 1 186 ? -2.436 30.656 15.469 1 90.25 186 ALA A O 1
ATOM 1411 N N . PRO A 1 187 ? -3.016 28.875 16.797 1 84.25 187 PRO A N 1
ATOM 1412 C CA . PRO A 1 187 ? -4.41 29 16.375 1 84.25 187 PRO A CA 1
ATOM 1413 C C . PRO A 1 187 ? -5.07 30.281 16.875 1 84.25 187 PRO A C 1
ATOM 1415 O O . PRO A 1 187 ? -4.672 30.812 17.922 1 84.25 187 PRO A O 1
ATOM 1418 N N . GLU A 1 188 ? -5.926 30.891 16.094 1 70.94 188 GLU A N 1
ATOM 1419 C CA . GLU A 1 188 ? -6.629 32.094 16.516 1 70.94 188 GLU A CA 1
ATOM 1420 C C . GLU A 1 188 ? -7.457 31.859 17.766 1 70.94 188 GLU A C 1
ATOM 1422 O O . GLU A 1 188 ? -7.559 32.719 18.625 1 70.94 188 GLU A O 1
ATOM 1427 N N . ASP A 1 189 ? -8.297 30.812 17.938 1 61.47 189 ASP A N 1
ATOM 1428 C CA . ASP A 1 189 ? -9.227 30.562 19.031 1 61.47 189 ASP A CA 1
ATOM 1429 C C . ASP A 1 189 ? -8.531 29.828 20.172 1 61.47 189 ASP A C 1
ATOM 1431 O O . ASP A 1 189 ? -9.188 29.406 21.125 1 61.47 189 ASP A O 1
ATOM 1435 N N . LEU A 1 190 ? -7.426 29.328 20.109 1 52.12 190 LEU A N 1
ATOM 1436 C CA . LEU A 1 190 ? -6.918 28.531 21.219 1 52.12 190 LEU A CA 1
ATOM 1437 C C . LEU A 1 190 ? -7.07 29.281 22.531 1 52.12 190 LEU A C 1
ATOM 1439 O O . LEU A 1 190 ? -7.379 28.672 23.562 1 52.12 190 LEU A O 1
ATOM 1443 N N . PHE A 1 191 ? -6.766 30.516 22.578 1 45.75 191 PHE A N 1
ATOM 1444 C CA . PHE A 1 191 ? -6.84 31.219 23.859 1 45.75 191 PHE A CA 1
ATOM 1445 C C . PHE A 1 191 ? -8.289 31.391 24.297 1 45.75 191 PHE A C 1
ATOM 1447 O O . PHE A 1 191 ? -8.57 31.562 25.484 1 45.75 191 PHE A O 1
ATOM 1454 N N . LEU A 1 192 ? -9.234 31.438 23.422 1 42.09 192 LEU A N 1
ATOM 1455 C CA . LEU A 1 192 ? -10.594 31.656 23.875 1 42.09 192 LEU A CA 1
ATOM 1456 C C . LEU A 1 192 ? -11.195 30.359 24.438 1 42.09 192 LEU A C 1
ATOM 1458 O O . LEU A 1 192 ? -11.984 30.391 25.375 1 42.09 192 LEU A O 1
ATOM 1462 N N . ASP A 1 193 ? -11.047 29.234 23.844 1 43 193 ASP A N 1
ATOM 1463 C CA . ASP A 1 193 ? -11.695 27.969 24.219 1 43 193 ASP A CA 1
ATOM 1464 C C . ASP A 1 193 ? -11.117 27.422 25.516 1 43 193 ASP A C 1
ATOM 1466 O O . ASP A 1 193 ? -11.711 26.531 26.125 1 43 193 ASP A O 1
ATOM 1470 N N . ASP A 1 194 ? -9.977 27.531 25.922 1 41.75 194 ASP A N 1
ATOM 1471 C CA . ASP A 1 194 ? -9.609 27.078 27.266 1 41.75 194 ASP A CA 1
ATOM 1472 C C . ASP A 1 194 ? -10.523 27.719 28.312 1 41.75 194 ASP A C 1
ATOM 1474 O O . ASP A 1 194 ? -10.648 27.188 29.422 1 41.75 194 ASP A O 1
ATOM 1478 N N . GLN A 1 195 ? -11 28.938 28.203 1 37.03 195 GLN A N 1
ATOM 1479 C CA . GLN A 1 195 ? -11.922 29.531 29.156 1 37.03 195 GLN A CA 1
ATOM 1480 C C . GLN A 1 195 ? -13.312 28.906 29.047 1 37.03 195 GLN A C 1
ATOM 1482 O O . GLN A 1 195 ? -13.984 28.688 30.062 1 37.03 195 GLN A O 1
ATOM 1487 N N . ASP A 1 196 ? -14.023 28.812 27.891 1 37.56 196 ASP A N 1
ATOM 1488 C CA . ASP A 1 196 ? -15.43 28.422 27.812 1 37.56 196 ASP A CA 1
ATOM 1489 C C . ASP A 1 196 ? -15.562 26.906 27.797 1 37.56 196 ASP A C 1
ATOM 1491 O O . ASP A 1 196 ? -16.562 26.359 28.297 1 37.56 196 ASP A O 1
ATOM 1495 N N . ASN A 1 197 ? -14.773 26.125 27.062 1 39.72 197 ASN A N 1
ATOM 1496 C CA . ASN A 1 197 ? -15 24.688 26.938 1 39.72 197 ASN A CA 1
ATOM 1497 C C . ASN A 1 197 ? -14.57 23.953 28.203 1 39.72 197 ASN A C 1
ATOM 1499 O O . ASN A 1 197 ? -14.695 22.734 28.297 1 39.72 197 ASN A O 1
ATOM 1503 N N . SER A 1 198 ? -13.711 24.359 29.125 1 37.16 198 SER A N 1
ATOM 1504 C CA . SER A 1 198 ? -13.672 23.75 30.453 1 37.16 198 SER A CA 1
ATOM 1505 C C . SER A 1 198 ? -15.062 23.688 31.078 1 37.16 198 SER A C 1
ATOM 1507 O O . SER A 1 198 ? -15.312 22.859 31.969 1 37.16 198 SER A O 1
ATOM 1509 N N . GLN A 1 199 ? -15.883 24.766 31 1 35.97 199 GLN A N 1
ATOM 1510 C CA . GLN A 1 199 ? -17.219 24.75 31.609 1 35.97 199 GLN A CA 1
ATOM 1511 C C . GLN A 1 199 ? -18.188 23.906 30.797 1 35.97 199 GLN A C 1
ATOM 1513 O O . GLN A 1 199 ? -19.062 23.25 31.344 1 35.97 199 GLN A O 1
ATOM 1518 N N . ALA A 1 200 ? -18.359 24.203 29.5 1 36.22 200 ALA A N 1
ATOM 1519 C CA . ALA A 1 200 ? -19.625 23.844 28.859 1 36.22 200 ALA A CA 1
ATOM 1520 C C . ALA A 1 200 ? -19.625 22.375 28.453 1 36.22 200 ALA A C 1
ATOM 1522 O O . ALA A 1 200 ? -20.625 21.672 28.641 1 36.22 200 ALA A O 1
ATOM 1523 N N . THR A 1 201 ? -18.844 21.906 27.469 1 37.22 201 THR A N 1
ATOM 1524 C CA . THR A 1 201 ? -19.328 20.812 26.625 1 37.22 201 THR A CA 1
ATOM 1525 C C . THR A 1 201 ? -18.969 19.453 27.234 1 37.22 201 THR A C 1
ATOM 1527 O O . THR A 1 201 ? -18.016 18.797 26.797 1 37.22 201 THR A O 1
ATOM 1530 N N . GLY A 1 202 ? -18.609 19.328 28.422 1 32.31 202 GLY A N 1
ATOM 1531 C CA . GLY A 1 202 ? -18.609 17.953 28.891 1 32.31 202 GLY A CA 1
ATOM 1532 C C . GLY A 1 202 ? -19.875 17.203 28.516 1 32.31 202 GLY A C 1
ATOM 1533 O O . GLY A 1 202 ? -20.859 17.812 28.062 1 32.31 202 GLY A O 1
ATOM 1534 N N . PHE A 1 203 ? -19.859 15.891 28.328 1 37.59 203 PHE A N 1
ATOM 1535 C CA . PHE A 1 203 ? -20.984 14.977 28.156 1 37.59 203 PHE A CA 1
ATOM 1536 C C . PHE A 1 203 ? -22.156 15.391 29.047 1 37.59 203 PHE A C 1
ATOM 1538 O O . PHE A 1 203 ? -23.297 15.062 28.75 1 37.59 203 PHE A O 1
ATOM 1545 N N . LEU A 1 204 ? -21.766 15.953 30.156 1 35.56 204 LEU A N 1
ATOM 1546 C CA . LEU A 1 204 ? -22.828 16.234 31.125 1 35.56 204 LEU A CA 1
ATOM 1547 C C . LEU A 1 204 ? -23.609 17.484 30.734 1 35.56 204 LEU A C 1
ATOM 1549 O O . LEU A 1 204 ? -24.484 17.922 31.469 1 35.56 204 LEU A O 1
ATOM 1553 N N . SER A 1 205 ? -23.125 18.281 29.781 1 40.91 205 SER A N 1
ATOM 1554 C CA . SER A 1 205 ? -23.859 19.484 29.438 1 40.91 205 SER A CA 1
ATOM 1555 C C . SER A 1 205 ? -25.25 19.156 28.906 1 40.91 205 SER A C 1
ATOM 1557 O O . SER A 1 205 ? -26.109 20.047 28.812 1 40.91 205 SER A O 1
ATOM 1559 N N . PHE A 1 206 ? -25.422 18.047 28.234 1 42.84 206 PHE A N 1
ATOM 1560 C CA . PHE A 1 206 ? -26.766 17.609 27.891 1 42.84 206 PHE A CA 1
ATOM 1561 C C . PHE A 1 206 ? -27.641 17.5 29.125 1 42.84 206 PHE A C 1
ATOM 1563 O O . PHE A 1 206 ? -28.875 17.531 29.016 1 42.84 206 PHE A O 1
ATOM 1570 N N . LEU A 1 207 ? -26.938 17.141 30.188 1 36.31 207 LEU A N 1
ATOM 1571 C CA . LEU A 1 207 ? -27.734 17.031 31.406 1 36.31 207 LEU A CA 1
ATOM 1572 C C . LEU A 1 207 ? -28.141 18.406 31.922 1 36.31 207 LEU A C 1
ATOM 1574 O O . LEU A 1 207 ? -28.828 18.516 32.938 1 36.31 207 LEU A O 1
ATOM 1578 N N . ARG A 1 208 ? -27.391 19.438 31.484 1 36.38 208 ARG A N 1
ATOM 1579 C CA . ARG A 1 208 ? -27.812 20.719 32 1 36.38 208 ARG A CA 1
ATOM 1580 C C . ARG A 1 208 ? -29.156 21.141 31.391 1 36.38 208 ARG A C 1
ATOM 1582 O O . ARG A 1 208 ? -29.281 21.266 30.172 1 36.38 208 ARG A O 1
ATOM 1589 N N . THR A 1 209 ? -30.156 20.766 32.062 1 36.16 209 THR A N 1
ATOM 1590 C CA . THR A 1 209 ? -31.562 21.141 31.875 1 36.16 209 THR A CA 1
ATOM 1591 C C . THR A 1 209 ? -31.688 22.625 31.562 1 36.16 209 THR A C 1
ATOM 1593 O O . THR A 1 209 ? -31.047 23.469 32.219 1 36.16 209 THR A O 1
ATOM 1596 N N . PRO A 1 210 ? -32 23.031 30.266 1 39.25 210 PRO A N 1
ATOM 1597 C CA . PRO A 1 210 ? -32.312 24.438 29.938 1 39.25 210 PRO A CA 1
ATOM 1598 C C . PRO A 1 210 ? -32.938 25.188 31.094 1 39.25 210 PRO A C 1
ATOM 1600 O O . PRO A 1 210 ? -33.969 24.766 31.609 1 39.25 210 PRO A O 1
ATOM 1603 N N . VAL A 1 211 ? -32.188 25.656 32.031 1 36.09 211 VAL A N 1
ATOM 1604 C CA . VAL A 1 211 ? -32.812 26.469 33.062 1 36.09 211 VAL A CA 1
ATOM 1605 C C . VAL A 1 211 ? -33.75 27.484 32.438 1 36.09 211 VAL A C 1
ATOM 1607 O O . VAL A 1 211 ? -33.375 28.172 31.469 1 36.09 211 VAL A O 1
ATOM 1610 N N . ALA A 1 212 ? -35.062 27.203 32.469 1 38.75 212 ALA A N 1
ATOM 1611 C CA . ALA A 1 212 ? -36.219 28.016 32.156 1 38.75 212 ALA A CA 1
ATOM 1612 C C . ALA A 1 212 ? -36 29.484 32.5 1 38.75 212 ALA A C 1
ATOM 1614 O O . ALA A 1 212 ? -35.625 29.812 33.625 1 38.75 212 ALA A O 1
ATOM 1615 N N . ALA A 1 213 ? -35.594 30.266 31.469 1 39.22 213 ALA A N 1
ATOM 1616 C CA . ALA A 1 213 ? -35.656 31.734 31.5 1 39.22 213 ALA A CA 1
ATOM 1617 C C . ALA A 1 213 ? -36.844 32.219 32.344 1 39.22 213 ALA A C 1
ATOM 1619 O O . ALA A 1 213 ? -38 31.812 32.094 1 39.22 213 ALA A O 1
ATOM 1620 N N . ALA A 1 214 ? -36.688 32.469 33.594 1 36.66 214 ALA A N 1
ATOM 1621 C CA . ALA A 1 214 ? -37.656 33.125 34.5 1 36.66 214 ALA A CA 1
ATOM 1622 C C . ALA A 1 214 ? -38.344 34.281 33.812 1 36.66 214 ALA A C 1
ATOM 1624 O O . ALA A 1 214 ? -37.719 35.062 33.094 1 36.66 214 ALA A O 1
ATOM 1625 N N . VAL A 1 215 ? -39.625 34.125 33.406 1 38.91 215 VAL A N 1
ATOM 1626 C CA . VAL A 1 215 ? -40.594 35.125 32.938 1 38.91 215 VAL A CA 1
ATOM 1627 C C . VAL A 1 215 ? -40.5 36.375 33.781 1 38.91 215 VAL A C 1
ATOM 1629 O O . VAL A 1 215 ? -40.469 36.312 35 1 38.91 215 VAL A O 1
ATOM 1632 N N . PRO A 1 216 ? -39.812 37.469 33.219 1 36.66 216 PRO A N 1
ATOM 1633 C CA . PRO A 1 216 ? -39.75 38.719 33.969 1 36.66 216 PRO A CA 1
ATOM 1634 C C . PRO A 1 216 ? -41.094 39.156 34.531 1 36.66 216 PRO A C 1
ATOM 1636 O O . PRO A 1 216 ? -42.125 39 33.844 1 36.66 216 PRO A O 1
ATOM 1639 N N . SER A 1 217 ? -41.438 38.875 35.781 1 33.75 217 SER A N 1
ATOM 1640 C CA . SER A 1 217 ? -42.625 39.344 36.469 1 33.75 217 SER A CA 1
ATOM 1641 C C . SER A 1 217 ? -42.875 40.812 36.25 1 33.75 217 SER A C 1
ATOM 1643 O O . SER A 1 217 ? -42.031 41.656 36.562 1 33.75 217 SER A O 1
ATOM 1645 N N . VAL A 1 218 ? -43.438 41.219 35.094 1 36.25 218 VAL A N 1
ATOM 1646 C CA . VAL A 1 218 ? -43.969 42.562 34.812 1 36.25 218 VAL A CA 1
ATOM 1647 C C . VAL A 1 218 ? -44.75 43.062 36.031 1 36.25 218 VAL A C 1
ATOM 1649 O O . VAL A 1 218 ? -45.781 42.469 36.406 1 36.25 218 VAL A O 1
ATOM 1652 N N . THR A 1 219 ? -44.094 43.406 37.188 1 32.03 219 THR A N 1
ATOM 1653 C CA . THR A 1 219 ? -44.781 44.031 38.312 1 32.03 219 THR A CA 1
ATOM 1654 C C . THR A 1 219 ? -45.656 45.188 37.812 1 32.03 219 THR A C 1
ATOM 1656 O O . THR A 1 219 ? -45.188 46.062 37.094 1 32.03 219 THR A O 1
ATOM 1659 N N . GLY A 1 220 ? -46.969 44.938 37.625 1 31 220 GLY A N 1
ATOM 1660 C CA . GLY A 1 220 ? -48.062 45.906 37.438 1 31 220 GLY A CA 1
ATOM 1661 C C . GLY A 1 220 ? -47.938 47.125 38.344 1 31 220 GLY A C 1
ATOM 1662 O O . GLY A 1 220 ? -48.094 47.031 39.562 1 31 220 GLY A O 1
ATOM 1663 N N . ARG A 1 221 ? -46.844 47.875 38.219 1 28.06 221 ARG A N 1
ATOM 1664 C CA . ARG A 1 221 ? -46.938 49.094 39 1 28.06 221 ARG A CA 1
ATOM 1665 C C . ARG A 1 221 ? -48.219 49.875 38.688 1 28.06 221 ARG A C 1
ATOM 1667 O O . ARG A 1 221 ? -48.438 50.281 37.562 1 28.06 221 ARG A O 1
ATOM 1674 N N . VAL A 1 222 ? -49.25 49.562 39.469 1 28.34 222 VAL A N 1
ATOM 1675 C CA . VAL A 1 222 ? -50.312 50.531 39.719 1 28.34 222 VAL A CA 1
ATOM 1676 C C . VAL A 1 222 ? -49.719 51.812 40.281 1 28.34 222 VAL A C 1
ATOM 1678 O O . VAL A 1 222 ? -48.781 51.781 41.062 1 28.34 222 VAL A O 1
ATOM 1681 N N . MET B 1 1 ? 22.203 9.164 106.375 1 29.39 1 MET B N 1
ATOM 1682 C CA . MET B 1 1 ? 21.25 8.359 105.625 1 29.39 1 MET B CA 1
ATOM 1683 C C . MET B 1 1 ? 21.656 8.242 104.188 1 29.39 1 MET B C 1
ATOM 1685 O O . MET B 1 1 ? 21.766 9.25 103.5 1 29.39 1 MET B O 1
ATOM 1689 N N . SER B 1 2 ? 22.562 7.301 103.875 1 34 2 SER B N 1
ATOM 1690 C CA . SER B 1 2 ? 23.359 6.938 102.688 1 34 2 SER B CA 1
ATOM 1691 C C . SER B 1 2 ? 22.469 6.539 101.5 1 34 2 SER B C 1
ATOM 1693 O O . SER B 1 2 ? 21.766 5.523 101.562 1 34 2 SER B O 1
ATOM 1695 N N . SER B 1 3 ? 21.766 7.477 100.938 1 36.31 3 SER B N 1
ATOM 1696 C CA . SER B 1 3 ? 20.797 7.258 99.875 1 36.31 3 SER B CA 1
ATOM 1697 C C . SER B 1 3 ? 21.422 6.492 98.688 1 36.31 3 SER B C 1
ATOM 1699 O O . SER B 1 3 ? 22.391 6.949 98.125 1 36.31 3 SER B O 1
ATOM 1701 N N . SER B 1 4 ? 21.5 5.172 98.812 1 37.09 4 SER B N 1
ATOM 1702 C CA . SER B 1 4 ? 22 4.223 97.875 1 37.09 4 SER B CA 1
ATOM 1703 C C . SER B 1 4 ? 21.328 4.414 96.5 1 37.09 4 SER B C 1
ATOM 1705 O O . SER B 1 4 ? 20.109 4.477 96.438 1 37.09 4 SER B O 1
ATOM 1707 N N . ALA B 1 5 ? 22.016 5.16 95.625 1 44.22 5 ALA B N 1
ATOM 1708 C CA . ALA B 1 5 ? 21.656 5.52 94.25 1 44.22 5 ALA B CA 1
ATOM 1709 C C . ALA B 1 5 ? 21.219 4.289 93.5 1 44.22 5 ALA B C 1
ATOM 1711 O O . ALA B 1 5 ? 21.781 3.209 93.625 1 44.22 5 ALA B O 1
ATOM 1712 N N . PRO B 1 6 ? 19.938 4.18 93.125 1 45.62 6 PRO B N 1
ATOM 1713 C CA . PRO B 1 6 ? 19.391 2.971 92.5 1 45.62 6 PRO B CA 1
ATOM 1714 C C . PRO B 1 6 ? 20.188 2.537 91.312 1 45.62 6 PRO B C 1
ATOM 1716 O O . PRO B 1 6 ? 20.844 3.367 90.625 1 45.62 6 PRO B O 1
ATOM 1719 N N . PRO B 1 7 ? 20.625 1.253 91.188 1 41.97 7 PRO B N 1
ATOM 1720 C CA . PRO B 1 7 ? 21.453 0.722 90.125 1 41.97 7 PRO B CA 1
ATOM 1721 C C . PRO B 1 7 ? 20.859 0.956 88.688 1 41.97 7 PRO B C 1
ATOM 1723 O O . PRO B 1 7 ? 19.641 0.979 88.562 1 41.97 7 PRO B O 1
ATOM 1726 N N . VAL B 1 8 ? 21.469 1.847 87.875 1 41.91 8 VAL B N 1
ATOM 1727 C CA . VAL B 1 8 ? 21.109 2.197 86.5 1 41.91 8 VAL B CA 1
ATOM 1728 C C . VAL B 1 8 ? 20.969 0.93 85.688 1 41.91 8 VAL B C 1
ATOM 1730 O O . VAL B 1 8 ? 21.859 0.071 85.688 1 41.91 8 VAL B O 1
ATOM 1733 N N . LEU B 1 9 ? 19.859 0.291 85.625 1 41.34 9 LEU B N 1
ATOM 1734 C CA . LEU B 1 9 ? 19.625 -0.924 84.875 1 41.34 9 LEU B CA 1
ATOM 1735 C C . LEU B 1 9 ? 20.219 -0.797 83.5 1 41.34 9 LEU B C 1
ATOM 1737 O O . LEU B 1 9 ? 20.219 0.292 82.875 1 41.34 9 LEU B O 1
ATOM 1741 N N . PRO B 1 10 ? 21.188 -1.644 83.125 1 37.69 10 PRO B N 1
ATOM 1742 C CA . PRO B 1 10 ? 21.844 -1.574 81.812 1 37.69 10 PRO B CA 1
ATOM 1743 C C . PRO B 1 10 ? 20.859 -1.497 80.625 1 37.69 10 PRO B C 1
ATOM 1745 O O . PRO B 1 10 ? 19.781 -2.092 80.688 1 37.69 10 PRO B O 1
ATOM 1748 N N . VAL B 1 11 ? 20.688 -0.35 80.125 1 39.75 11 VAL B N 1
ATOM 1749 C CA . VAL B 1 11 ? 19.891 -0.132 78.875 1 39.75 11 VAL B CA 1
ATOM 1750 C C . VAL B 1 11 ? 20.156 -1.247 77.875 1 39.75 11 VAL B C 1
ATOM 1752 O O . VAL B 1 11 ? 21.312 -1.518 77.562 1 39.75 11 VAL B O 1
ATOM 1755 N N . ALA B 1 12 ? 19.406 -2.346 77.875 1 36.84 12 ALA B N 1
ATOM 1756 C CA . ALA B 1 12 ? 19.469 -3.426 76.938 1 36.84 12 ALA B CA 1
ATOM 1757 C C . ALA B 1 12 ? 19.719 -2.877 75.5 1 36.84 12 ALA B C 1
ATOM 1759 O O . ALA B 1 12 ? 19.109 -1.889 75.125 1 36.84 12 ALA B O 1
ATOM 1760 N N . ASN B 1 13 ? 20.938 -2.91 75 1 38.5 13 ASN B N 1
ATOM 1761 C CA . ASN B 1 13 ? 21.312 -2.627 73.625 1 38.5 13 ASN B CA 1
ATOM 1762 C C . ASN B 1 13 ? 20.344 -3.27 72.625 1 38.5 13 ASN B C 1
ATOM 1764 O O . ASN B 1 13 ? 20.25 -4.496 72.562 1 38.5 13 ASN B O 1
ATOM 1768 N N . VAL B 1 14 ? 19.078 -2.873 72.625 1 42.25 14 VAL B N 1
ATOM 1769 C CA . VAL B 1 14 ? 18.188 -3.396 71.625 1 42.25 14 VAL B CA 1
ATOM 1770 C C . VAL B 1 14 ? 18.922 -3.4 70.25 1 42.25 14 VAL B C 1
ATOM 1772 O O . VAL B 1 14 ? 19.453 -2.371 69.812 1 42.25 14 VAL B O 1
ATOM 1775 N N . PRO B 1 15 ? 19.5 -4.559 69.875 1 39.44 15 PRO B N 1
ATOM 1776 C CA . PRO B 1 15 ? 20.203 -4.59 68.625 1 39.44 15 PRO B CA 1
ATOM 1777 C C . PRO B 1 15 ? 19.422 -3.875 67.5 1 39.44 15 PRO B C 1
ATOM 1779 O O . PRO B 1 15 ? 18.203 -3.787 67.562 1 39.44 15 PRO B O 1
ATOM 1782 N N . PRO B 1 16 ? 20.094 -2.801 66.875 1 42.16 16 PRO B N 1
ATOM 1783 C CA . PRO B 1 16 ? 19.375 -2.121 65.75 1 42.16 16 PRO B CA 1
ATOM 1784 C C . PRO B 1 16 ? 18.625 -3.09 64.875 1 42.16 16 PRO B C 1
ATOM 1786 O O . PRO B 1 16 ? 18.984 -4.262 64.75 1 42.16 16 PRO B O 1
ATOM 1789 N N . PRO B 1 17 ? 17.234 -2.971 64.875 1 43.41 17 PRO B N 1
ATOM 1790 C CA . PRO B 1 17 ? 16.516 -3.881 63.969 1 43.41 17 PRO B CA 1
ATOM 1791 C C . PRO B 1 17 ? 17.281 -4.152 62.656 1 43.41 17 PRO B C 1
ATOM 1793 O O . PRO B 1 17 ? 18.094 -3.33 62.219 1 43.41 17 PRO B O 1
ATOM 1796 N N . PRO B 1 18 ? 17.594 -5.422 62.375 1 39.84 18 PRO B N 1
ATOM 1797 C CA . PRO B 1 18 ? 18.328 -5.703 61.125 1 39.84 18 PRO B CA 1
ATOM 1798 C C . PRO B 1 18 ? 17.859 -4.832 59.969 1 39.84 18 PRO B C 1
ATOM 1800 O O . PRO B 1 18 ? 16.734 -4.355 59.938 1 39.84 18 PRO B O 1
ATOM 1803 N N . PRO B 1 19 ? 18.859 -4.109 59.312 1 35.78 19 PRO B N 1
ATOM 1804 C CA . PRO B 1 19 ? 18.453 -3.336 58.156 1 35.78 19 PRO B CA 1
ATOM 1805 C C . PRO B 1 19 ? 17.422 -4.07 57.281 1 35.78 19 PRO B C 1
ATOM 1807 O O . PRO B 1 19 ? 17.469 -5.297 57.188 1 35.78 19 PRO B O 1
ATOM 1810 N N . ILE B 1 20 ? 16.141 -3.742 57.438 1 35.16 20 ILE B N 1
ATOM 1811 C CA . ILE B 1 20 ? 15.203 -4.254 56.438 1 35.16 20 ILE B CA 1
ATOM 1812 C C . ILE B 1 20 ? 15.875 -4.262 55.062 1 35.16 20 ILE B C 1
ATOM 1814 O O . ILE B 1 20 ? 16.25 -3.207 54.531 1 35.16 20 ILE B O 1
ATOM 1818 N N . GLY B 1 21 ? 16.891 -5.105 54.844 1 33.59 21 GLY B N 1
ATOM 1819 C CA . GLY B 1 21 ? 17.297 -5.285 53.438 1 33.59 21 GLY B CA 1
ATOM 1820 C C . GLY B 1 21 ? 16.125 -5.215 52.469 1 33.59 21 GLY B C 1
ATOM 1821 O O . GLY B 1 21 ? 15.195 -6.02 52.562 1 33.59 21 GLY B O 1
ATOM 1822 N N . SER B 1 22 ? 15.609 -4.031 52.25 1 33.75 22 SER B N 1
ATOM 1823 C CA . SER B 1 22 ? 14.688 -3.891 51.125 1 33.75 22 SER B CA 1
ATOM 1824 C C . SER B 1 22 ? 15.133 -4.727 49.938 1 33.75 22 SER B C 1
ATOM 1826 O O . SER B 1 22 ? 16.062 -4.336 49.188 1 33.75 22 SER B O 1
ATOM 1828 N N . THR B 1 23 ? 15.438 -6.02 50.156 1 33.16 23 THR B N 1
ATOM 1829 C CA . THR B 1 23 ? 15.445 -6.754 48.906 1 33.16 23 THR B CA 1
ATOM 1830 C C . THR B 1 23 ? 14.289 -6.309 48 1 33.16 23 THR B C 1
ATOM 1832 O O . THR B 1 23 ? 13.133 -6.656 48.25 1 33.16 23 THR B O 1
ATOM 1835 N N . VAL B 1 24 ? 14.117 -5.027 47.781 1 31.81 24 VAL B N 1
ATOM 1836 C CA . VAL B 1 24 ? 13.383 -4.758 46.531 1 31.81 24 VAL B CA 1
ATOM 1837 C C . VAL B 1 24 ? 13.68 -5.852 45.531 1 31.81 24 VAL B C 1
ATOM 1839 O O . VAL B 1 24 ? 14.812 -5.988 45.062 1 31.81 24 VAL B O 1
ATOM 1842 N N . ALA B 1 25 ? 13.328 -7.051 45.75 1 28.3 25 ALA B N 1
ATOM 1843 C CA . ALA B 1 25 ? 13.219 -7.961 44.625 1 28.3 25 ALA B CA 1
ATOM 1844 C C . ALA B 1 25 ? 12.875 -7.203 43.344 1 28.3 25 ALA B C 1
ATOM 1846 O O . ALA B 1 25 ? 11.812 -6.574 43.25 1 28.3 25 ALA B O 1
ATOM 1847 N N . ALA B 1 26 ? 13.828 -6.457 42.812 1 30.53 26 ALA B N 1
ATOM 1848 C CA . ALA B 1 26 ? 13.633 -6.094 41.406 1 30.53 26 ALA B CA 1
ATOM 1849 C C . ALA B 1 26 ? 12.742 -7.113 40.688 1 30.53 26 ALA B C 1
ATOM 1851 O O . ALA B 1 26 ? 13.102 -8.289 40.594 1 30.53 26 ALA B O 1
ATOM 1852 N N . THR B 1 27 ? 11.516 -7.195 41.062 1 33.94 27 THR B N 1
ATOM 1853 C CA . THR B 1 27 ? 10.648 -7.855 40.125 1 33.94 27 THR B CA 1
ATOM 1854 C C . THR B 1 27 ? 11.242 -7.785 38.719 1 33.94 27 THR B C 1
ATOM 1856 O O . THR B 1 27 ? 11.367 -6.699 38.125 1 33.94 27 THR B O 1
ATOM 1859 N N . GLY B 1 28 ? 12.43 -8.359 38.5 1 33.84 28 GLY B N 1
ATOM 1860 C CA . GLY B 1 28 ? 12.828 -8.578 37.125 1 33.84 28 GLY B CA 1
ATOM 1861 C C . GLY B 1 28 ? 11.68 -8.477 36.156 1 33.84 28 GLY B C 1
ATOM 1862 O O . GLY B 1 28 ? 10.656 -9.148 36.312 1 33.84 28 GLY B O 1
ATOM 1863 N N . SER B 1 29 ? 11.305 -7.277 35.844 1 38.31 29 SER B N 1
ATOM 1864 C CA . SER B 1 29 ? 10.461 -7.137 34.688 1 38.31 29 SER B CA 1
ATOM 1865 C C . SER B 1 29 ? 10.703 -8.266 33.688 1 38.31 29 SER B C 1
ATOM 1867 O O . SER B 1 29 ? 11.781 -8.352 33.094 1 38.31 29 SER B O 1
ATOM 1869 N N . ASP B 1 30 ? 10.516 -9.492 34 1 40.16 30 ASP B N 1
ATOM 1870 C CA . ASP B 1 30 ? 10.5 -10.531 32.969 1 40.16 30 ASP B CA 1
ATOM 1871 C C . ASP B 1 30 ? 10.289 -9.93 31.594 1 40.16 30 ASP B C 1
ATOM 1873 O O . ASP B 1 30 ? 9.297 -9.227 31.359 1 40.16 30 ASP B O 1
ATOM 1877 N N . ALA B 1 31 ? 11.32 -9.414 30.953 1 46.38 31 ALA B N 1
ATOM 1878 C CA . ALA B 1 31 ? 11.211 -9.031 29.547 1 46.38 31 ALA B CA 1
ATOM 1879 C C . ALA B 1 31 ? 10.094 -9.797 28.859 1 46.38 31 ALA B C 1
ATOM 1881 O O . ALA B 1 31 ? 9.969 -11.016 29.016 1 46.38 31 ALA B O 1
ATOM 1882 N N . PRO B 1 32 ? 9.117 -9.062 28.469 1 51.78 32 PRO B N 1
ATOM 1883 C CA . PRO B 1 32 ? 7.965 -9.711 27.844 1 51.78 32 PRO B CA 1
ATOM 1884 C C . PRO B 1 32 ? 8.359 -10.883 26.938 1 51.78 32 PRO B C 1
ATOM 1886 O O . PRO B 1 32 ? 7.547 -11.781 26.703 1 51.78 32 PRO B O 1
ATOM 1889 N N . ALA B 1 33 ? 9.562 -10.734 26.422 1 53.5 33 ALA B N 1
ATOM 1890 C CA . ALA B 1 33 ? 9.961 -11.852 25.562 1 53.5 33 ALA B CA 1
ATOM 1891 C C . ALA B 1 33 ? 10.094 -13.141 26.375 1 53.5 33 ALA B C 1
ATOM 1893 O O . ALA B 1 33 ? 9.898 -14.242 25.844 1 53.5 33 ALA B O 1
ATOM 1894 N N . ASN B 1 34 ? 10.703 -12.953 27.578 1 56.25 34 ASN B N 1
ATOM 1895 C CA . ASN B 1 34 ? 10.914 -14.18 28.328 1 56.25 34 ASN B CA 1
ATOM 1896 C C . ASN B 1 34 ? 9.688 -14.547 29.156 1 56.25 34 ASN B C 1
ATOM 1898 O O . ASN B 1 34 ? 9.773 -15.367 30.078 1 56.25 34 ASN B O 1
ATOM 1902 N N . SER B 1 35 ? 8.648 -13.789 28.953 1 61.19 35 SER B N 1
ATOM 1903 C CA . SER B 1 35 ? 7.43 -14.141 29.672 1 61.19 35 SER B CA 1
ATOM 1904 C C . SER B 1 35 ? 6.895 -15.5 29.219 1 61.19 35 SER B C 1
ATOM 1906 O O . SER B 1 35 ? 7.113 -15.914 28.094 1 61.19 35 SER B O 1
ATOM 1908 N N . PRO B 1 36 ? 6.676 -16.344 30.172 1 74.25 36 PRO B N 1
ATOM 1909 C CA . PRO B 1 36 ? 6.07 -17.641 29.859 1 74.25 36 PRO B CA 1
ATOM 1910 C C . PRO B 1 36 ? 4.992 -17.547 28.781 1 74.25 36 PRO B C 1
ATOM 1912 O O . PRO B 1 36 ? 4.852 -18.453 27.969 1 74.25 36 PRO B O 1
ATOM 1915 N N . ALA B 1 37 ? 4.402 -16.422 28.688 1 73.81 37 ALA B N 1
ATOM 1916 C CA . ALA B 1 37 ? 3.365 -16.266 27.672 1 73.81 37 ALA B CA 1
ATOM 1917 C C . ALA B 1 37 ? 3.969 -16.219 26.266 1 73.81 37 ALA B C 1
ATOM 1919 O O . ALA B 1 37 ? 3.414 -16.781 25.328 1 73.81 37 ALA B O 1
ATOM 1920 N N . VAL B 1 38 ? 5.051 -15.586 26.219 1 74.69 38 VAL B N 1
ATOM 1921 C CA . VAL B 1 38 ? 5.727 -15.5 24.938 1 74.69 38 VAL B CA 1
ATOM 1922 C C . VAL B 1 38 ? 6.223 -16.875 24.516 1 74.69 38 VAL B C 1
ATOM 1924 O O . VAL B 1 38 ? 6.129 -17.25 23.344 1 74.69 38 VAL B O 1
ATOM 1927 N N . ARG B 1 39 ? 6.684 -17.547 25.453 1 79.31 39 ARG B N 1
ATOM 1928 C CA . ARG B 1 39 ? 7.148 -18.906 25.172 1 79.31 39 ARG B CA 1
ATOM 1929 C C . ARG B 1 39 ? 5.996 -19.797 24.719 1 79.31 39 ARG B C 1
ATOM 1931 O O . ARG B 1 39 ? 6.148 -20.578 23.781 1 79.31 39 ARG B O 1
ATOM 1938 N N . VAL B 1 40 ? 4.93 -19.719 25.359 1 81.69 40 VAL B N 1
ATOM 1939 C CA . VAL B 1 40 ? 3.764 -20.5 24.984 1 81.69 40 VAL B CA 1
ATOM 1940 C C . VAL B 1 40 ? 3.301 -20.109 23.594 1 81.69 40 VAL B C 1
ATOM 1942 O O . VAL B 1 40 ? 2.939 -20.969 22.781 1 81.69 40 VAL B O 1
ATOM 1945 N N . LEU B 1 41 ? 3.377 -18.781 23.312 1 79.12 41 LEU B N 1
ATOM 1946 C CA . LEU B 1 41 ? 2.984 -18.297 22 1 79.12 41 LEU B CA 1
ATOM 1947 C C . LEU B 1 41 ? 3.926 -18.828 20.922 1 79.12 41 LEU B C 1
ATOM 1949 O O . LEU B 1 41 ? 3.477 -19.281 19.859 1 79.12 41 LEU B O 1
ATOM 1953 N N . LEU B 1 42 ? 5.094 -18.766 21.281 1 81.12 42 LEU B N 1
ATOM 1954 C CA . LEU B 1 42 ? 6.086 -19.25 20.328 1 81.12 42 LEU B CA 1
ATOM 1955 C C . LEU B 1 42 ? 5.938 -20.75 20.109 1 81.12 42 LEU B C 1
ATOM 1957 O O . LEU B 1 42 ? 6.047 -21.219 18.969 1 81.12 42 LEU B O 1
ATOM 1961 N N . ASN B 1 43 ? 5.73 -21.453 21.141 1 84 43 ASN B N 1
ATOM 1962 C CA . ASN B 1 43 ? 5.535 -22.891 21.031 1 84 43 ASN B CA 1
ATOM 1963 C C . ASN B 1 43 ? 4.27 -23.234 20.25 1 84 43 ASN B C 1
ATOM 1965 O O . ASN B 1 43 ? 4.27 -24.156 19.438 1 84 43 ASN B O 1
ATOM 1969 N N . ASN B 1 44 ? 3.287 -22.484 20.5 1 83.94 44 ASN B N 1
ATOM 1970 C CA . ASN B 1 44 ? 2.049 -22.672 19.75 1 83.94 44 ASN B CA 1
ATOM 1971 C C . ASN B 1 44 ? 2.232 -22.375 18.266 1 83.94 44 ASN B C 1
ATOM 1973 O O . ASN B 1 44 ? 1.716 -23.109 17.406 1 83.94 44 ASN B O 1
ATOM 1977 N N . LEU B 1 45 ? 2.936 -21.375 18.031 1 80.94 45 LEU B N 1
ATOM 1978 C CA . LEU B 1 45 ? 3.223 -21.016 16.641 1 80.94 45 LEU B CA 1
ATOM 1979 C C . LEU B 1 45 ? 4.062 -22.094 15.969 1 80.94 45 LEU B C 1
ATOM 1981 O O . LEU B 1 45 ? 3.785 -22.484 14.836 1 80.94 45 LEU B O 1
ATOM 1985 N N . SER B 1 46 ? 4.949 -22.578 16.672 1 86.06 46 SER B N 1
ATOM 1986 C CA . SER B 1 46 ? 5.812 -23.625 16.141 1 86.06 46 SER B CA 1
ATOM 1987 C C . SER B 1 46 ? 5.035 -24.906 15.891 1 86.06 46 SER B C 1
ATOM 1989 O O . SER B 1 46 ? 5.227 -25.562 14.867 1 86.06 46 SER B O 1
ATOM 1991 N N . GLU B 1 47 ? 4.215 -25.234 16.781 1 84.19 47 GLU B N 1
ATOM 1992 C CA . GLU B 1 47 ? 3.4 -26.438 16.641 1 84.19 47 GLU B CA 1
ATOM 1993 C C . GLU B 1 47 ? 2.404 -26.281 15.492 1 84.19 47 GLU B C 1
ATOM 1995 O O . GLU B 1 47 ? 2.199 -27.219 14.719 1 84.19 47 GLU B O 1
ATOM 2000 N N . SER B 1 48 ? 1.833 -25.125 15.43 1 81.81 48 SER B N 1
ATOM 2001 C CA . SER B 1 48 ? 0.894 -24.844 14.352 1 81.81 48 SER B CA 1
ATOM 2002 C C . SER B 1 48 ? 1.583 -24.906 12.992 1 81.81 48 SER B C 1
ATOM 2004 O O . SER B 1 48 ? 1.021 -25.422 12.023 1 81.81 48 SER B O 1
ATOM 2006 N N . LEU B 1 49 ? 2.682 -24.438 13.023 1 82.75 49 LEU B N 1
ATOM 2007 C CA . LEU B 1 49 ? 3.447 -24.469 11.781 1 82.75 49 LEU B CA 1
ATOM 2008 C C . LEU B 1 49 ? 3.83 -25.891 11.406 1 82.75 49 LEU B C 1
ATOM 2010 O O . LEU B 1 49 ? 3.748 -26.281 10.242 1 82.75 49 LEU B O 1
ATOM 2014 N N . ARG B 1 50 ? 4.184 -26.625 12.359 1 84.25 50 ARG B N 1
ATOM 2015 C CA . ARG B 1 50 ? 4.555 -28.016 12.109 1 84.25 50 ARG B CA 1
ATOM 2016 C C . ARG B 1 50 ? 3.35 -28.828 11.641 1 84.25 50 ARG B C 1
ATOM 2018 O O . ARG B 1 50 ? 3.463 -29.641 10.727 1 84.25 50 ARG B O 1
ATOM 2025 N N . HIS B 1 51 ? 2.301 -28.547 12.266 1 81.62 51 HIS B N 1
ATOM 2026 C CA . HIS B 1 51 ? 1.074 -29.234 11.883 1 81.62 51 HIS B CA 1
ATOM 2027 C C . HIS B 1 51 ? 0.644 -28.859 10.477 1 81.62 51 HIS B C 1
ATOM 2029 O O . HIS B 1 51 ? 0.264 -29.719 9.68 1 81.62 51 HIS B O 1
ATOM 2035 N N . GLY B 1 52 ? 0.741 -27.656 10.227 1 80.38 52 GLY B N 1
ATOM 2036 C CA . GLY B 1 52 ? 0.402 -27.172 8.891 1 80.38 52 GLY B CA 1
ATOM 2037 C C . GLY B 1 52 ? 1.3 -27.734 7.809 1 80.38 52 GLY B C 1
ATOM 2038 O O . GLY B 1 52 ? 0.821 -28.141 6.75 1 80.38 52 GLY B O 1
ATOM 2039 N N . LEU B 1 53 ? 2.486 -27.844 8.141 1 83.38 53 LEU B N 1
ATOM 2040 C CA . LEU B 1 53 ? 3.451 -28.344 7.172 1 83.38 53 LEU B CA 1
ATOM 2041 C C . LEU B 1 53 ? 3.279 -29.859 6.973 1 83.38 53 LEU B C 1
ATOM 2043 O O . LEU B 1 53 ? 3.658 -30.391 5.93 1 83.38 53 LEU B O 1
ATOM 2047 N N . ALA B 1 54 ? 2.668 -30.438 7.969 1 84.75 54 ALA B N 1
ATOM 2048 C CA . ALA B 1 54 ? 2.428 -31.875 7.875 1 84.75 54 ALA B CA 1
ATOM 2049 C C . ALA B 1 54 ? 1.299 -32.188 6.895 1 84.75 54 ALA B C 1
ATOM 2051 O O . ALA B 1 54 ? 1.185 -33.312 6.398 1 84.75 54 ALA B O 1
ATOM 2052 N N . LEU B 1 55 ? 0.492 -31.172 6.648 1 85.88 55 LEU B N 1
ATOM 2053 C CA . LEU B 1 55 ? -0.644 -31.344 5.75 1 85.88 55 LEU B CA 1
ATOM 2054 C C . LEU B 1 55 ? -0.217 -31.172 4.293 1 85.88 55 LEU B C 1
ATOM 2056 O O . LEU B 1 55 ? -1.047 -31.25 3.385 1 85.88 55 LEU B O 1
ATOM 2060 N N . ARG B 1 56 ? 1.047 -31.141 4.062 1 88.25 56 ARG B N 1
ATOM 2061 C CA . ARG B 1 56 ? 1.55 -30.969 2.703 1 88.25 56 ARG B CA 1
ATOM 2062 C C . ARG B 1 56 ? 1.425 -32.281 1.904 1 88.25 56 ARG B C 1
ATOM 2064 O O . ARG B 1 56 ? 1.504 -33.375 2.467 1 88.25 56 ARG B O 1
ATOM 2071 N N . ARG B 1 57 ? 1.119 -32.125 0.599 1 91.25 57 ARG B N 1
ATOM 2072 C CA . ARG B 1 57 ? 1.137 -33.25 -0.305 1 91.25 57 ARG B CA 1
ATOM 2073 C C . ARG B 1 57 ? 2.562 -33.625 -0.711 1 91.25 57 ARG B C 1
ATOM 2075 O O . ARG B 1 57 ? 3.467 -32.781 -0.619 1 91.25 57 ARG B O 1
ATOM 2082 N N . PRO B 1 58 ? 2.721 -34.906 -1.048 1 93.12 58 PRO B N 1
ATOM 2083 C CA . PRO B 1 58 ? 4.07 -35.25 -1.492 1 93.12 58 PRO B CA 1
ATOM 2084 C C . PRO B 1 58 ? 4.559 -34.406 -2.654 1 93.12 58 PRO B C 1
ATOM 2086 O O . PRO B 1 58 ? 3.803 -34.125 -3.594 1 93.12 58 PRO B O 1
ATOM 2089 N N . TRP B 1 59 ? 5.742 -33.969 -2.555 1 93.94 59 TRP B N 1
ATOM 2090 C CA . TRP B 1 59 ? 6.344 -33.062 -3.549 1 93.94 59 TRP B CA 1
ATOM 2091 C C . TRP B 1 59 ? 6.414 -33.75 -4.91 1 93.94 59 TRP B C 1
ATOM 2093 O O . TRP B 1 59 ? 6.363 -33.094 -5.949 1 93.94 59 TRP B O 1
ATOM 2103 N N . THR B 1 60 ? 6.531 -35.062 -4.898 1 93.31 60 THR B N 1
ATOM 2104 C CA . THR B 1 60 ? 6.598 -35.812 -6.141 1 93.31 60 THR B CA 1
ATOM 2105 C C . THR B 1 60 ? 5.277 -35.719 -6.902 1 93.31 60 THR B C 1
ATOM 2107 O O . THR B 1 60 ? 5.262 -35.75 -8.133 1 93.31 60 THR B O 1
ATOM 2110 N N . GLU B 1 61 ? 4.242 -35.656 -6.105 1 91.94 61 GLU B N 1
ATOM 2111 C CA . GLU B 1 61 ? 2.932 -35.5 -6.73 1 91.94 61 GLU B CA 1
ATOM 2112 C C . GLU B 1 61 ? 2.799 -34.125 -7.383 1 91.94 61 GLU B C 1
ATOM 2114 O O . GLU B 1 61 ? 2.191 -34 -8.445 1 91.94 61 GLU B O 1
ATOM 2119 N N . LEU B 1 62 ? 3.396 -33.156 -6.738 1 93.62 62 LEU B N 1
ATOM 2120 C CA . LEU B 1 62 ? 3.334 -31.781 -7.23 1 93.62 62 LEU B CA 1
ATOM 2121 C C . LEU B 1 62 ? 4.086 -31.641 -8.547 1 93.62 62 LEU B C 1
ATOM 2123 O O . LEU B 1 62 ? 3.633 -30.938 -9.453 1 93.62 62 LEU B O 1
ATOM 2127 N N . VAL B 1 63 ? 5.102 -32.375 -8.648 1 93.12 63 VAL B N 1
ATOM 2128 C CA . VAL B 1 63 ? 5.961 -32.156 -9.812 1 93.12 63 VAL B CA 1
ATOM 2129 C C . VAL B 1 63 ? 5.711 -33.281 -10.836 1 93.12 63 VAL B C 1
ATOM 2131 O O . VAL B 1 63 ? 6.473 -33.438 -11.789 1 93.12 63 VAL B O 1
ATOM 2134 N N . ASP B 1 64 ? 4.68 -34.094 -10.625 1 91.5 64 ASP B N 1
ATOM 2135 C CA . ASP B 1 64 ? 4.363 -35.188 -11.57 1 91.5 64 ASP B CA 1
ATOM 2136 C C . ASP B 1 64 ? 4.082 -34.625 -12.961 1 91.5 64 ASP B C 1
ATOM 2138 O O . ASP B 1 64 ? 3.014 -34.062 -13.203 1 91.5 64 ASP B O 1
ATOM 2142 N N . ARG B 1 65 ? 4.938 -34.844 -13.891 1 88.62 65 ARG B N 1
ATOM 2143 C CA . ARG B 1 65 ? 4.852 -34.281 -15.234 1 88.62 65 ARG B CA 1
ATOM 2144 C C . ARG B 1 65 ? 3.732 -34.938 -16.031 1 88.62 65 ARG B C 1
ATOM 2146 O O . ARG B 1 65 ? 3.213 -34.344 -16.984 1 88.62 65 ARG B O 1
ATOM 2153 N N . SER B 1 66 ? 3.402 -36.125 -15.688 1 89.94 66 SER B N 1
ATOM 2154 C CA . SER B 1 66 ? 2.369 -36.844 -16.422 1 89.94 66 SER B CA 1
ATOM 2155 C C . SER B 1 66 ? 0.996 -36.219 -16.203 1 89.94 66 SER B C 1
ATOM 2157 O O . SER B 1 66 ? 0.07 -36.469 -16.984 1 89.94 66 SER B O 1
ATOM 2159 N N . ALA B 1 67 ? 0.906 -35.406 -15.211 1 90.44 67 ALA B N 1
ATOM 2160 C CA . ALA B 1 67 ? -0.391 -34.812 -14.867 1 90.44 67 ALA B CA 1
ATOM 2161 C C . ALA B 1 67 ? -0.53 -33.406 -15.438 1 90.44 67 ALA B C 1
ATOM 2163 O O . ALA B 1 67 ? -1.549 -32.75 -15.227 1 90.44 67 ALA B O 1
ATOM 2164 N N . PHE B 1 68 ? 0.455 -33 -16.172 1 93.56 68 PHE B N 1
ATOM 2165 C CA . PHE B 1 68 ? 0.416 -31.641 -16.719 1 93.56 68 PHE B CA 1
ATOM 2166 C C . PHE B 1 68 ? -0.268 -31.641 -18.078 1 93.56 68 PHE B C 1
ATOM 2168 O O . PHE B 1 68 ? -0.076 -32.562 -18.891 1 93.56 68 PHE B O 1
ATOM 2175 N N . SER B 1 69 ? -1.112 -30.719 -18.281 1 93.5 69 SER B N 1
ATOM 2176 C CA . SER B 1 69 ? -1.784 -30.531 -19.562 1 93.5 69 SER B CA 1
ATOM 2177 C C . SER B 1 69 ? -2.135 -29.062 -19.766 1 93.5 69 SER B C 1
ATOM 2179 O O . SER B 1 69 ? -2.311 -28.312 -18.812 1 93.5 69 SER B O 1
ATOM 2181 N N . LYS B 1 70 ? -2.146 -28.688 -20.906 1 92.5 70 LYS B N 1
ATOM 2182 C CA . LYS B 1 70 ? -2.494 -27.312 -21.25 1 92.5 70 LYS B CA 1
ATOM 2183 C C . LYS B 1 70 ? -4 -27.078 -21.141 1 92.5 70 LYS B C 1
ATOM 2185 O O . LYS B 1 70 ? -4.785 -27.875 -21.672 1 92.5 70 LYS B O 1
ATOM 2190 N N . PRO B 1 71 ? -4.32 -26 -20.438 1 90.44 71 PRO B N 1
ATOM 2191 C CA . PRO B 1 71 ? -5.75 -25.703 -20.375 1 90.44 71 PRO B CA 1
ATOM 2192 C C . PRO B 1 71 ? -6.309 -25.266 -21.734 1 90.44 71 PRO B C 1
ATOM 2194 O O . PRO B 1 71 ? -5.605 -24.609 -22.5 1 90.44 71 PRO B O 1
ATOM 2197 N N . GLU B 1 72 ? -7.531 -25.562 -21.906 1 86.94 72 GLU B N 1
ATOM 2198 C CA . GLU B 1 72 ? -8.172 -25.297 -23.188 1 86.94 72 GLU B CA 1
ATOM 2199 C C . GLU B 1 72 ? -8.672 -23.859 -23.266 1 86.94 72 GLU B C 1
ATOM 2201 O O . GLU B 1 72 ? -8.812 -23.297 -24.359 1 86.94 72 GLU B O 1
ATOM 2206 N N . SER B 1 73 ? -9.008 -23.312 -22.109 1 81.44 73 SER B N 1
ATOM 2207 C CA . SER B 1 73 ? -9.531 -21.953 -22.031 1 81.44 73 SER B CA 1
ATOM 2208 C C . SER B 1 73 ? -9.062 -21.25 -20.75 1 81.44 73 SER B C 1
ATOM 2210 O O . SER B 1 73 ? -8.539 -21.906 -19.844 1 81.44 73 SER B O 1
ATOM 2212 N N . PHE B 1 74 ? -9.211 -20.031 -20.797 1 80.94 74 PHE B N 1
ATOM 2213 C CA . PHE B 1 74 ? -8.836 -19.281 -19.609 1 80.94 74 PHE B CA 1
ATOM 2214 C C . PHE B 1 74 ? -9.742 -19.625 -18.438 1 80.94 74 PHE B C 1
ATOM 2216 O O . PHE B 1 74 ? -9.297 -19.656 -17.297 1 80.94 74 PHE B O 1
ATOM 2223 N N . SER B 1 75 ? -10.969 -19.797 -18.781 1 81.19 75 SER B N 1
ATOM 2224 C CA . SER B 1 75 ? -11.922 -20.172 -17.734 1 81.19 75 SER B CA 1
ATOM 2225 C C . SER B 1 75 ? -11.539 -21.5 -17.094 1 81.19 75 SER B C 1
ATOM 2227 O O . SER B 1 75 ? -11.594 -21.641 -15.875 1 81.19 75 SER B O 1
ATOM 2229 N N . GLU B 1 76 ? -11.172 -22.375 -17.922 1 86.81 76 GLU B N 1
ATOM 2230 C CA . GLU B 1 76 ? -10.711 -23.656 -17.422 1 86.81 76 GLU B CA 1
ATOM 2231 C C . GLU B 1 76 ? -9.445 -23.5 -16.578 1 86.81 76 GLU B C 1
ATOM 2233 O O . GLU B 1 76 ? -9.289 -24.156 -15.547 1 86.81 76 GLU B O 1
ATOM 2238 N N . ALA B 1 77 ? -8.602 -22.688 -17.031 1 89.81 77 ALA B N 1
ATOM 2239 C CA . ALA B 1 77 ? -7.355 -22.438 -16.328 1 89.81 77 ALA B CA 1
ATOM 2240 C C . ALA B 1 77 ? -7.621 -21.891 -14.922 1 89.81 77 ALA B C 1
ATOM 2242 O O . ALA B 1 77 ? -6.996 -22.328 -13.953 1 89.81 77 ALA B O 1
ATOM 2243 N N . THR B 1 78 ? -8.516 -21 -14.859 1 86.75 78 THR B N 1
ATOM 2244 C CA . THR B 1 78 ? -8.852 -20.391 -13.57 1 86.75 78 THR B CA 1
ATOM 2245 C C . THR B 1 78 ? -9.461 -21.422 -12.633 1 86.75 78 THR B C 1
ATOM 2247 O O . THR B 1 78 ? -9.188 -21.406 -11.43 1 86.75 78 THR B O 1
ATOM 2250 N N . LEU B 1 79 ? -10.258 -22.266 -13.188 1 87.06 79 LEU B N 1
ATOM 2251 C CA . LEU B 1 79 ? -10.859 -23.328 -12.398 1 87.06 79 LEU B CA 1
ATOM 2252 C C . LEU B 1 79 ? -9.805 -24.297 -11.891 1 87.06 79 LEU B C 1
ATOM 2254 O O . LEU B 1 79 ? -9.82 -24.688 -10.719 1 87.06 79 LEU B O 1
ATOM 2258 N N . ARG B 1 80 ? -8.945 -24.609 -12.727 1 93.31 80 ARG B N 1
ATOM 2259 C CA . ARG B 1 80 ? -7.867 -25.516 -12.344 1 93.31 80 ARG B CA 1
ATOM 2260 C C . ARG B 1 80 ? -7.016 -24.906 -11.234 1 93.31 80 ARG B C 1
ATOM 2262 O O . ARG B 1 80 ? -6.629 -25.609 -10.289 1 93.31 80 ARG B O 1
ATOM 2269 N N . VAL B 1 81 ? -6.734 -23.672 -11.359 1 94.12 81 VAL B N 1
ATOM 2270 C CA . VAL B 1 81 ? -5.934 -22.984 -10.352 1 94.12 81 VAL B CA 1
ATOM 2271 C C . VAL B 1 81 ? -6.637 -23.047 -9 1 94.12 81 VAL B C 1
ATOM 2273 O O . VAL B 1 81 ? -6.004 -23.312 -7.977 1 94.12 81 VAL B O 1
ATOM 2276 N N . ARG B 1 82 ? -7.891 -22.797 -9.047 1 92.69 82 ARG B N 1
ATOM 2277 C CA . ARG B 1 82 ? -8.656 -22.812 -7.805 1 92.69 82 ARG B CA 1
ATOM 2278 C C . ARG B 1 82 ? -8.672 -24.203 -7.184 1 92.69 82 ARG B C 1
ATOM 2280 O O . ARG B 1 82 ? -8.461 -24.359 -5.977 1 92.69 82 ARG B O 1
ATOM 2287 N N . LYS B 1 83 ? -8.922 -25.234 -7.93 1 92 83 LYS B N 1
ATOM 2288 C CA . LYS B 1 83 ? -8.969 -26.609 -7.453 1 92 83 LYS B CA 1
ATOM 2289 C C . LYS B 1 83 ? -7.602 -27.062 -6.945 1 92 83 LYS B C 1
ATOM 2291 O O . LYS B 1 83 ? -7.496 -27.641 -5.855 1 92 83 LYS B O 1
ATOM 2296 N N . ASN B 1 84 ? -6.602 -26.75 -7.746 1 94.69 84 ASN B N 1
ATOM 2297 C CA . ASN B 1 84 ? -5.25 -27.141 -7.363 1 94.69 84 ASN B CA 1
ATOM 2298 C C . ASN B 1 84 ? -4.762 -26.359 -6.145 1 94.69 84 ASN B C 1
ATOM 2300 O O . ASN B 1 84 ? -3.994 -26.891 -5.336 1 94.69 84 ASN B O 1
ATOM 2304 N N . TYR B 1 85 ? -5.211 -25.172 -6.027 1 94 85 TYR B N 1
ATOM 2305 C CA . TYR B 1 85 ? -4.848 -24.375 -4.863 1 94 85 TYR B CA 1
ATOM 2306 C C . TYR B 1 85 ? -5.379 -25.016 -3.582 1 94 85 TYR B C 1
ATOM 2308 O O . TYR B 1 85 ? -4.68 -25.047 -2.564 1 94 85 TYR B O 1
ATOM 2316 N N . SER B 1 86 ? -6.59 -25.438 -3.686 1 91.5 86 SER B N 1
ATOM 2317 C CA . SER B 1 86 ? -7.203 -26.062 -2.523 1 91.5 86 SER B CA 1
ATOM 2318 C C . SER B 1 86 ? -6.512 -27.391 -2.191 1 91.5 86 SER B C 1
ATOM 2320 O O . SER B 1 86 ? -6.352 -27.734 -1.018 1 91.5 86 SER B O 1
ATOM 2322 N N . TYR B 1 87 ? -6.113 -28.094 -3.223 1 91.69 87 TYR B N 1
ATOM 2323 C CA . TYR B 1 87 ? -5.512 -29.406 -3.053 1 91.69 87 TYR B CA 1
ATOM 2324 C C . TYR B 1 87 ? -4.062 -29.297 -2.596 1 91.69 87 TYR B C 1
ATOM 2326 O O . TYR B 1 87 ? -3.643 -30 -1.668 1 91.69 87 TYR B O 1
ATOM 2334 N N . PHE B 1 88 ? -3.262 -28.359 -3.133 1 94.38 88 PHE B N 1
ATOM 2335 C CA . PHE B 1 88 ? -1.843 -28.203 -2.838 1 94.38 88 PHE B CA 1
ATOM 2336 C C . PHE B 1 88 ? -1.597 -26.953 -2.004 1 94.38 88 PHE B C 1
ATOM 2338 O O . PHE B 1 88 ? -0.564 -26.297 -2.148 1 94.38 88 PHE B O 1
ATOM 2345 N N . ARG B 1 89 ? -2.43 -26.547 -1.157 1 94 89 ARG B N 1
ATOM 2346 C CA . ARG B 1 89 ? -2.381 -25.266 -0.451 1 94 89 ARG B CA 1
ATOM 2347 C C . ARG B 1 89 ? -1.089 -25.141 0.346 1 94 89 ARG B C 1
ATOM 2349 O O . ARG B 1 89 ? -0.393 -24.125 0.244 1 94 89 ARG B O 1
ATOM 2356 N N . VAL B 1 90 ? -0.801 -26.109 1.029 1 94.12 90 VAL B N 1
ATOM 2357 C CA . VAL B 1 90 ? 0.372 -26.062 1.895 1 94.12 90 VAL B CA 1
ATOM 2358 C C . VAL B 1 90 ? 1.641 -26.031 1.045 1 94.12 90 VAL B C 1
ATOM 2360 O O . VAL B 1 90 ? 2.582 -25.297 1.342 1 94.12 90 VAL B O 1
ATOM 2363 N N . ASN B 1 91 ? 1.725 -26.844 0.006 1 96 91 ASN B N 1
ATOM 2364 C CA . ASN B 1 91 ? 2.865 -26.844 -0.905 1 96 91 ASN B CA 1
ATOM 2365 C C . ASN B 1 91 ? 3.074 -25.469 -1.537 1 96 91 ASN B C 1
ATOM 2367 O O . ASN B 1 91 ? 4.207 -24.984 -1.635 1 96 91 ASN B O 1
ATOM 2371 N N . TYR B 1 92 ? 1.985 -24.875 -1.904 1 97.25 92 TYR B N 1
ATOM 2372 C CA . TYR B 1 92 ? 2.059 -23.578 -2.564 1 97.25 92 TYR B CA 1
ATOM 2373 C C . TYR B 1 92 ? 2.541 -22.5 -1.601 1 97.25 92 TYR B C 1
ATOM 2375 O O . TYR B 1 92 ? 3.361 -21.656 -1.965 1 97.25 92 TYR B O 1
ATOM 2383 N N . TYR B 1 93 ? 2.064 -22.484 -0.437 1 96.06 93 TYR B N 1
ATOM 2384 C CA . TYR B 1 93 ? 2.553 -21.547 0.565 1 96.06 93 TYR B CA 1
ATOM 2385 C C . TYR B 1 93 ? 4.043 -21.734 0.809 1 96.06 93 TYR B C 1
ATOM 2387 O O . TYR B 1 93 ? 4.785 -20.75 0.948 1 96.06 93 TYR B O 1
ATOM 2395 N N . ALA B 1 94 ? 4.426 -22.922 0.89 1 95.44 94 ALA B N 1
ATOM 2396 C CA . ALA B 1 94 ? 5.84 -23.219 1.109 1 95.44 94 ALA B CA 1
ATOM 2397 C C . ALA B 1 94 ? 6.695 -22.703 -0.045 1 95.44 94 ALA B C 1
ATOM 2399 O O . ALA B 1 94 ? 7.789 -22.188 0.172 1 95.44 94 ALA B O 1
ATOM 2400 N N . ILE B 1 95 ? 6.223 -22.875 -1.223 1 97.25 95 ILE B N 1
ATOM 2401 C CA . ILE B 1 95 ? 6.945 -22.406 -2.404 1 97.25 95 ILE B CA 1
ATOM 2402 C C . ILE B 1 95 ? 7.086 -20.891 -2.365 1 97.25 95 ILE B C 1
ATOM 2404 O O . ILE B 1 95 ? 8.18 -20.359 -2.561 1 97.25 95 ILE B O 1
ATOM 2408 N N . VAL B 1 96 ? 5.996 -20.234 -2.078 1 97.94 96 VAL B N 1
ATOM 2409 C CA . VAL B 1 96 ? 6.012 -18.781 -2.016 1 97.94 96 VAL B CA 1
ATOM 2410 C C . VAL B 1 96 ? 6.938 -18.328 -0.893 1 97.94 96 VAL B C 1
ATOM 2412 O O . VAL B 1 96 ? 7.734 -17.391 -1.075 1 97.94 96 VAL B O 1
ATOM 2415 N N . ALA B 1 97 ? 6.875 -18.969 0.198 1 96.94 97 ALA B N 1
ATOM 2416 C CA . ALA B 1 97 ? 7.742 -18.656 1.328 1 96.94 97 ALA B CA 1
ATOM 2417 C C . ALA B 1 97 ? 9.211 -18.875 0.978 1 96.94 97 ALA B C 1
ATOM 2419 O O . ALA B 1 97 ? 10.078 -18.094 1.365 1 96.94 97 ALA B O 1
ATOM 2420 N N . GLY B 1 98 ? 9.422 -19.953 0.327 1 97.69 98 GLY B N 1
ATOM 2421 C CA . GLY B 1 98 ? 10.781 -20.25 -0.102 1 97.69 98 GLY B CA 1
ATOM 2422 C C . GLY B 1 98 ? 11.344 -19.188 -1.031 1 97.69 98 GLY B C 1
ATOM 2423 O O . GLY B 1 98 ? 12.484 -18.75 -0.864 1 97.69 98 GLY B O 1
ATOM 2424 N N . ILE B 1 99 ? 10.562 -18.797 -1.964 1 98.44 99 ILE B N 1
ATOM 2425 C CA . ILE B 1 99 ? 10.984 -17.781 -2.914 1 98.44 99 ILE B CA 1
ATOM 2426 C C . ILE B 1 99 ? 11.234 -16.453 -2.178 1 98.44 99 ILE B C 1
ATOM 2428 O O . ILE B 1 99 ? 12.227 -15.773 -2.445 1 98.44 99 ILE B O 1
ATOM 2432 N N . LEU B 1 100 ? 10.391 -16.141 -1.289 1 98.06 100 LEU B N 1
ATOM 2433 C CA . LEU B 1 100 ? 10.555 -14.945 -0.476 1 98.06 100 LEU B CA 1
ATOM 2434 C C . LEU B 1 100 ? 11.844 -15.008 0.335 1 98.06 100 LEU B C 1
ATOM 2436 O O . LEU B 1 100 ? 12.609 -14.039 0.377 1 98.06 100 LEU B O 1
ATOM 2440 N N . ALA B 1 101 ? 12.086 -16.125 0.901 1 97.5 101 ALA B N 1
ATOM 2441 C CA . ALA B 1 101 ? 13.273 -16.297 1.726 1 97.5 101 ALA B CA 1
ATOM 2442 C C . ALA B 1 101 ? 14.547 -16.156 0.894 1 97.5 101 ALA B C 1
ATOM 2444 O O . ALA B 1 101 ? 15.477 -15.445 1.286 1 97.5 101 ALA B O 1
ATOM 2445 N N . VAL B 1 102 ? 14.57 -16.766 -0.192 1 98.06 102 VAL B N 1
ATOM 2446 C CA . VAL B 1 102 ? 15.742 -16.703 -1.066 1 98.06 102 VAL B CA 1
ATOM 2447 C C . VAL B 1 102 ? 15.953 -15.258 -1.531 1 98.06 102 VAL B C 1
ATOM 2449 O O . VAL B 1 102 ? 17.078 -14.773 -1.571 1 98.06 102 VAL B O 1
ATOM 2452 N N . SER B 1 103 ? 14.828 -14.648 -1.859 1 98.06 103 SER B N 1
ATOM 2453 C CA . SER B 1 103 ? 14.906 -13.266 -2.3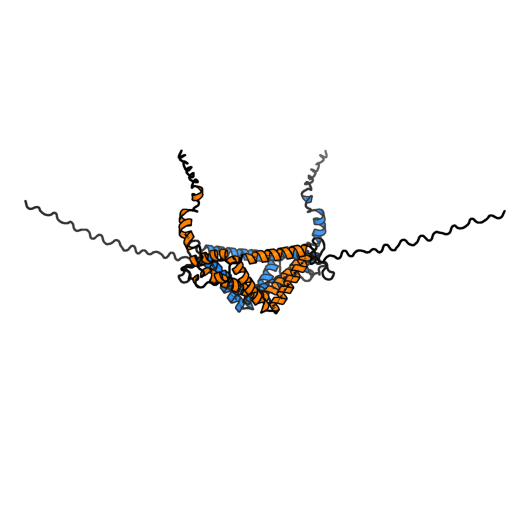14 1 98.06 103 SER B CA 1
ATOM 2454 C C . SER B 1 103 ? 15.477 -12.359 -1.227 1 98.06 103 SER B C 1
ATOM 2456 O O . SER B 1 103 ? 16.297 -11.484 -1.505 1 98.06 103 SER B O 1
ATOM 2458 N N . LEU B 1 104 ? 15.125 -12.516 -0.079 1 97.75 104 LEU B N 1
ATOM 2459 C CA . LEU B 1 104 ? 15.602 -11.695 1.033 1 97.75 104 LEU B CA 1
ATOM 2460 C C . LEU B 1 104 ? 17.047 -12.039 1.385 1 97.75 104 LEU B C 1
ATOM 2462 O O . LEU B 1 104 ? 17.844 -11.156 1.7 1 97.75 104 LEU B O 1
ATOM 2466 N N . LEU B 1 105 ? 17.406 -13.273 1.292 1 97.5 105 LEU B N 1
ATOM 2467 C CA . LEU B 1 105 ? 18.766 -13.711 1.614 1 97.5 105 LEU B CA 1
ATOM 2468 C C . LEU B 1 105 ? 19.766 -13.219 0.567 1 97.5 105 LEU B C 1
ATOM 2470 O O . LEU B 1 105 ? 20.922 -12.977 0.878 1 97.5 105 LEU B O 1
ATOM 2474 N N . THR B 1 106 ? 19.25 -13.078 -0.576 1 97.75 106 THR B N 1
ATOM 2475 C CA . THR B 1 106 ? 20.125 -12.602 -1.646 1 97.75 106 THR B CA 1
ATOM 2476 C C . THR B 1 106 ? 20.188 -11.07 -1.643 1 97.75 106 THR B C 1
ATOM 2478 O O . THR B 1 106 ? 20.938 -10.477 -2.416 1 97.75 106 THR B O 1
ATOM 2481 N N . ASN B 1 107 ? 19.469 -10.438 -0.882 1 98 107 ASN B N 1
ATOM 2482 C CA . ASN B 1 107 ? 19.469 -8.992 -0.681 1 98 107 ASN B CA 1
ATOM 2483 C C . ASN B 1 107 ? 19.688 -8.625 0.785 1 98 107 ASN B C 1
ATOM 2485 O O . ASN B 1 107 ? 18.75 -8.211 1.472 1 98 107 ASN B O 1
ATOM 2489 N N . PRO B 1 108 ? 20.922 -8.664 1.241 1 96.81 108 PRO B N 1
ATOM 2490 C CA . PRO B 1 108 ? 21.203 -8.5 2.668 1 96.81 108 PRO B CA 1
ATOM 2491 C C . PRO B 1 108 ? 20.797 -7.125 3.193 1 96.81 108 PRO B C 1
ATOM 2493 O O . PRO B 1 108 ? 20.391 -6.996 4.352 1 96.81 108 PRO B O 1
ATOM 2496 N N . PHE B 1 109 ? 21.031 -6.16 2.35 1 97.19 109 PHE B N 1
ATOM 2497 C CA . PHE B 1 109 ? 20.656 -4.82 2.773 1 97.19 109 PHE B CA 1
ATOM 2498 C C . PHE B 1 109 ? 19.156 -4.758 3.082 1 97.19 109 PHE B C 1
ATOM 2500 O O . PHE B 1 109 ? 18.75 -4.258 4.133 1 97.19 109 PHE B O 1
ATOM 2507 N N . SER B 1 110 ? 18.328 -5.23 2.168 1 97.5 110 SER B N 1
ATOM 2508 C CA . SER B 1 110 ? 16.875 -5.266 2.387 1 97.5 110 SER B CA 1
ATOM 2509 C C . SER B 1 110 ? 16.516 -6.137 3.588 1 97.5 110 SER B C 1
ATOM 2511 O O . SER B 1 110 ? 15.609 -5.816 4.344 1 97.5 110 SER B O 1
ATOM 2513 N N . LEU B 1 111 ? 17.234 -7.129 3.719 1 97.88 111 LEU B N 1
ATOM 2514 C CA . LEU B 1 111 ? 16.984 -8.031 4.836 1 97.88 111 LEU B CA 1
ATOM 2515 C C . LEU B 1 111 ? 17.234 -7.336 6.168 1 97.88 111 LEU B C 1
ATOM 2517 O O . LEU B 1 111 ? 16.406 -7.398 7.074 1 97.88 111 LEU B O 1
ATOM 2521 N N . ILE B 1 112 ? 18.281 -6.684 6.332 1 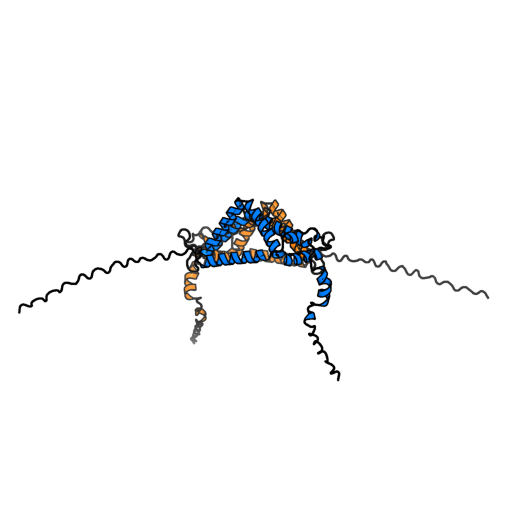98.06 112 ILE B N 1
ATOM 2522 C CA . ILE B 1 112 ? 18.641 -5.988 7.562 1 98.06 112 ILE B CA 1
ATOM 2523 C C . ILE B 1 112 ? 17.609 -4.914 7.879 1 98.06 112 ILE B C 1
ATOM 2525 O O . ILE B 1 112 ? 17.156 -4.793 9.023 1 98.06 112 ILE B O 1
ATOM 2529 N N . LEU B 1 113 ? 17.25 -4.184 6.883 1 97.94 113 LEU B N 1
ATOM 2530 C CA . LEU B 1 113 ? 16.281 -3.119 7.074 1 97.94 113 LEU B CA 1
ATOM 2531 C C . LEU B 1 113 ? 14.922 -3.691 7.488 1 97.94 113 LEU B C 1
ATOM 2533 O O . LEU B 1 113 ? 14.25 -3.131 8.352 1 97.94 113 LEU B O 1
ATOM 2537 N N . LEU B 1 114 ? 14.617 -4.734 6.844 1 97.56 114 LEU B N 1
ATOM 2538 C CA . LEU B 1 114 ? 13.336 -5.359 7.16 1 97.56 114 LEU B CA 1
ATOM 2539 C C . LEU B 1 114 ? 13.336 -5.906 8.586 1 97.56 114 LEU B C 1
ATOM 2541 O O . LEU B 1 114 ? 12.367 -5.723 9.32 1 97.56 114 LEU B O 1
ATOM 2545 N N . VAL B 1 115 ? 14.328 -6.547 8.953 1 96.56 115 VAL B N 1
ATOM 2546 C CA . VAL B 1 115 ? 14.438 -7.09 10.305 1 96.56 115 VAL B CA 1
ATOM 2547 C C . VAL B 1 115 ? 14.43 -5.949 11.32 1 96.56 115 VAL B C 1
ATOM 2549 O O . VAL B 1 115 ? 13.773 -6.043 12.359 1 96.56 115 VAL B O 1
ATOM 2552 N N . GLY B 1 116 ? 15.195 -4.914 11.047 1 96.62 116 GLY B N 1
ATOM 2553 C CA . GLY B 1 116 ? 15.18 -3.742 11.914 1 96.62 116 GLY B CA 1
ATOM 2554 C C . GLY B 1 116 ? 13.805 -3.125 12.055 1 96.62 116 GLY B C 1
ATOM 2555 O O . GLY B 1 116 ? 13.406 -2.744 13.156 1 96.62 116 GLY B O 1
ATOM 2556 N N . LEU B 1 117 ? 13.141 -3.025 11 1 96.31 117 LEU B N 1
ATOM 2557 C CA . LEU B 1 117 ? 11.797 -2.473 11.016 1 96.31 117 LEU B CA 1
ATOM 2558 C C . LEU B 1 117 ? 10.859 -3.359 11.828 1 96.31 117 LEU B C 1
ATOM 2560 O O . LEU B 1 117 ? 10.07 -2.859 12.641 1 96.31 117 LEU B O 1
ATOM 2564 N N . LEU B 1 118 ? 10.93 -4.621 11.578 1 94.25 118 LEU B N 1
ATOM 2565 C CA . LEU B 1 118 ? 10.102 -5.562 12.32 1 94.25 118 LEU B CA 1
ATOM 2566 C C . LEU B 1 118 ? 10.414 -5.512 13.805 1 94.25 118 LEU B C 1
ATOM 2568 O O . LEU B 1 118 ? 9.508 -5.543 14.641 1 94.25 118 LEU B O 1
ATOM 2572 N N . ALA B 1 119 ? 11.648 -5.453 14.141 1 92.75 119 ALA B N 1
ATOM 2573 C CA . ALA B 1 119 ? 12.07 -5.344 15.539 1 92.75 119 ALA B CA 1
ATOM 2574 C C . ALA B 1 119 ? 11.516 -4.07 16.172 1 92.75 119 ALA B C 1
ATOM 2576 O O . ALA B 1 119 ? 11.062 -4.094 17.328 1 92.75 119 ALA B O 1
ATOM 2577 N N . SER B 1 120 ? 11.523 -3.047 15.484 1 91.44 120 SER B N 1
ATOM 2578 C CA . SER B 1 120 ? 11.016 -1.774 15.984 1 91.44 120 SER B CA 1
ATOM 2579 C C . SER B 1 120 ? 9.516 -1.849 16.25 1 91.44 120 SER B C 1
ATOM 2581 O O . SER B 1 120 ? 9.039 -1.367 17.281 1 91.44 120 SER B O 1
ATOM 2583 N N . TRP B 1 121 ? 8.844 -2.443 15.391 1 90.88 121 TRP B N 1
ATOM 2584 C CA . TRP B 1 121 ? 7.406 -2.605 15.578 1 90.88 121 TRP B CA 1
ATOM 2585 C C . TRP B 1 121 ? 7.109 -3.516 16.766 1 90.88 121 TRP B C 1
ATOM 2587 O O . TRP B 1 121 ? 6.211 -3.236 17.562 1 90.88 121 TRP B O 1
ATOM 2597 N N . THR B 1 122 ? 7.852 -4.57 16.797 1 86.19 122 THR B N 1
ATOM 2598 C CA . THR B 1 122 ? 7.656 -5.516 17.891 1 86.19 122 THR B CA 1
ATOM 2599 C C . THR B 1 122 ? 7.98 -4.863 19.234 1 86.19 122 THR B C 1
ATOM 2601 O O . THR B 1 122 ? 7.281 -5.082 20.219 1 86.19 122 THR B O 1
ATOM 2604 N N . PHE B 1 123 ? 9.031 -4.117 19.25 1 81.62 123 PHE B N 1
ATOM 2605 C CA . PHE B 1 123 ? 9.422 -3.41 20.469 1 81.62 123 PHE B CA 1
ATOM 2606 C C . PHE B 1 123 ? 8.32 -2.455 20.922 1 81.62 123 PHE B C 1
ATOM 2608 O O . PHE B 1 123 ? 7.996 -2.387 22.109 1 81.62 123 PHE B O 1
ATOM 2615 N N . LEU B 1 124 ? 7.766 -1.799 19.953 1 78.88 124 LEU B N 1
ATOM 2616 C CA . LEU B 1 124 ? 6.691 -0.865 20.281 1 78.88 124 LEU B CA 1
ATOM 2617 C C . LEU B 1 124 ? 5.469 -1.606 20.812 1 78.88 124 LEU B C 1
ATOM 2619 O O . LEU B 1 124 ? 4.816 -1.146 21.75 1 78.88 124 LEU B O 1
ATOM 2623 N N . TYR B 1 125 ? 5.148 -2.635 20.172 1 74.69 125 TYR B N 1
ATOM 2624 C CA . TYR B 1 125 ? 3.961 -3.393 20.562 1 74.69 125 TYR B CA 1
ATOM 2625 C C . TYR B 1 125 ? 4.152 -4.066 21.906 1 74.69 125 TYR B C 1
ATOM 2627 O O . TYR B 1 125 ? 3.211 -4.16 22.703 1 74.69 125 TYR B O 1
ATOM 2635 N N . LEU B 1 126 ? 5.277 -4.559 22.109 1 66.12 126 LEU B N 1
ATOM 2636 C CA . LEU B 1 126 ? 5.535 -5.293 23.344 1 66.12 126 LEU B CA 1
ATOM 2637 C C . LEU B 1 126 ? 5.758 -4.336 24.516 1 66.12 126 LEU B C 1
ATOM 2639 O O . LEU B 1 126 ? 5.426 -4.656 25.656 1 66.12 126 LEU B O 1
ATOM 2643 N N . PHE B 1 127 ? 6.48 -3.373 24.266 1 59.31 127 PHE B N 1
ATOM 2644 C CA . PHE B 1 127 ? 6.832 -2.484 25.359 1 59.31 127 PHE B CA 1
ATOM 2645 C C . PHE B 1 127 ? 5.762 -1.421 25.562 1 59.31 127 PHE B C 1
ATOM 2647 O O . PHE B 1 127 ? 5.879 -0.572 26.453 1 59.31 127 PHE B O 1
ATOM 2654 N N . ARG B 1 128 ? 4.797 -1.376 24.609 1 56.69 128 ARG B N 1
ATOM 2655 C CA . ARG B 1 128 ? 3.76 -0.381 24.875 1 56.69 128 ARG B CA 1
ATOM 2656 C C . ARG B 1 128 ? 2.922 -0.767 26.078 1 56.69 128 ARG B C 1
ATOM 2658 O O . ARG B 1 128 ? 2.131 -1.71 26.031 1 56.69 128 ARG B O 1
ATOM 2665 N N . PRO B 1 129 ? 3.441 -0.609 27.188 1 49.47 129 PRO B N 1
ATOM 2666 C CA . PRO B 1 129 ? 2.531 -0.783 28.328 1 49.47 129 PRO B CA 1
ATOM 2667 C C . PRO B 1 129 ? 1.236 0.009 28.172 1 49.47 129 PRO B C 1
ATOM 2669 O O . PRO B 1 129 ? 1.222 1.053 27.516 1 49.47 129 PRO B O 1
ATOM 2672 N N . SER B 1 130 ? 0.01 -0.676 28.094 1 48.62 130 SER B N 1
ATOM 2673 C CA . SER B 1 130 ? -1.319 -0.074 28.109 1 48.62 130 SER B CA 1
ATOM 2674 C C . SER B 1 130 ? -1.304 1.286 28.797 1 48.62 130 SER B C 1
ATOM 2676 O O . SER B 1 130 ? -2.09 2.172 28.453 1 48.62 130 SER B O 1
ATOM 2678 N N . ASP B 1 131 ? -0.79 1.458 29.969 1 49.72 131 ASP B N 1
ATOM 2679 C CA . ASP B 1 131 ? -1.067 2.588 30.844 1 49.72 131 ASP B CA 1
ATOM 2680 C C . ASP B 1 131 ? -0.003 3.674 30.703 1 49.72 131 ASP B C 1
ATOM 2682 O O . ASP B 1 131 ? -0.145 4.766 31.25 1 49.72 131 ASP B O 1
ATOM 2686 N N . ARG B 1 132 ? 1.382 3.311 30.344 1 51.47 132 ARG B N 1
ATOM 2687 C CA . ARG B 1 132 ? 2.361 4.371 30.562 1 51.47 132 ARG B CA 1
ATOM 2688 C C . ARG B 1 132 ? 2.91 4.883 29.234 1 51.47 132 ARG B C 1
ATOM 2690 O O . ARG B 1 132 ? 3.035 4.121 28.266 1 51.47 132 ARG B O 1
ATOM 2697 N N . PRO B 1 133 ? 2.916 6.199 29 1 52.41 133 PRO B N 1
ATOM 2698 C CA . PRO B 1 133 ? 3.533 6.867 27.844 1 52.41 133 PRO B CA 1
ATOM 2699 C C . PRO B 1 133 ? 4.926 6.32 27.531 1 52.41 133 PRO B C 1
ATOM 2701 O O . PRO B 1 133 ? 5.66 5.926 28.438 1 52.41 133 PRO B O 1
ATOM 2704 N N . LEU B 1 134 ? 5.188 5.648 26.516 1 50.94 134 LEU B N 1
ATOM 2705 C CA . LEU B 1 134 ? 6.477 5.109 26.094 1 50.94 134 LEU B CA 1
ATOM 2706 C C . LEU B 1 134 ? 7.594 6.113 26.359 1 50.94 134 LEU B C 1
ATOM 2708 O O . LEU B 1 134 ? 7.535 7.25 25.891 1 50.94 134 LEU B O 1
ATOM 2712 N N . VAL B 1 135 ? 8.273 5.957 27.438 1 48.88 135 VAL B N 1
ATOM 2713 C CA . VAL B 1 135 ? 9.422 6.809 27.734 1 48.88 135 VAL B CA 1
ATOM 2714 C C . VAL B 1 135 ? 10.609 6.402 26.844 1 48.88 135 VAL B C 1
ATOM 2716 O O . VAL B 1 135 ? 11.109 5.285 26.953 1 48.88 135 VAL B O 1
ATOM 2719 N N . ILE B 1 136 ? 10.641 6.766 25.656 1 48 136 ILE B N 1
ATOM 2720 C CA . ILE B 1 136 ? 11.875 6.535 24.906 1 48 136 ILE B CA 1
ATOM 2721 C C . ILE B 1 136 ? 12.852 7.676 25.172 1 48 136 ILE B C 1
ATOM 2723 O O . ILE B 1 136 ? 12.555 8.836 24.891 1 48 136 ILE B O 1
ATOM 2727 N N . LEU B 1 137 ? 14.062 7.348 25.531 1 49 137 LEU B N 1
ATOM 2728 C CA . LEU B 1 137 ? 15.18 8.227 25.859 1 49 137 LEU B CA 1
ATOM 2729 C C . LEU B 1 137 ? 14.742 9.344 26.797 1 49 137 LEU B C 1
ATOM 2731 O O . LEU B 1 137 ? 15.148 10.492 26.641 1 49 137 LEU B O 1
ATOM 2735 N N . GLY B 1 138 ? 13.828 9.078 27.641 1 50.25 138 GLY B N 1
ATOM 2736 C CA . GLY B 1 138 ? 13.477 10.031 28.672 1 50.25 138 GLY B CA 1
ATOM 2737 C C . GLY B 1 138 ? 12.234 10.836 28.344 1 50.25 138 GLY B C 1
ATOM 2738 O O . GLY B 1 138 ? 11.797 11.672 29.141 1 50.25 138 GLY B O 1
ATOM 2739 N N . ARG B 1 139 ? 11.922 10.773 27.031 1 55.28 139 ARG B N 1
ATOM 2740 C CA . ARG B 1 139 ? 10.75 11.562 26.672 1 55.28 139 ARG B CA 1
ATOM 2741 C C . ARG B 1 139 ? 9.516 10.68 26.531 1 55.28 139 ARG B C 1
ATOM 2743 O O . ARG B 1 139 ? 9.617 9.523 26.125 1 55.28 139 ARG B O 1
ATOM 2750 N N . THR B 1 140 ? 8.578 10.969 27.156 1 58 140 THR B N 1
ATOM 2751 C CA . THR B 1 140 ? 7.297 10.273 27.141 1 58 140 THR B CA 1
ATOM 2752 C C . THR B 1 140 ? 6.582 10.492 25.797 1 58 140 THR B C 1
ATOM 2754 O O . THR B 1 140 ? 6.289 11.625 25.422 1 58 140 THR B O 1
ATOM 2757 N N . TYR B 1 141 ? 6.82 9.547 24.922 1 62.84 141 TYR B N 1
ATOM 2758 C CA . TYR B 1 141 ? 6.074 9.633 23.672 1 62.84 141 TYR B CA 1
ATOM 2759 C C . TYR B 1 141 ? 4.684 9.039 23.812 1 62.84 141 TYR B C 1
ATOM 2761 O O . TYR B 1 141 ? 4.512 7.996 24.453 1 62.84 141 TYR B O 1
ATOM 2769 N N . THR B 1 142 ? 3.732 9.875 23.406 1 67.56 142 THR B N 1
ATOM 2770 C CA . THR B 1 142 ? 2.365 9.367 23.375 1 67.56 142 THR B CA 1
ATOM 2771 C C . THR B 1 142 ? 2.221 8.258 22.344 1 67.56 142 THR B C 1
ATOM 2773 O O . THR B 1 142 ? 3.066 8.117 21.453 1 67.56 142 THR B O 1
ATOM 2776 N N . ASP B 1 143 ? 1.359 7.387 22.531 1 71.69 143 ASP B N 1
ATOM 2777 C CA . ASP B 1 143 ? 1.076 6.27 21.641 1 71.69 143 ASP B CA 1
ATOM 2778 C C . ASP B 1 143 ? 0.896 6.75 20.203 1 71.69 143 ASP B C 1
ATOM 2780 O O . ASP B 1 143 ? 1.381 6.113 19.266 1 71.69 143 ASP B O 1
ATOM 2784 N N . PHE B 1 144 ? 0.276 7.789 20.125 1 72.12 144 PHE B N 1
ATOM 2785 C CA . PHE B 1 144 ? 0.012 8.305 18.781 1 72.12 144 PHE B CA 1
ATOM 2786 C C . PHE B 1 144 ? 1.304 8.742 18.109 1 72.12 144 PHE B C 1
ATOM 2788 O O . PHE B 1 144 ? 1.504 8.5 16.906 1 72.12 144 PHE B O 1
ATOM 2795 N N . GLU B 1 145 ? 2.113 9.305 18.875 1 75.06 145 GLU B N 1
ATOM 2796 C CA . GLU B 1 145 ? 3.377 9.789 18.312 1 75.06 145 GLU B CA 1
ATOM 2797 C C . GLU B 1 145 ? 4.25 8.625 17.844 1 75.06 145 GLU B C 1
ATOM 2799 O O . GLU B 1 145 ? 4.828 8.68 16.766 1 75.06 145 GLU B O 1
ATOM 2804 N N . THR B 1 146 ? 4.316 7.727 18.641 1 79.25 146 THR B N 1
ATOM 2805 C CA . THR B 1 146 ? 5.137 6.57 18.297 1 79.25 146 THR B CA 1
ATOM 2806 C C . THR B 1 146 ? 4.586 5.863 17.062 1 79.25 146 THR B C 1
ATOM 2808 O O . THR B 1 146 ? 5.348 5.453 16.172 1 79.25 146 THR B O 1
ATOM 2811 N N . LEU B 1 147 ? 3.354 5.832 16.969 1 83.88 147 LEU B N 1
ATOM 2812 C CA . LEU B 1 147 ? 2.719 5.188 15.828 1 83.88 147 LEU B CA 1
ATOM 2813 C C . LEU B 1 147 ? 2.959 5.984 14.547 1 83.88 147 LEU B C 1
ATOM 2815 O O . LEU B 1 147 ? 3.211 5.406 13.484 1 83.88 147 LEU B O 1
ATOM 2819 N N . ALA B 1 148 ? 2.949 7.207 14.68 1 84.12 148 ALA B N 1
ATOM 2820 C CA . ALA B 1 148 ? 3.154 8.07 13.523 1 84.12 148 ALA B CA 1
ATOM 2821 C C . ALA B 1 148 ? 4.594 7.984 13.016 1 84.12 148 ALA B C 1
ATOM 2823 O O . ALA B 1 148 ? 4.832 7.898 11.812 1 84.12 148 ALA B O 1
ATOM 2824 N N . ILE B 1 149 ? 5.449 7.965 13.914 1 86.5 149 ILE B N 1
ATOM 2825 C CA . ILE B 1 149 ? 6.863 7.91 13.555 1 86.5 149 ILE B CA 1
ATOM 2826 C C . ILE B 1 149 ? 7.18 6.562 12.922 1 86.5 149 ILE B C 1
ATOM 2828 O O . ILE B 1 149 ? 7.848 6.496 11.883 1 86.5 149 ILE B O 1
ATOM 2832 N N . LEU B 1 150 ? 6.703 5.539 13.555 1 92 150 LEU B N 1
ATOM 2833 C CA . LEU B 1 150 ? 6.977 4.203 13.039 1 92 150 LEU B CA 1
ATOM 2834 C C . LEU B 1 150 ? 6.305 4 11.688 1 92 150 LEU B C 1
ATOM 2836 O O . LEU B 1 150 ? 6.848 3.322 10.812 1 92 150 LEU B O 1
ATOM 2840 N N . SER B 1 151 ? 5.16 4.551 11.547 1 93 151 SER B N 1
ATOM 2841 C CA . SER B 1 151 ? 4.477 4.469 10.258 1 93 151 SER B CA 1
ATOM 2842 C C . SER B 1 151 ? 5.23 5.23 9.18 1 93 151 SER B C 1
ATOM 2844 O O . SER B 1 151 ? 5.352 4.758 8.047 1 93 151 SER B O 1
ATOM 2846 N N . GLY B 1 152 ? 5.664 6.402 9.5 1 94.31 152 GLY B N 1
ATOM 2847 C CA . GLY B 1 152 ? 6.504 7.145 8.578 1 94.31 152 GLY B CA 1
ATOM 2848 C C . GLY B 1 152 ? 7.766 6.402 8.18 1 94.31 152 GLY B C 1
ATOM 2849 O O . GLY B 1 152 ? 8.133 6.371 7.004 1 94.31 152 GLY B O 1
ATOM 2850 N N . LEU B 1 153 ? 8.336 5.824 9.148 1 94.94 153 LEU B N 1
ATOM 2851 C CA . LEU B 1 153 ? 9.539 5.039 8.906 1 94.94 153 LEU B CA 1
ATOM 2852 C C . LEU B 1 153 ? 9.242 3.85 8 1 94.94 153 LEU B C 1
ATOM 2854 O O . LEU B 1 153 ? 10.047 3.506 7.137 1 94.94 153 LEU B O 1
ATOM 2858 N N . THR B 1 154 ? 8.164 3.252 8.227 1 97.06 154 THR B N 1
ATOM 2859 C CA . THR B 1 154 ? 7.75 2.133 7.383 1 97.06 154 THR B CA 1
ATOM 2860 C C . THR B 1 154 ? 7.617 2.568 5.926 1 97.06 154 THR B C 1
ATOM 2862 O O . THR B 1 154 ? 8.125 1.896 5.027 1 97.06 154 THR B O 1
ATOM 2865 N N . LEU B 1 155 ? 7.059 3.68 5.734 1 97.06 155 LEU B N 1
ATOM 2866 C CA . LEU B 1 155 ? 6.879 4.191 4.383 1 97.06 155 LEU B CA 1
ATOM 2867 C C . LEU B 1 155 ? 8.227 4.496 3.73 1 97.06 155 LEU B C 1
ATOM 2869 O O . LEU B 1 155 ? 8.43 4.188 2.555 1 97.06 155 LEU B O 1
ATOM 2873 N N . ILE B 1 156 ? 9.039 5 4.457 1 96.5 156 ILE B N 1
ATOM 2874 C CA . ILE B 1 156 ? 10.359 5.344 3.955 1 96.5 156 ILE B CA 1
ATOM 2875 C C . ILE B 1 156 ? 11.117 4.07 3.574 1 96.5 156 ILE B C 1
ATOM 2877 O O . ILE B 1 156 ? 11.656 3.967 2.471 1 96.5 156 ILE B O 1
ATOM 2881 N N . VAL B 1 157 ? 11.07 3.146 4.453 1 97.31 157 VAL B N 1
ATOM 2882 C CA . VAL B 1 157 ? 11.828 1.916 4.254 1 97.31 157 VAL B CA 1
ATOM 2883 C C . VAL B 1 157 ? 11.25 1.133 3.082 1 97.31 157 VAL B C 1
ATOM 2885 O O . VAL B 1 157 ? 11.984 0.633 2.23 1 97.31 157 VAL B O 1
ATOM 2888 N N . VAL B 1 158 ? 9.984 1.092 2.953 1 97.31 158 VAL B N 1
ATOM 2889 C CA . VAL B 1 158 ? 9.328 0.245 1.962 1 97.31 158 VAL B CA 1
ATOM 2890 C C . VAL B 1 158 ? 9.398 0.908 0.588 1 97.31 158 VAL B C 1
ATOM 2892 O O . VAL B 1 158 ? 9.594 0.233 -0.424 1 97.31 158 VAL B O 1
ATOM 2895 N N . PHE B 1 159 ? 9.391 2.215 0.538 1 96.94 159 PHE B N 1
ATOM 2896 C CA . PHE B 1 159 ? 9.234 2.842 -0.769 1 96.94 159 PHE B CA 1
ATOM 2897 C C . PHE B 1 159 ? 10.508 3.562 -1.183 1 96.94 159 PHE B C 1
ATOM 2899 O O . PHE B 1 159 ? 10.742 3.783 -2.373 1 96.94 159 PHE B O 1
ATOM 2906 N N . LEU B 1 160 ? 11.273 3.928 -0.271 1 95.56 160 LEU B N 1
ATOM 2907 C CA . LEU B 1 160 ? 12.461 4.703 -0.627 1 95.56 160 LEU B CA 1
ATOM 2908 C C . LEU B 1 160 ? 13.711 3.826 -0.619 1 95.56 160 LEU B C 1
ATOM 2910 O O . LEU B 1 160 ? 14.805 4.301 -0.92 1 95.56 160 LEU B O 1
ATOM 2914 N N . THR B 1 161 ? 13.523 2.637 -0.291 1 95.44 161 THR B N 1
ATOM 2915 C CA . THR B 1 161 ? 14.586 1.647 -0.4 1 95.44 161 THR B CA 1
ATOM 2916 C C . THR B 1 161 ? 14.156 0.479 -1.279 1 95.44 161 THR B C 1
ATOM 2918 O O . THR B 1 161 ? 13.117 0.547 -1.946 1 95.44 161 THR B O 1
ATOM 2921 N N . SER B 1 162 ? 15.008 -0.608 -1.24 1 94.69 162 SER B N 1
ATOM 2922 C CA . SER B 1 162 ? 14.719 -1.736 -2.119 1 94.69 162 SER B CA 1
ATOM 2923 C C . SER B 1 162 ? 13.805 -2.75 -1.435 1 94.69 162 SER B C 1
ATOM 2925 O O . SER B 1 162 ? 13.375 -3.721 -2.059 1 94.69 162 SER B O 1
ATOM 2927 N N . VAL B 1 163 ? 13.477 -2.494 -0.223 1 96.81 163 VAL B N 1
ATOM 2928 C CA . VAL B 1 163 ? 12.727 -3.48 0.549 1 96.81 163 VAL B CA 1
ATOM 2929 C C . VAL B 1 163 ? 11.398 -3.775 -0.14 1 96.81 163 VAL B C 1
ATOM 2931 O O . VAL B 1 163 ? 11.047 -4.938 -0.353 1 96.81 163 VAL B O 1
ATOM 2934 N N . GLY B 1 164 ? 10.703 -2.754 -0.455 1 96.88 164 GLY B N 1
ATOM 2935 C CA . GLY B 1 164 ? 9.422 -2.945 -1.103 1 96.88 164 GLY B CA 1
ATOM 2936 C C . GLY B 1 164 ? 9.516 -3.686 -2.422 1 96.88 164 GLY B C 1
ATOM 2937 O O . GLY B 1 164 ? 8.734 -4.598 -2.689 1 96.88 164 GLY B O 1
ATOM 2938 N N . SER B 1 165 ? 10.414 -3.297 -3.256 1 96.94 165 SER B N 1
ATOM 2939 C CA . SER B 1 165 ? 10.562 -3.92 -4.566 1 96.94 165 SER B CA 1
ATOM 2940 C C . SER B 1 165 ? 10.969 -5.383 -4.441 1 96.94 165 SER B C 1
ATOM 2942 O O . SER B 1 165 ? 10.484 -6.234 -5.188 1 96.94 165 SER B O 1
ATOM 2944 N N . VAL B 1 166 ? 11.828 -5.672 -3.535 1 97.75 166 VAL B N 1
ATOM 2945 C CA . VAL B 1 166 ? 12.281 -7.043 -3.312 1 97.75 166 VAL B CA 1
ATOM 2946 C C . VAL B 1 166 ? 11.109 -7.91 -2.859 1 97.75 166 VAL B C 1
ATOM 2948 O O . VAL B 1 166 ? 10.906 -9.008 -3.379 1 97.75 166 VAL B O 1
ATOM 2951 N N . LEU B 1 167 ? 10.359 -7.387 -1.938 1 98.06 167 LEU B N 1
ATOM 2952 C CA . LEU B 1 167 ? 9.234 -8.141 -1.398 1 98.06 167 LEU B CA 1
ATOM 2953 C C . LEU B 1 167 ? 8.172 -8.359 -2.467 1 98.06 167 LEU B C 1
ATOM 2955 O O . LEU B 1 167 ? 7.688 -9.484 -2.648 1 98.06 167 LEU B O 1
ATOM 2959 N N . VAL B 1 168 ? 7.855 -7.336 -3.129 1 98 168 VAL B N 1
ATOM 2960 C CA . VAL B 1 168 ? 6.766 -7.406 -4.098 1 98 168 VAL B CA 1
ATOM 2961 C C . VAL B 1 168 ? 7.188 -8.266 -5.285 1 98 168 VAL B C 1
ATOM 2963 O O . VAL B 1 168 ? 6.406 -9.086 -5.781 1 98 168 VAL B O 1
ATOM 2966 N N . SER B 1 169 ? 8.367 -8.094 -5.758 1 97.69 169 SER B N 1
ATOM 2967 C CA . SER B 1 169 ? 8.828 -8.906 -6.879 1 97.69 169 SER B CA 1
ATOM 2968 C C . SER B 1 169 ? 8.867 -10.383 -6.508 1 97.69 169 SER B C 1
ATOM 2970 O O . SER B 1 169 ? 8.523 -11.242 -7.324 1 97.69 169 SER B O 1
ATOM 2972 N N . ALA B 1 170 ? 9.312 -10.641 -5.301 1 98.38 170 ALA B N 1
ATOM 2973 C CA . ALA B 1 170 ? 9.352 -12.031 -4.84 1 98.38 170 ALA B CA 1
ATOM 2974 C C . ALA B 1 170 ? 7.949 -12.617 -4.75 1 98.38 170 ALA B C 1
ATOM 2976 O O . ALA B 1 170 ? 7.719 -13.75 -5.18 1 98.38 170 ALA B O 1
ATOM 2977 N N . LEU B 1 171 ? 7.105 -11.859 -4.195 1 97.81 171 LEU B N 1
ATOM 2978 C CA . LEU B 1 171 ? 5.727 -12.32 -4.07 1 97.81 171 LEU B CA 1
ATOM 2979 C C . LEU B 1 171 ? 5.09 -12.516 -5.445 1 97.81 171 LEU B C 1
ATOM 2981 O O . LEU B 1 171 ? 4.398 -13.508 -5.676 1 97.81 171 LEU B O 1
ATOM 2985 N N . MET B 1 172 ? 5.352 -11.602 -6.301 1 97.69 172 MET B N 1
ATOM 2986 C CA . MET B 1 172 ? 4.812 -11.711 -7.656 1 97.69 172 MET B CA 1
ATOM 2987 C C . MET B 1 172 ? 5.363 -12.945 -8.359 1 97.69 172 MET B C 1
ATOM 2989 O O . MET B 1 172 ? 4.629 -13.641 -9.062 1 97.69 172 MET B O 1
ATOM 2993 N N . LEU B 1 173 ? 6.543 -13.164 -8.172 1 97.5 173 LEU B N 1
ATOM 2994 C CA . LEU B 1 173 ? 7.16 -14.352 -8.742 1 97.5 173 LEU B CA 1
ATOM 2995 C C . LEU B 1 173 ? 6.551 -15.617 -8.148 1 97.5 173 LEU B C 1
ATOM 2997 O O . LEU B 1 173 ? 6.254 -16.562 -8.875 1 97.5 173 LEU B O 1
ATOM 3001 N N . GLY B 1 174 ? 6.383 -15.672 -6.836 1 98.12 174 GLY B N 1
ATOM 3002 C CA . GLY B 1 174 ? 5.762 -16.812 -6.188 1 98.12 174 GLY B CA 1
ATOM 3003 C C . GLY B 1 174 ? 4.352 -17.078 -6.68 1 98.12 174 GLY B C 1
ATOM 3004 O O . GLY B 1 174 ? 4.008 -18.219 -6.996 1 98.12 174 GLY B O 1
ATOM 3005 N N . VAL B 1 175 ? 3.623 -16.047 -6.754 1 96.31 175 VAL B N 1
ATOM 3006 C CA . VAL B 1 175 ? 2.244 -16.172 -7.215 1 96.31 175 VAL B CA 1
ATOM 3007 C C . VAL B 1 175 ? 2.229 -16.656 -8.664 1 96.31 175 VAL B C 1
ATOM 3009 O O . VAL B 1 175 ? 1.415 -17.5 -9.039 1 96.31 175 VAL B O 1
ATOM 3012 N N . ALA B 1 176 ? 3.115 -16.125 -9.469 1 96.06 176 ALA B N 1
ATOM 3013 C CA . ALA B 1 176 ? 3.201 -16.531 -10.875 1 96.06 176 ALA B CA 1
ATOM 3014 C C . ALA B 1 176 ? 3.52 -18.016 -11 1 96.06 176 ALA B C 1
ATOM 3016 O O . ALA B 1 176 ? 2.887 -18.734 -11.781 1 96.06 176 ALA B O 1
ATOM 3017 N N . VAL B 1 177 ? 4.418 -18.453 -10.219 1 97.69 177 VAL B N 1
ATOM 3018 C CA . VAL B 1 177 ? 4.832 -19.859 -10.258 1 97.69 177 VAL B CA 1
ATOM 3019 C C . VAL B 1 177 ? 3.666 -20.75 -9.836 1 97.69 177 VAL B C 1
ATOM 3021 O O . VAL B 1 177 ? 3.381 -21.75 -10.492 1 97.69 177 VAL B O 1
ATOM 3024 N N . VAL B 1 178 ? 2.986 -20.344 -8.797 1 97.38 178 VAL B N 1
ATOM 3025 C CA . VAL B 1 178 ? 1.871 -21.125 -8.266 1 97.38 178 VAL B CA 1
ATOM 3026 C C . VAL B 1 178 ? 0.723 -21.125 -9.273 1 97.38 178 VAL B C 1
ATOM 3028 O O . VAL B 1 178 ? 0.116 -22.172 -9.531 1 97.38 178 VAL B O 1
ATOM 3031 N N . CYS B 1 179 ? 0.452 -20.016 -9.859 1 94.88 179 CYS B N 1
ATOM 3032 C CA . CYS B 1 179 ? -0.64 -19.906 -10.82 1 94.88 179 CYS B CA 1
ATOM 3033 C C . CYS B 1 179 ? -0.338 -20.719 -12.078 1 94.88 179 CYS B C 1
ATOM 3035 O O . CYS B 1 179 ? -1.227 -21.375 -12.633 1 94.88 179 CYS B O 1
ATOM 3037 N N . ILE B 1 180 ? 0.865 -20.688 -12.531 1 95.5 180 ILE B N 1
ATOM 3038 C CA . ILE B 1 180 ? 1.264 -21.453 -13.711 1 95.5 180 ILE B CA 1
ATOM 3039 C C . ILE B 1 180 ? 1.144 -22.953 -13.422 1 95.5 180 ILE B C 1
ATOM 3041 O O . ILE B 1 180 ? 0.566 -23.688 -14.219 1 95.5 180 ILE B O 1
ATOM 3045 N N . HIS B 1 181 ? 1.606 -23.344 -12.336 1 97 181 HIS B N 1
ATOM 3046 C CA . HIS B 1 181 ? 1.49 -24.75 -11.961 1 97 181 HIS B CA 1
ATOM 3047 C C . HIS B 1 181 ? 0.028 -25.156 -11.828 1 97 181 HIS B C 1
ATOM 3049 O O . HIS B 1 181 ? -0.371 -26.219 -12.336 1 97 181 HIS B O 1
ATOM 3055 N N . GLY B 1 182 ? -0.722 -24.312 -11.086 1 96.12 182 GLY B N 1
ATOM 3056 C CA . GLY B 1 182 ? -2.127 -24.625 -10.867 1 96.12 182 GLY B CA 1
ATOM 3057 C C . GLY B 1 182 ? -2.924 -24.703 -12.164 1 96.12 182 GLY B C 1
ATOM 3058 O O . GLY B 1 182 ? -3.854 -25.5 -12.273 1 96.12 182 GLY B O 1
ATOM 3059 N N . ALA B 1 183 ? -2.566 -23.938 -13.102 1 94.56 183 ALA B N 1
ATOM 3060 C CA . ALA B 1 183 ? -3.291 -23.891 -14.367 1 94.56 183 ALA B CA 1
ATOM 3061 C C . ALA B 1 183 ? -2.941 -25.078 -15.242 1 94.56 183 ALA B C 1
ATOM 3063 O O . ALA B 1 183 ? -3.783 -25.578 -16 1 94.56 183 ALA B O 1
ATOM 3064 N N . PHE B 1 184 ? -1.787 -25.594 -15.148 1 95.81 184 PHE B N 1
ATOM 3065 C CA . PHE B 1 184 ? -1.328 -26.609 -16.094 1 95.81 184 PHE B CA 1
ATOM 3066 C C . PHE B 1 184 ? -1.413 -28 -15.477 1 95.81 184 PHE B C 1
ATOM 3068 O O . PHE B 1 184 ? -1.342 -29 -16.188 1 95.81 184 PHE B O 1
ATOM 3075 N N . ARG B 1 185 ? -1.58 -28.016 -14.18 1 94.25 185 ARG B N 1
ATOM 3076 C CA . ARG B 1 185 ? -1.754 -29.297 -13.516 1 94.25 185 ARG B CA 1
ATOM 3077 C C . ARG B 1 185 ? -3.209 -29.75 -13.57 1 94.25 185 ARG B C 1
ATOM 3079 O O . ARG B 1 185 ? -4.102 -29.062 -13.078 1 94.25 185 ARG B O 1
ATOM 3086 N N . ALA B 1 186 ? -3.475 -30.891 -14.141 1 90.19 186 ALA B N 1
ATOM 3087 C CA . ALA B 1 186 ? -4.828 -31.438 -14.227 1 90.19 186 ALA B CA 1
ATOM 3088 C C . ALA B 1 186 ? -5.312 -31.922 -12.859 1 90.19 186 ALA B C 1
ATOM 3090 O O . ALA B 1 186 ? -4.637 -32.719 -12.203 1 90.19 186 ALA B O 1
ATOM 3091 N N . PRO B 1 187 ? -6.465 -31.328 -12.453 1 84.19 187 PRO B N 1
ATOM 3092 C CA . PRO B 1 187 ? -6.965 -31.766 -11.148 1 84.19 187 PRO B CA 1
ATOM 3093 C C . PRO B 1 187 ? -7.398 -33.219 -11.141 1 84.19 187 PRO B C 1
ATOM 3095 O O . PRO B 1 187 ? -7.785 -33.75 -12.18 1 84.19 187 PRO B O 1
ATOM 3098 N N . GLU B 1 188 ? -7.168 -33.938 -10.086 1 70.44 188 GLU B N 1
ATOM 3099 C CA . GLU B 1 188 ? -7.574 -35.344 -9.977 1 70.44 188 GLU B CA 1
ATOM 3100 C C . GLU B 1 188 ? -9.086 -35.5 -10.156 1 70.44 188 GLU B C 1
ATOM 3102 O O . GLU B 1 188 ? -9.547 -36.469 -10.75 1 70.44 188 GLU B O 1
ATOM 3107 N N . ASP B 1 189 ? -10 -34.75 -9.508 1 60.97 189 ASP B N 1
ATOM 3108 C CA . ASP B 1 189 ? -11.453 -34.906 -9.5 1 60.97 189 ASP B CA 1
ATOM 3109 C C . ASP B 1 189 ? -12.086 -34.188 -10.695 1 60.97 189 ASP B C 1
ATOM 3111 O O . ASP B 1 189 ? -13.305 -34.062 -10.773 1 60.97 189 ASP B O 1
ATOM 3115 N N . LEU B 1 190 ? -11.484 -33.406 -11.43 1 52 190 LEU B N 1
ATOM 3116 C CA . LEU B 1 190 ? -12.227 -32.688 -12.453 1 52 190 LEU B CA 1
ATOM 3117 C C . LEU B 1 190 ? -13.094 -33.625 -13.273 1 52 190 LEU B C 1
ATOM 3119 O O . LEU B 1 190 ? -14.219 -33.25 -13.648 1 52 190 LEU B O 1
ATOM 3123 N N . PHE B 1 191 ? -12.602 -34.719 -13.672 1 45.22 191 PHE B N 1
ATOM 3124 C CA . PHE B 1 191 ? -13.406 -35.594 -14.516 1 45.22 191 PHE B CA 1
ATOM 3125 C C . PHE B 1 191 ? -14.555 -36.219 -13.727 1 45.22 191 PHE B C 1
ATOM 3127 O O . PHE B 1 191 ? -15.555 -36.656 -14.305 1 45.22 191 PHE B O 1
ATOM 3134 N N . LEU B 1 192 ? -14.453 -36.375 -12.453 1 42.19 192 LEU B N 1
ATOM 3135 C CA . LEU B 1 192 ? -15.562 -37 -11.742 1 42.19 192 LEU B CA 1
ATOM 3136 C C . LEU B 1 192 ? -16.703 -36.031 -11.531 1 42.19 192 LEU B C 1
ATOM 3138 O O . LEU B 1 192 ? -17.875 -36.406 -11.547 1 42.19 192 LEU B O 1
ATOM 3142 N N . ASP B 1 193 ? -16.5 -34.812 -11.18 1 42.91 193 ASP B N 1
ATOM 3143 C CA . ASP B 1 193 ? -17.531 -33.844 -10.828 1 42.91 193 ASP B CA 1
ATOM 3144 C C . ASP B 1 193 ? -18.328 -33.406 -12.055 1 42.91 193 ASP B C 1
ATOM 3146 O O . ASP B 1 193 ? -19.406 -32.844 -11.93 1 42.91 193 ASP B O 1
ATOM 3150 N N . ASP B 1 194 ? -17.922 -33.312 -13.195 1 41.62 194 ASP B N 1
ATOM 3151 C CA . ASP B 1 194 ? -18.828 -33.062 -14.305 1 41.62 194 ASP B CA 1
ATOM 3152 C C . ASP B 1 194 ? -19.969 -34.094 -14.344 1 41.62 194 ASP B C 1
ATOM 3154 O O . ASP B 1 194 ? -21.031 -33.812 -14.898 1 41.62 194 ASP B O 1
ATOM 3158 N N . GLN B 1 195 ? -19.781 -35.344 -14.039 1 37.03 195 GLN B N 1
ATOM 3159 C CA . GLN B 1 195 ? -20.859 -36.344 -14.023 1 37.03 195 GLN B CA 1
ATOM 3160 C C . GLN B 1 195 ? -21.797 -36.125 -12.836 1 37.03 195 GLN B C 1
ATOM 3162 O O . GLN B 1 195 ? -23 -36.281 -12.953 1 37.03 195 GLN B O 1
ATOM 3167 N N . ASP B 1 196 ? -21.375 -36.031 -11.547 1 37.81 196 ASP B N 1
ATOM 3168 C CA . ASP B 1 196 ? -22.266 -36.031 -10.383 1 37.81 196 ASP B CA 1
ATOM 3169 C C . ASP B 1 196 ? -22.859 -34.625 -10.148 1 37.81 196 ASP B C 1
ATOM 3171 O O . ASP B 1 196 ? -23.953 -34.5 -9.617 1 37.81 196 ASP B O 1
ATOM 3175 N N . ASN B 1 197 ? -22.109 -33.531 -10.266 1 39.62 197 ASN B N 1
ATOM 3176 C CA . ASN B 1 197 ? -22.672 -32.219 -9.938 1 39.62 197 ASN B CA 1
ATOM 3177 C C . ASN B 1 197 ? -23.641 -31.75 -11.016 1 39.62 197 ASN B C 1
ATOM 3179 O O . ASN B 1 197 ? -24.25 -30.688 -10.883 1 39.62 197 ASN B O 1
ATOM 3183 N N . SER B 1 198 ? -23.688 -32.125 -12.266 1 37.25 198 SER B N 1
ATOM 3184 C CA . SER B 1 198 ? -24.859 -31.875 -13.086 1 37.25 198 SER B CA 1
ATOM 3185 C C . SER B 1 198 ? -26.125 -32.375 -12.406 1 37.25 198 SER B C 1
ATOM 3187 O O . SER B 1 198 ? -27.219 -31.859 -12.641 1 37.25 198 SER B O 1
ATOM 3189 N N . GLN B 1 199 ? -26.172 -33.656 -11.859 1 35.94 199 GLN B N 1
ATOM 3190 C CA . GLN B 1 199 ? -27.391 -34.188 -11.242 1 35.94 199 GLN B CA 1
ATOM 3191 C C . GLN B 1 199 ? -27.625 -33.594 -9.867 1 35.94 199 GLN B C 1
ATOM 3193 O O . GLN B 1 199 ? -28.766 -33.375 -9.469 1 35.94 199 GLN B O 1
ATOM 3198 N N . ALA B 1 200 ? -26.688 -33.656 -8.953 1 35.53 200 ALA B N 1
ATOM 3199 C CA . ALA B 1 200 ? -27.031 -33.594 -7.535 1 35.53 200 ALA B CA 1
ATOM 3200 C C . ALA B 1 200 ? -27.266 -32.156 -7.09 1 35.53 200 ALA B C 1
ATOM 3202 O O . ALA B 1 200 ? -28.203 -31.859 -6.34 1 35.53 200 ALA B O 1
ATOM 3203 N N . THR B 1 201 ? -26.25 -31.25 -7.051 1 36.97 201 THR B N 1
ATOM 3204 C CA . THR B 1 201 ? -26.312 -30.188 -6.066 1 36.97 201 THR B CA 1
ATOM 3205 C C . THR B 1 201 ? -27.125 -29 -6.602 1 36.97 201 THR B C 1
ATOM 3207 O O . THR B 1 201 ? -26.547 -27.984 -7.012 1 36.97 201 THR B O 1
ATOM 3210 N N . GLY B 1 202 ? -27.859 -29.078 -7.605 1 32.47 202 GLY B N 1
ATOM 3211 C CA . GLY B 1 202 ? -28.766 -27.953 -7.711 1 32.47 202 GLY B CA 1
ATOM 3212 C C . GLY B 1 202 ? -29.484 -27.641 -6.41 1 32.47 202 GLY B C 1
ATOM 3213 O O . GLY B 1 202 ? -29.438 -28.422 -5.465 1 32.47 202 GLY B O 1
ATOM 3214 N N . PHE B 1 203 ? -29.938 -26.406 -6.137 1 37.69 203 PHE B N 1
ATOM 3215 C CA . PHE B 1 203 ? -30.812 -25.938 -5.066 1 37.69 203 PHE B CA 1
ATOM 3216 C C . PHE B 1 203 ? -31.922 -26.953 -4.797 1 37.69 203 PHE B C 1
ATOM 3218 O O . PHE B 1 203 ? -32.438 -27.016 -3.682 1 37.69 203 PHE B O 1
ATOM 3225 N N . LEU B 1 204 ? -32.312 -27.578 -5.848 1 35.78 204 LEU B N 1
ATOM 3226 C CA . LEU B 1 204 ? -33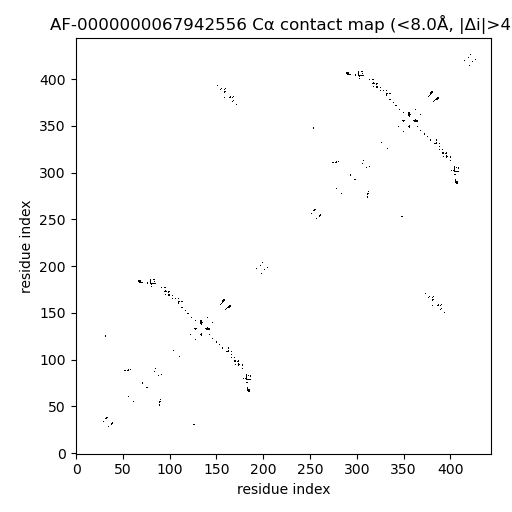.5 -28.422 -5.711 1 35.78 204 LEU B CA 1
ATOM 3227 C C . LEU B 1 204 ? -33.156 -29.75 -5.043 1 35.78 204 LEU B C 1
ATOM 3229 O O . LEU B 1 204 ? -34.031 -30.625 -4.906 1 35.78 204 LEU B O 1
ATOM 3233 N N . SER B 1 205 ? -31.906 -30.109 -4.883 1 41.5 205 SER B N 1
ATOM 3234 C CA . SER B 1 205 ? -31.609 -31.391 -4.266 1 41.5 205 SER B CA 1
ATOM 3235 C C . SER B 1 205 ? -32.125 -31.453 -2.834 1 41.5 205 SER B C 1
ATOM 3237 O O . SER B 1 205 ? -32.188 -32.531 -2.236 1 41.5 205 SER B O 1
ATOM 3239 N N . PHE B 1 206 ? -32.219 -30.359 -2.141 1 43 206 PHE B N 1
ATOM 3240 C CA . PHE B 1 206 ? -32.875 -30.344 -0.85 1 43 206 PHE B CA 1
ATOM 3241 C C . PHE B 1 206 ? -34.312 -30.859 -0.984 1 43 206 PHE B C 1
ATOM 3243 O O . PHE B 1 206 ? -34.906 -31.297 -0.001 1 43 206 PHE B O 1
ATOM 3250 N N . LEU B 1 207 ? -34.844 -30.547 -2.176 1 36.44 207 LEU B N 1
ATOM 3251 C CA . LEU B 1 207 ? -36.219 -31 -2.34 1 36.44 207 LEU B CA 1
ATOM 3252 C C . LEU B 1 207 ? -36.281 -32.5 -2.516 1 36.44 207 LEU B C 1
ATOM 3254 O O . LEU B 1 207 ? -37.375 -33.062 -2.65 1 36.44 207 LEU B O 1
ATOM 3258 N N . ARG B 1 208 ? -35.125 -33.094 -2.932 1 36.75 208 ARG B N 1
ATOM 3259 C CA . ARG B 1 208 ? -35.281 -34.531 -3.08 1 36.75 208 ARG B CA 1
ATOM 3260 C C . ARG B 1 208 ? -35.438 -35.219 -1.723 1 36.75 208 ARG B C 1
ATOM 3262 O O . ARG B 1 208 ? -34.562 -35.094 -0.863 1 36.75 208 ARG B O 1
ATOM 3269 N N . THR B 1 209 ? -36.594 -35.344 -1.34 1 35.94 209 THR B N 1
ATOM 3270 C CA . THR B 1 209 ? -37.094 -36.125 -0.215 1 35.94 209 THR B CA 1
ATOM 3271 C C . THR B 1 209 ? -36.375 -37.469 -0.125 1 35.94 209 THR B C 1
ATOM 3273 O O . THR B 1 209 ? -36.219 -38.188 -1.127 1 35.94 209 THR B O 1
ATOM 3276 N N . PRO B 1 210 ? -35.375 -37.656 0.826 1 39.12 210 PRO B N 1
ATOM 3277 C CA . PRO B 1 210 ? -34.75 -38.969 1.053 1 39.12 210 PRO B CA 1
ATOM 3278 C C . PRO B 1 210 ? -35.719 -40.125 0.807 1 39.12 210 PRO B C 1
ATOM 3280 O O . PRO B 1 210 ? -36.812 -40.156 1.388 1 39.12 210 PRO B O 1
ATOM 3283 N N . VAL B 1 211 ? -35.906 -40.531 -0.395 1 36.5 211 VAL B N 1
ATOM 3284 C CA . VAL B 1 211 ? -36.719 -41.719 -0.612 1 36.5 211 VAL B CA 1
ATOM 3285 C C . VAL B 1 211 ? -36.344 -42.781 0.401 1 36.5 211 VAL B C 1
ATOM 3287 O O . VAL B 1 211 ? -35.156 -43.031 0.641 1 36.5 211 VAL B O 1
ATOM 3290 N N . ALA B 1 212 ? -37.25 -43.062 1.348 1 38.91 212 ALA B N 1
ATOM 3291 C CA . ALA B 1 212 ? -37.312 -44.094 2.391 1 38.91 212 ALA B CA 1
ATOM 3292 C C . 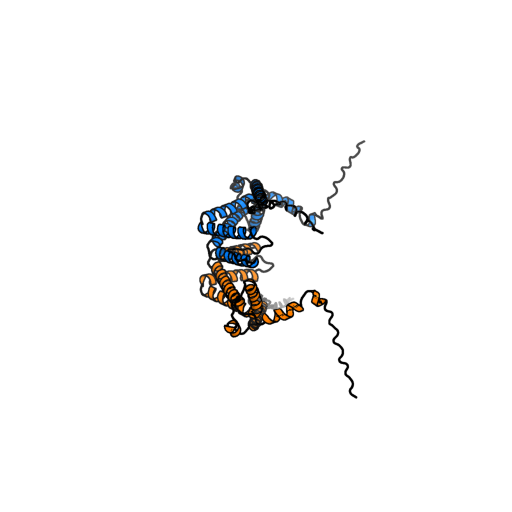ALA B 1 212 ? -36.812 -45.438 1.885 1 38.91 212 ALA B C 1
ATOM 3294 O O . ALA B 1 212 ? -37.25 -45.938 0.84 1 38.91 212 ALA B O 1
ATOM 3295 N N . ALA B 1 213 ? -35.5 -45.719 2.133 1 38.56 213 ALA B N 1
ATOM 3296 C CA . ALA B 1 213 ? -34.938 -47.094 2.025 1 38.56 213 ALA B CA 1
ATOM 3297 C C . ALA B 1 213 ? -35.969 -48.125 2.418 1 38.56 213 ALA B C 1
ATOM 3299 O O . ALA B 1 213 ? -36.594 -48.031 3.486 1 38.56 213 ALA B O 1
ATOM 3300 N N . ALA B 1 214 ? -36.656 -48.719 1.505 1 36.5 214 ALA B N 1
ATOM 3301 C CA . ALA B 1 214 ? -37.5 -49.906 1.634 1 36.5 214 ALA B CA 1
ATOM 3302 C C . ALA B 1 214 ? -36.875 -50.938 2.525 1 36.5 214 ALA B C 1
ATOM 3304 O O . ALA B 1 214 ? -35.656 -51.188 2.449 1 36.5 214 ALA B O 1
ATOM 3305 N N . VAL B 1 215 ? -37.375 -51.156 3.785 1 38.91 215 VAL B N 1
ATOM 3306 C CA . VAL B 1 215 ? -37.156 -52.188 4.801 1 38.91 215 VAL B CA 1
ATOM 3307 C C . VAL B 1 215 ? -37.062 -53.562 4.137 1 38.91 215 VAL B C 1
ATOM 3309 O O . VAL B 1 215 ? -37.938 -53.906 3.348 1 38.91 215 VAL B O 1
ATOM 3312 N N . PRO B 1 216 ? -35.781 -54.062 3.924 1 36.53 216 PRO B N 1
ATOM 3313 C CA . PRO B 1 216 ? -35.625 -55.406 3.381 1 36.53 216 PRO B CA 1
ATOM 3314 C C . PRO B 1 216 ? -36.531 -56.438 4.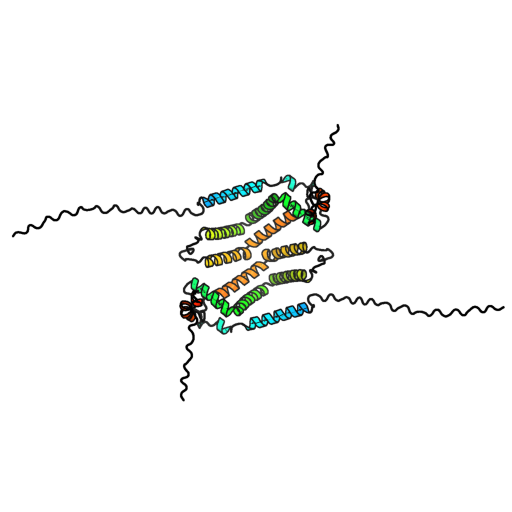098 1 36.53 216 PRO B C 1
ATOM 3316 O O . PRO B 1 216 ? -36.688 -56.344 5.316 1 36.53 216 PRO B O 1
ATOM 3319 N N . SER B 1 217 ? -37.688 -56.812 3.586 1 34.25 217 SER B N 1
ATOM 3320 C CA . SER B 1 217 ? -38.562 -57.875 4.066 1 34.25 217 SER B CA 1
ATOM 3321 C C . SER B 1 217 ? -37.75 -59.156 4.352 1 34.25 217 SER B C 1
ATOM 3323 O O . SER B 1 217 ? -37.125 -59.688 3.455 1 34.25 217 SER B O 1
ATOM 3325 N N . VAL B 1 218 ? -37.031 -59.188 5.508 1 34.91 218 VAL B N 1
ATOM 3326 C CA . VAL B 1 218 ? -36.438 -60.406 6.047 1 34.91 218 VAL B CA 1
ATOM 3327 C C . VAL B 1 218 ? -37.438 -61.562 5.949 1 34.91 218 VAL B C 1
ATOM 3329 O O . VAL B 1 218 ? -38.5 -61.531 6.582 1 34.91 218 VAL B O 1
ATOM 3332 N N . THR B 1 219 ? -37.75 -62.062 4.75 1 32.03 219 THR B N 1
ATOM 3333 C CA . THR B 1 219 ? -38.5 -63.312 4.668 1 32.03 219 THR B CA 1
ATOM 3334 C C . THR B 1 219 ? -37.875 -64.375 5.574 1 32.03 219 THR B C 1
ATOM 3336 O O . THR B 1 219 ? -36.688 -64.625 5.477 1 32.03 219 THR B O 1
ATOM 3339 N N . GLY B 1 220 ? -38.344 -64.375 6.875 1 29.89 220 GLY B N 1
ATOM 3340 C CA . GLY B 1 220 ? -38.125 -65.438 7.836 1 29.89 220 GLY B CA 1
ATOM 3341 C C . GLY B 1 220 ? -38.156 -66.875 7.203 1 29.89 220 GLY B C 1
ATOM 3342 O O . GLY B 1 220 ? -39.188 -67.312 6.719 1 29.89 220 GLY B O 1
ATOM 3343 N N . ARG B 1 221 ? -37.188 -67.125 6.395 1 28.03 221 ARG B N 1
ATOM 3344 C CA . ARG B 1 221 ? -37.125 -68.562 6.043 1 28.03 221 ARG B CA 1
ATOM 3345 C C . ARG B 1 221 ? -37.125 -69.438 7.293 1 28.03 221 ARG B C 1
ATOM 3347 O O . ARG B 1 221 ? -36.156 -69.375 8.078 1 28.03 221 ARG B O 1
ATOM 3354 N N . VAL B 1 222 ? -38.312 -69.5 7.887 1 27.83 222 VAL B N 1
ATOM 3355 C CA . VAL B 1 222 ? -38.5 -70.75 8.656 1 27.83 222 VAL B CA 1
ATOM 3356 C C . VAL B 1 222 ? -38.344 -71.938 7.742 1 27.83 222 VAL B C 1
ATOM 3358 O O . VAL B 1 222 ? -38.781 -71.938 6.586 1 27.83 222 VAL B O 1
#

Secondary structure (DSSP, 8-state):
-------------------------------GGGSHHHHHHHHHHHHHHHHHHHTPPPHHHHT-GGGB---SSHHHHHHHHHHHHHHSHHHHHHHHHHHHHHHHHT-HHHHHHHHHHHHHHHHHHHH--SSS-EEETTEEE-HHHHHHHHHHHHHHHHHHSSHHHHHHHHHHHHHHHHHHHHHHBPPSSHHHHHHHTTTS-SGGGGGS--------------/-------------------------------GGGSHHHHHHHHHHHHHHHHHHHTPPPHHHHT-GGGB---SSHHHHHHHHHHHHHHSHHHHHHHHHHHHHHHHHT-HHHHHHHHHHHHHHHHHHHH--SSS-EEETTEEE-HHHHHHHHHHHHHHHHHHSSHHHHHHHHHHHHHHHHHHHHHHBPPSSHHHHHHHTTTS-SGGGGGS--------------

Nearest PDB structures (foldseek):
  1l8d-assembly1_B  TM=3.952E-01  e=7.775E+00  Pyrococcus furiosus
  1l8d-assembly1_B  TM=3.941E-01  e=7.743E+00  Pyrococcus furiosus

Sequence (444 aa):
MSSSAPPVLPVANVPPPPPIGSTVAATGSDAPANSPAVRVLLNNLSESLRHGLALRRPWTELVDRSAFSKPESFSEATLRVRKNYSYFRVNYYAIVAGILAVSLLTNPFSLILLVGLLASWTFLYLFRPSDRPLVILGRTYTDFETLAILSGLTLIVVFLTSVGSVLVSALMLGVAVVCIHGAFRAPEDLFLDDQDNSQATGFLSFLRTPVAAAVPSVTGRVMSSSAPPVLPVANVPPPPPIGSTVAATGSDAPANSPAVRVLLNNLSESLRHGLALRRPWTELVDRSAFSKPESFSEATLRVRKNYSYFRVNYYAIVAGILAVSLLTNPFSLILLVGLLASWTFLYLFRPSDRPLVILGRTYTDFETLAILSGLTLIVVFLTSVGSVLVSALMLGVAVVCIHGAFRAPEDLFLDDQDNSQATGFLSFLRTPVAAAVPSVTGRV

InterPro domains:
  IPR004895 Prenylated rab acceptor PRA1 [PF03208] (53-194)
  IPR004895 Prenylated rab acceptor PRA1 [PTHR19317] (30-196)

Solvent-accessible surface area (backbone atoms only — not comparable to full-atom values): 25674 Å² total; per-residue (Å²): 135,84,77,77,76,76,81,80,70,80,76,74,76,71,70,74,73,73,77,76,71,74,70,68,70,70,69,65,72,63,51,64,73,74,27,68,64,41,48,51,50,50,49,49,49,51,50,50,49,50,53,47,60,65,68,38,62,63,65,67,67,73,66,39,67,88,46,50,47,79,56,90,41,70,68,52,20,54,49,25,24,53,54,36,42,69,71,37,41,49,49,47,51,48,50,32,50,49,43,38,50,53,50,36,68,74,32,56,69,40,36,50,53,49,51,51,50,51,48,51,52,48,48,49,62,67,62,47,50,95,87,51,58,42,60,59,97,81,39,66,35,48,69,66,53,52,48,50,52,52,51,51,48,47,50,43,48,36,42,71,44,61,37,34,29,53,52,50,52,24,48,50,50,28,50,50,53,48,48,52,49,18,26,26,37,60,57,87,57,60,77,57,46,68,67,52,54,74,71,46,73,50,86,61,41,76,66,54,64,79,73,74,78,76,74,78,77,78,74,77,76,124,133,82,77,75,74,75,80,78,70,78,76,73,76,70,70,74,72,72,76,76,71,73,69,67,66,69,69,67,71,59,51,66,72,72,27,68,63,38,49,51,48,50,49,49,50,50,50,51,49,50,53,48,59,64,67,38,60,62,65,66,68,74,65,41,68,88,46,50,47,81,56,90,42,70,70,51,22,52,50,26,24,54,55,35,41,69,71,36,41,48,48,46,52,49,49,32,48,48,42,38,49,52,50,37,67,73,32,58,70,39,36,51,51,48,52,52,51,51,49,49,52,48,49,50,62,68,62,45,50,92,86,51,58,42,61,58,96,80,41,67,36,48,71,66,54,52,50,50,51,52,51,52,48,48,50,44,47,37,41,72,44,62,36,33,29,52,52,50,53,26,49,52,50,26,51,48,53,47,48,53,49,17,26,26,36,60,58,87,57,59,77,56,47,66,67,52,56,75,70,46,72,49,86,62,44,78,66,55,65,79,72,74,78,74,75,78,77,76,73,75,80,120

Radius of gyration: 39.9 Å; Cα contacts (8 Å, |Δi|>4): 277; chains: 2; bounding box: 90×121×183 Å

pLDDT: mean 72.08, std 25.22, range [27.83, 98.44]

Organism: Pisum sativum (NCBI:txid3888)

Foldseek 3Di:
DPPPDPPPPPPPPPPDPPPPPCCVVPPPPCQVCNPPVVVVVVVVVVVVVVVLLVLADDVCLLPVPVQFAADPDPVLLVVLLVLVCVVGVSVLVVLLVVLLVVLCVVPVVLVVLVVVLVVLVVCCVRVVDPPFQPQDVNDRHHPVRSVVVSVVSVCCSLPVDCNVVSNVVSNVVSVVVSSVSSRGGHRPCPVVCVVPVVPADDPCNVVVDPPPPPDPPPPPPD/DPPPDPDPPPPPPPPPDPPPPCCVVPPPPCQLCNPPVVVVVVVVVVVVVVVLLVLADDVCVLVVPVQFAADPDPVLLVVLLVLVCVVGVSVLVVLLVVLLVVLCVVPVVLVVLVVVLVVLVVCCVRVVDPPFQPQDVNDRHHPVRSVVVSVVSVCCSLPVDCNVVSNVVSNVVSVVVSSVSSRGGHRPCPVVCVVPVVPAPDPCNVVPDPPPPDDPPPPPPD